Protein AF-0000000074537581 (afdb_homodimer)

Sequence (430 aa):
MKKSRLGLLQTQILEILNKSELDKFELENLPKASTIYTDDIKIVILKSGLAKLSFFEEGEEFILYHLQNDNIAVLDENCVIEILEDSKIYLIDAEKSAEILGNASFARAFYKALLNVITLQNQIIKSILFEDAKGRIANFLIELANEQDLKQNGYHYVFLPFSLKVLSSFVGLKRQSASTAFNELIKDDIIRKITPHEFLIIDYQKLQSYTSSNIMKKSRLGLLQTQILEILNKSELDKFELENLPKASTIYTDDIKIVILKSGLAKLSFFEEGEEFILYHLQNDNIAVLDENCVIEILEDSKIYLIDAEKSAEILGNASFARAFYKALLNVITLQNQIIKSILFEDAKGRIANFLIELANEQDLKQNGYHYVFLPFSLKVLSSFVGLKRQSASTAFNELIKDDIIRKITPHEFLIIDYQKLQSYTSSNI

Radius of gyration: 22.16 Å; Cα contacts (8 Å, |Δi|>4): 864; chains: 2; bounding box: 55×72×51 Å

Nearest PDB structures (foldseek):
  2hkx-assembly1_A  TM=8.669E-01  e=2.522E-17  Carboxydothermus hydrogenoformans
  2fmy-assembly2_D  TM=5.648E-01  e=4.899E-17  Carboxydothermus hydrogenoformans
  4cyd-assembly2_C  TM=7.107E-01  e=2.767E-14  Corynebacterium glutamicum
  1ft9-assembly1_A  TM=5.445E-01  e=9.918E-15  Rhodospirillum rubrum
  1ft9-assembly1_B  TM=5.388E-01  e=2.046E-14  Rhodospirillum rubrum

pLDDT: mean 89.45, std 8.88, range [42.53, 98.19]

InterPro domains:
  IPR012318 Crp-type HTH domain [PF13545] (135-209)
  IPR012318 Crp-type HTH domain [PS51063] (131-205)
  IPR014710 RmlC-like jelly roll fold [G3DSA:2.60.120.10] (10-130)
  IPR018490 Cyclic nucleotide-binding domain superfamily [SSF51206] (20-130)
  IPR036388 Winged helix-like DNA-binding domain superfamily [G3DSA:1.10.10.10] (131-214)
  IPR036390 Winged helix DNA-binding domain superfamily [SSF46785] (132-211)

Foldseek 3Di:
DQAALAGADQLCLVVLDDPVRLVVFDKDWDAAFDKDADAAKKKKAWQAAKKWKWFDDPHAIATLGIDGHRAIDIHHRRIMMGGHHTTMMTIGGPVRVVVVCVRVSNVVSVVVRVVSSVVSVVQLVCLVPPADLLQLLLVVQVVQQVVVVDDDPRWTKGFAPDALSVVCNHSVHDSVSNVVSVVVCCVVVQKDDPDRGMIIGPNNPVSNVRYPDPD/DQAALAGADQLCLVVLDDPVRLVVFDKDWDAAFDKDADAAKKKKAWQAAKKWKWFDDPHAIATLGIDGHNAIDIHHRRIMMGGHHTTMMTIGGPVRVVVVCVRVSNVVSVVVRVVSSVVSVVQLVCLVPPADLLQLLLVVQVVQQVVVVDDDPRWTKGFAPDALSVVCNHSVHDSVSNVVSVVVCCVVVQKDDPDRGMIIGPNNPVSNVRYPDPD

Organism: Campylobacter curvus (strain 525.92) (NCBI:txid360105)

Solvent-accessible surface area (backbone atoms only — not comparable to full-atom values): 22439 Å² total; per-residue (Å²): 129,86,61,44,49,83,45,51,62,69,52,52,44,70,72,62,42,48,71,76,63,52,64,73,41,49,76,43,81,41,54,53,73,37,70,47,76,44,84,51,56,28,36,34,37,29,67,36,47,34,31,34,38,27,37,74,56,96,91,42,57,33,42,66,32,42,39,38,56,35,22,70,46,81,42,31,64,72,36,35,39,39,25,71,32,63,25,34,32,34,56,32,50,46,78,60,52,46,68,53,21,61,41,39,68,47,31,39,34,50,48,52,46,51,51,49,52,46,54,51,50,51,51,50,45,50,39,68,73,71,30,55,65,50,11,32,52,31,44,49,50,50,51,47,26,64,72,65,61,41,71,58,97,90,29,44,37,34,73,49,92,61,52,66,60,55,50,12,19,55,55,68,40,53,54,68,53,38,50,51,32,53,47,47,38,38,75,70,54,33,30,42,79,79,47,100,41,31,34,36,41,68,32,59,67,65,42,48,67,44,30,86,59,91,115,130,87,62,44,50,84,44,54,62,69,50,54,43,68,72,63,42,47,72,75,61,54,65,74,41,50,75,44,80,40,53,53,72,38,71,47,76,42,85,51,55,28,36,35,36,29,67,36,46,35,32,32,38,28,36,75,56,96,91,41,57,34,41,66,32,42,39,40,55,35,20,69,46,81,41,31,63,71,36,34,37,38,25,73,30,63,25,34,30,34,56,33,49,49,77,62,52,48,66,53,20,60,41,40,69,46,30,39,32,48,49,52,46,51,50,49,51,45,55,50,50,50,50,51,45,49,38,67,74,72,31,53,66,49,12,32,51,33,45,50,50,52,52,47,25,62,72,64,62,40,71,58,98,91,31,45,37,36,72,49,94,61,51,69,60,56,49,12,20,55,55,69,42,54,53,69,53,36,50,50,30,52,48,47,37,38,74,69,55,32,30,42,79,78,47,99,41,31,34,36,40,68,32,60,66,65,42,48,67,43,30,85,58,92,116

Secondary structure (DSSP, 8-state):
---BTTB-----HHHHS-HHHHTTSEEEEE-TT-EE--SS-EEEEEEEEEEEEEEEETTEEEEEEEE-TT-EEEE-TTEEEEEEEEEEEEEEEHHHHGGGGGSHHHHHHHHHHHHHHHHHHHHHHHHHHH--HHHHHHHHHHHHHHHH-EEETTEEEEE--S-HHHHHHHHT--HHHHHHHHHHHHHTTSEEESSSSEEEES-HHHHHHT-SS--/---BTTB-----HHHHS-HHHHTTSEEEEE-TT-EE--SS-EEEEEEEEEEEEEEEETTEEEEEEEE-TT-EEEE-TTEEEEEEEEEEEEEEEHHHHGGGGGSHHHHHHHHHHHHHHHHHHHHHHHHHHH--HHHHHHHHHHHHHHHH-EEETTEEEEE--S-HHHHHHHHT--HHHHHHHHHHHHHTTSEEESSSSEEEES-HHHHHHT-SS--

Structure (mmCIF, N/CA/C/O backbone):
data_AF-0000000074537581-model_v1
#
loop_
_entity.id
_entity.type
_entity.pdbx_description
1 polymer 'Crp/Fnr family transcriptional regulator'
#
loop_
_atom_site.group_PDB
_atom_site.id
_atom_site.type_symbol
_atom_site.label_atom_id
_atom_site.label_alt_id
_atom_site.label_comp_id
_atom_site.label_asym_id
_atom_site.label_entity_id
_atom_site.label_seq_id
_atom_site.pdbx_PDB_ins_code
_atom_site.Cartn_x
_atom_site.Cartn_y
_atom_site.Cartn_z
_atom_site.occupancy
_atom_site.B_iso_or_equiv
_atom_site.auth_seq_id
_atom_site.auth_comp_id
_atom_site.auth_asym_id
_atom_site.auth_atom_id
_atom_site.pdbx_PDB_model_num
ATOM 1 N N . MET A 1 1 ? -10.602 17.469 -4.672 1 43.41 1 MET A N 1
ATOM 2 C CA . MET A 1 1 ? -9.438 17.688 -3.816 1 43.41 1 MET A CA 1
ATOM 3 C C . MET A 1 1 ? -8.766 16.359 -3.461 1 43.41 1 MET A C 1
ATOM 5 O O . MET A 1 1 ? -9.398 15.469 -2.902 1 43.41 1 MET A O 1
ATOM 9 N N . LYS A 1 2 ? -7.754 15.969 -4.219 1 55.09 2 LYS A N 1
ATOM 10 C CA . LYS A 1 2 ? -7.148 14.648 -4.125 1 55.09 2 LYS A CA 1
ATOM 11 C C . LYS A 1 2 ? -6.586 14.398 -2.727 1 55.09 2 LYS A C 1
ATOM 13 O O . LYS A 1 2 ? -5.938 15.273 -2.148 1 55.09 2 LYS A O 1
ATOM 18 N N . LYS A 1 3 ? -7.188 13.57 -1.77 1 67.69 3 LYS A N 1
ATOM 19 C CA . LYS A 1 3 ? -6.801 13.203 -0.409 1 67.69 3 LYS A CA 1
ATOM 20 C C . LYS A 1 3 ? -5.352 12.742 -0.356 1 67.69 3 LYS A C 1
ATOM 22 O O . LYS A 1 3 ? -4.789 12.328 -1.372 1 67.69 3 LYS A O 1
ATOM 27 N N . SER A 1 4 ? -4.715 13.242 0.671 1 80 4 SER A N 1
ATOM 28 C CA . SER A 1 4 ? -3.297 12.977 0.903 1 80 4 SER A CA 1
ATOM 29 C C . SER A 1 4 ? -3.08 12.234 2.215 1 80 4 SER A C 1
ATOM 31 O O . SER A 1 4 ? -4.035 11.938 2.936 1 80 4 SER A O 1
ATOM 33 N N . ARG A 1 5 ? -1.838 11.891 2.465 1 86.44 5 ARG A N 1
ATOM 34 C CA . ARG A 1 5 ? -1.434 11.211 3.691 1 86.44 5 ARG A CA 1
ATOM 35 C C . ARG A 1 5 ? -1.609 12.117 4.902 1 86.44 5 ARG A C 1
ATOM 37 O O . ARG A 1 5 ? -1.71 11.641 6.035 1 86.44 5 ARG A O 1
ATOM 44 N N . LEU A 1 6 ? -1.708 13.422 4.629 1 81.12 6 LEU A N 1
ATOM 45 C CA . LEU A 1 6 ? -1.839 14.391 5.711 1 81.12 6 LEU A CA 1
ATOM 46 C C . LEU A 1 6 ? -3.287 14.844 5.863 1 81.12 6 LEU A C 1
ATOM 48 O O . LEU A 1 6 ? -3.621 15.562 6.812 1 81.12 6 LEU A O 1
ATOM 52 N N . GLY A 1 7 ? -4.148 14.461 5.055 1 77.94 7 GLY A N 1
ATOM 53 C CA . GLY A 1 7 ? -5.574 14.758 5.02 1 77.94 7 GLY A CA 1
ATOM 54 C C . GLY A 1 7 ? -6.387 13.703 4.297 1 77.94 7 GLY A C 1
ATOM 55 O O . GLY A 1 7 ? -6.715 13.859 3.121 1 77.94 7 GLY A O 1
ATOM 56 N N . LEU A 1 8 ? -6.676 12.711 5.047 1 77 8 LEU A N 1
ATOM 57 C CA . LEU A 1 8 ? -7.43 11.617 4.434 1 77 8 LEU A CA 1
ATOM 58 C C . LEU A 1 8 ? -8.852 12.062 4.105 1 77 8 LEU A C 1
ATOM 60 O O . LEU A 1 8 ? -9.336 13.062 4.637 1 77 8 LEU A O 1
ATOM 64 N N . LEU A 1 9 ? -9.453 11.336 3.273 1 74.5 9 LEU A N 1
ATOM 65 C CA . LEU A 1 9 ? -10.828 11.609 2.871 1 74.5 9 LEU A CA 1
ATOM 66 C C . LEU A 1 9 ? -11.758 11.633 4.082 1 74.5 9 LEU A C 1
ATOM 68 O O . LEU A 1 9 ? -11.75 10.695 4.891 1 74.5 9 LEU A O 1
ATOM 72 N N . GLN A 1 10 ? -12.398 12.734 4.172 1 77.25 10 GLN A N 1
ATOM 73 C CA . GLN A 1 10 ? -13.438 12.789 5.195 1 77.25 10 GLN A CA 1
ATOM 74 C C . GLN A 1 10 ? -14.758 12.219 4.676 1 77.25 10 GLN A C 1
ATOM 76 O O . GLN A 1 10 ? -15.312 12.711 3.691 1 77.25 10 GLN A O 1
ATOM 81 N N . THR A 1 11 ? -15.234 11.07 5.133 1 76.06 11 THR A N 1
ATOM 82 C CA . THR A 1 11 ? -16.344 10.305 4.598 1 76.06 11 THR A CA 1
ATOM 83 C C . THR A 1 11 ? -17.672 10.734 5.242 1 76.06 11 THR A C 1
ATOM 85 O O . THR A 1 11 ? -18.75 10.352 4.777 1 76.06 11 THR A O 1
ATOM 88 N N . GLN A 1 12 ? -17.719 11.562 6.289 1 81 12 GLN A N 1
ATOM 89 C CA . GLN A 1 12 ? -18.891 11.906 7.09 1 81 12 GLN A CA 1
ATOM 90 C C . GLN A 1 12 ? -19.547 10.656 7.668 1 81 12 GLN A C 1
ATOM 92 O O . GLN A 1 12 ? -20.766 10.594 7.793 1 81 12 GLN A O 1
ATOM 97 N N . ILE A 1 13 ? -18.766 9.664 7.812 1 81.12 13 ILE A N 1
ATOM 98 C CA . ILE A 1 13 ? -19.234 8.344 8.211 1 81.12 13 ILE A CA 1
ATOM 99 C C . ILE A 1 13 ? -19.984 8.445 9.539 1 81.12 13 ILE A C 1
ATOM 101 O O . ILE A 1 13 ? -20.984 7.746 9.758 1 81.12 13 ILE A O 1
ATOM 105 N N . LEU A 1 14 ? -19.594 9.312 10.367 1 81.25 14 LEU A N 1
ATOM 106 C CA . LEU A 1 14 ? -20.188 9.422 11.695 1 81.25 14 LEU A CA 1
ATOM 107 C C . LEU A 1 14 ? -21.594 10.023 11.602 1 81.25 14 LEU A C 1
ATOM 109 O O . LEU A 1 14 ? -22.438 9.773 12.469 1 81.25 14 LEU A O 1
ATOM 113 N N . GLU A 1 15 ? -21.734 10.781 10.57 1 81.88 15 GLU A N 1
ATOM 114 C CA . GLU A 1 15 ? -23.062 11.336 10.336 1 81.88 15 GLU A CA 1
ATOM 115 C C . GLU A 1 15 ? -23.984 10.312 9.68 1 81.88 15 GLU A C 1
ATOM 117 O O . GLU A 1 15 ? -25.203 10.328 9.906 1 81.88 15 GLU A O 1
ATOM 122 N N . ILE A 1 16 ? -23.438 9.516 8.875 1 80.88 16 ILE A N 1
ATOM 123 C CA . ILE A 1 16 ? -24.188 8.516 8.117 1 80.88 16 ILE A CA 1
ATOM 124 C C . ILE A 1 16 ? -24.656 7.406 9.062 1 80.88 16 ILE A C 1
ATOM 126 O O . ILE A 1 16 ? -25.781 6.914 8.938 1 80.88 16 ILE A O 1
ATOM 130 N N . LEU A 1 17 ? -23.781 7.051 9.984 1 78.06 17 LEU A N 1
ATOM 131 C CA . LEU A 1 17 ? -24.141 6.02 10.953 1 78.06 17 LEU A CA 1
ATOM 132 C C . LEU A 1 17 ? -25.062 6.586 12.031 1 78.06 17 LEU A C 1
ATOM 134 O O . LEU A 1 17 ? -24.781 7.648 12.594 1 78.06 17 LEU A O 1
ATOM 138 N N . ASN A 1 18 ? -26.203 6.074 12.062 1 70.56 18 ASN A N 1
ATOM 139 C CA . ASN A 1 18 ? -27.078 6.512 13.148 1 70.56 18 ASN A CA 1
ATOM 140 C C . ASN A 1 18 ? -26.578 6.027 14.508 1 70.56 18 ASN A C 1
ATOM 142 O O . ASN A 1 18 ? -25.656 5.211 14.57 1 70.56 18 ASN A O 1
ATOM 146 N N . LYS A 1 19 ? -27.109 6.707 15.578 1 71.94 19 LYS A N 1
ATOM 147 C CA . LYS A 1 19 ? -26.688 6.422 16.938 1 71.94 19 LYS A CA 1
ATOM 148 C C . LYS A 1 19 ? -26.812 4.934 17.266 1 71.94 19 LYS A C 1
ATOM 150 O O . LYS A 1 19 ? -25.922 4.352 17.906 1 71.94 19 LYS A O 1
ATOM 155 N N . SER A 1 20 ? -27.766 4.328 16.734 1 75.38 20 SER A N 1
ATOM 156 C CA . SER A 1 20 ? -28.016 2.924 17.047 1 75.38 20 SER A CA 1
ATOM 157 C C . SER A 1 20 ? -26.938 2.021 16.438 1 75.38 20 SER A C 1
ATOM 159 O O . SER A 1 20 ? -26.547 1.033 17.062 1 75.38 20 SER A O 1
ATOM 161 N N . GLU A 1 21 ? -26.406 2.389 15.312 1 77.19 21 GLU A N 1
ATOM 162 C CA . GLU A 1 21 ? -25.359 1.611 14.648 1 77.19 21 GLU A CA 1
ATOM 163 C C . GLU A 1 21 ? -24.016 1.829 15.312 1 77.19 21 GLU A C 1
ATOM 165 O O . GLU A 1 21 ? -23.25 0.88 15.5 1 77.19 21 GLU A O 1
ATOM 170 N N . LEU A 1 22 ? -23.797 3.104 15.695 1 79.38 22 LEU A N 1
ATOM 171 C CA . LEU A 1 22 ? -22.516 3.447 16.328 1 79.38 22 LEU A CA 1
ATOM 172 C C . LEU A 1 22 ? -22.422 2.828 17.703 1 79.38 22 LEU A C 1
ATOM 174 O O . LEU A 1 22 ? -21.328 2.488 18.156 1 79.38 22 LEU A O 1
ATOM 178 N N . ASP A 1 23 ? -23.531 2.678 18.328 1 79.19 23 ASP A N 1
ATOM 179 C CA . ASP A 1 23 ? -23.578 2.131 19.672 1 79.19 23 ASP A CA 1
ATOM 180 C C . ASP A 1 23 ? -23.156 0.662 19.688 1 79.19 23 ASP A C 1
ATOM 182 O O . ASP A 1 23 ? -22.844 0.105 20.734 1 79.19 23 ASP A O 1
ATOM 186 N N . LYS A 1 24 ? -23.156 0.083 18.531 1 79.25 24 LYS A N 1
ATOM 187 C CA . LYS A 1 24 ? -22.766 -1.316 18.422 1 79.25 24 LYS A CA 1
ATOM 188 C C . LYS A 1 24 ? -21.25 -1.463 18.547 1 79.25 24 LYS A C 1
ATOM 190 O O . LYS A 1 24 ? -20.734 -2.566 18.75 1 79.25 24 LYS A O 1
ATOM 195 N N . PHE A 1 25 ? -20.609 -0.288 18.391 1 83.06 25 PHE A N 1
ATOM 196 C CA . PHE A 1 25 ? -19.156 -0.353 18.391 1 83.06 25 PHE A CA 1
ATOM 197 C C . PHE A 1 25 ? -18.578 0.181 19.703 1 83.06 25 PHE A C 1
ATOM 199 O O . PHE A 1 25 ? -19.219 0.986 20.391 1 83.06 25 PHE A O 1
ATOM 206 N N . GLU A 1 26 ? -17.469 -0.36 19.984 1 86.25 26 GLU A N 1
ATOM 207 C CA . GLU A 1 26 ? -16.766 0.079 21.188 1 86.25 26 GLU A CA 1
ATOM 208 C C . GLU A 1 26 ? -16.156 1.466 21 1 86.25 26 GLU A C 1
ATOM 210 O O . GLU A 1 26 ? -15.352 1.676 20.094 1 86.25 26 GLU A O 1
ATOM 215 N N . LEU A 1 27 ? -16.641 2.367 21.828 1 92.5 27 LEU A N 1
ATOM 216 C CA . LEU A 1 27 ? -16.047 3.703 21.859 1 92.5 27 LEU A CA 1
ATOM 217 C C . LEU A 1 27 ? -14.953 3.793 22.922 1 92.5 27 LEU A C 1
ATOM 219 O O . LEU A 1 27 ? -15.188 3.504 24.094 1 92.5 27 LEU A O 1
ATOM 223 N N . GLU A 1 28 ? -13.789 4.152 22.469 1 95.31 28 GLU A N 1
ATOM 224 C CA . GLU A 1 28 ? -12.656 4.266 23.391 1 95.31 28 GLU A CA 1
ATOM 225 C C . GLU A 1 28 ? -12.172 5.711 23.5 1 95.31 28 GLU A C 1
ATOM 227 O O . GLU A 1 28 ? -12.07 6.41 22.484 1 95.31 28 GLU A O 1
ATOM 232 N N . ASN A 1 29 ? -12.016 6.148 24.703 1 97.12 29 ASN A N 1
ATOM 233 C CA . ASN A 1 29 ? -11.312 7.398 24.969 1 97.12 29 ASN A CA 1
ATOM 234 C C . ASN A 1 29 ? -9.828 7.16 25.25 1 97.12 29 ASN A C 1
ATOM 236 O O . ASN A 1 29 ? -9.469 6.48 26.219 1 97.12 29 ASN A O 1
ATOM 240 N N . LEU A 1 30 ? -9.008 7.742 24.422 1 97.5 30 LEU A N 1
ATOM 241 C CA . LEU A 1 30 ? -7.574 7.48 24.516 1 97.5 30 LEU A CA 1
ATOM 242 C C . LEU A 1 30 ? -6.797 8.781 24.719 1 97.5 30 LEU A C 1
ATOM 244 O O . LEU A 1 30 ? -6.965 9.727 23.953 1 97.5 30 LEU A O 1
ATOM 248 N N . PRO A 1 31 ? -5.973 8.82 25.75 1 97.88 31 PRO A N 1
ATOM 249 C CA . PRO A 1 31 ? -5.148 10.016 25.938 1 97.88 31 PRO A CA 1
ATOM 250 C C . PRO A 1 31 ? -4.02 10.117 24.922 1 97.88 31 PRO A C 1
ATOM 252 O O . PRO A 1 31 ? -3.635 9.117 24.312 1 97.88 31 PRO A O 1
ATOM 255 N N . LYS A 1 32 ? -3.539 11.266 24.828 1 97.5 32 LYS A N 1
ATOM 256 C CA . LYS A 1 32 ? -2.369 11.516 24 1 97.5 32 LYS A CA 1
ATOM 257 C C . LYS A 1 32 ? -1.248 10.531 24.312 1 97.5 32 LYS A C 1
ATOM 259 O O . LYS A 1 32 ? -1.024 10.188 25.469 1 97.5 32 LYS A O 1
ATOM 264 N N . ALA A 1 33 ? -0.598 10.039 23.266 1 97 33 ALA A N 1
ATOM 265 C CA . ALA A 1 33 ? 0.595 9.195 23.312 1 97 33 ALA A CA 1
ATOM 266 C C . ALA A 1 33 ? 0.223 7.727 23.484 1 97 33 ALA A C 1
ATOM 268 O O . ALA A 1 33 ? 1.096 6.855 23.5 1 97 33 ALA A O 1
ATOM 269 N N . SER A 1 34 ? -1.111 7.48 23.547 1 97.38 34 SER A N 1
ATOM 270 C CA . SER A 1 34 ? -1.541 6.086 23.531 1 97.38 34 SER A CA 1
ATOM 271 C C . SER A 1 34 ? -1.284 5.438 22.188 1 97.38 34 SER A C 1
ATOM 273 O O . SER A 1 34 ? -1.302 6.109 21.156 1 97.38 34 SER A O 1
ATOM 275 N N . THR A 1 35 ? -1.018 4.105 22.219 1 97.44 35 THR A N 1
ATOM 276 C CA . THR A 1 35 ? -0.835 3.346 20.984 1 97.44 35 THR A CA 1
ATOM 277 C C . THR A 1 35 ? -1.798 2.162 20.938 1 97.44 35 THR A C 1
ATOM 279 O O . THR A 1 35 ? -2.184 1.62 21.969 1 97.44 35 THR A O 1
ATOM 282 N N . ILE A 1 36 ? -2.207 1.845 19.812 1 96.75 36 ILE A N 1
ATOM 283 C CA . ILE A 1 36 ? -3.088 0.703 19.578 1 96.75 36 ILE A CA 1
ATOM 284 C C . ILE A 1 36 ? -2.41 -0.302 18.656 1 96.75 36 ILE A C 1
ATOM 286 O O . ILE A 1 36 ? -2.014 0.045 17.547 1 96.75 36 ILE A O 1
ATOM 290 N N . TYR A 1 37 ? -2.307 -1.511 19.141 1 94.81 37 TYR A N 1
ATOM 291 C CA . TYR A 1 37 ? -1.83 -2.652 18.359 1 94.81 37 TYR A CA 1
ATOM 292 C C . TYR A 1 37 ? -2.91 -3.721 18.25 1 94.81 37 TYR A C 1
ATOM 294 O O . TYR A 1 37 ? -3.846 -3.756 19.047 1 94.81 37 TYR A O 1
ATOM 302 N N . THR A 1 38 ? -2.781 -4.488 17.219 1 93.88 38 THR A N 1
ATOM 303 C CA . THR A 1 38 ? -3.736 -5.586 17.094 1 93.88 38 THR A CA 1
ATOM 304 C C . THR A 1 38 ? -3.102 -6.777 16.375 1 93.88 38 THR A C 1
ATOM 306 O O . THR A 1 38 ? -2.145 -6.617 15.617 1 93.88 38 THR A O 1
ATOM 309 N N . ASP A 1 39 ? -3.646 -7.957 16.625 1 90.31 39 ASP A N 1
ATOM 310 C CA . ASP A 1 39 ? -3.229 -9.164 15.922 1 90.31 39 ASP A CA 1
ATOM 311 C C . ASP A 1 39 ? -4.176 -9.477 14.766 1 90.31 39 ASP A C 1
ATOM 313 O O . ASP A 1 39 ? -3.836 -10.258 13.875 1 90.31 39 ASP A O 1
ATOM 317 N N . ASP A 1 40 ? -5.348 -8.859 14.906 1 91.44 40 ASP A N 1
ATOM 318 C CA . ASP A 1 40 ? -6.34 -9.07 13.852 1 91.44 40 ASP A CA 1
ATOM 319 C C . ASP A 1 40 ? -6.684 -7.758 13.148 1 91.44 40 ASP A C 1
ATOM 321 O O . ASP A 1 40 ? -6.316 -6.68 13.617 1 91.44 40 ASP A O 1
ATOM 325 N N . ILE A 1 41 ? -7.363 -7.922 12.109 1 93.25 41 ILE A N 1
ATOM 326 C CA . ILE A 1 41 ? -7.727 -6.723 11.359 1 93.25 41 ILE A CA 1
ATOM 327 C C . ILE A 1 41 ? -8.836 -5.977 12.086 1 93.25 41 ILE A C 1
ATOM 329 O O . ILE A 1 41 ? -9.859 -6.57 12.453 1 93.25 41 ILE A O 1
ATOM 333 N N . LYS A 1 42 ? -8.641 -4.746 12.312 1 94.81 42 LYS A N 1
ATOM 334 C CA . LYS A 1 42 ? -9.641 -3.873 12.922 1 94.81 42 LYS A CA 1
ATOM 335 C C . LYS A 1 42 ? -9.852 -2.615 12.086 1 94.81 42 LYS A C 1
ATOM 337 O O . LYS A 1 42 ? -8.93 -2.135 11.43 1 94.81 42 LYS A O 1
ATOM 342 N N . ILE A 1 43 ? -11.055 -2.199 12.18 1 94.38 43 ILE A N 1
ATOM 343 C CA . ILE A 1 43 ? -11.398 -0.904 11.602 1 94.38 43 ILE A CA 1
ATOM 344 C C . ILE A 1 43 ? -11.422 0.159 12.695 1 94.38 43 ILE A C 1
ATOM 346 O O . ILE A 1 43 ? -12.031 -0.041 13.75 1 94.38 43 ILE A O 1
ATOM 350 N N . VAL A 1 44 ? -10.773 1.241 12.422 1 94.81 44 VAL A N 1
ATOM 351 C CA . VAL A 1 44 ? -10.734 2.348 13.375 1 94.81 44 VAL A CA 1
ATOM 352 C C . VAL A 1 44 ? -11.414 3.572 12.766 1 94.81 44 VAL A C 1
ATOM 354 O O . VAL A 1 44 ? -11.078 3.994 11.656 1 94.81 44 VAL A O 1
ATOM 357 N N . ILE A 1 45 ? -12.336 4.039 13.438 1 93.44 45 ILE A N 1
ATOM 358 C CA . ILE A 1 45 ? -12.961 5.305 13.062 1 93.44 45 ILE A CA 1
ATOM 359 C C . ILE A 1 45 ? -12.625 6.367 14.109 1 93.44 45 ILE A C 1
ATOM 361 O O . ILE A 1 45 ? -12.938 6.203 15.289 1 93.44 45 ILE A O 1
ATOM 365 N N . LEU A 1 46 ? -12.031 7.398 13.68 1 95.12 46 LEU A N 1
ATOM 366 C CA . LEU A 1 46 ? -11.703 8.477 14.609 1 95.12 46 LEU A CA 1
ATOM 367 C C . LEU A 1 46 ? -12.883 9.43 14.773 1 95.12 46 LEU A C 1
ATOM 369 O O . LEU A 1 46 ? -13.234 10.164 13.852 1 95.12 46 LEU A O 1
ATOM 373 N N . LYS A 1 47 ? -13.445 9.359 15.883 1 93.62 47 LYS A N 1
ATOM 374 C CA . LYS A 1 47 ? -14.578 10.242 16.172 1 93.62 47 LYS A CA 1
ATOM 375 C C . LYS A 1 47 ? -14.109 11.672 16.406 1 93.62 47 LYS A C 1
ATOM 377 O O . LYS A 1 47 ? -14.719 12.617 15.914 1 93.62 47 LYS A O 1
ATOM 382 N N . SER A 1 48 ? -13.086 11.797 17.219 1 95.38 48 SER A N 1
ATOM 383 C CA . SER A 1 48 ? -12.5 13.102 17.5 1 95.38 48 SER A CA 1
ATOM 384 C C . SER A 1 48 ? -11.031 12.977 17.906 1 95.38 48 SER A C 1
ATOM 386 O O . SER A 1 48 ? -10.641 11.977 18.516 1 95.38 48 SER A O 1
ATOM 388 N N . GLY A 1 49 ? -10.227 14.055 17.531 1 95.62 49 GLY A N 1
ATOM 389 C CA . GLY A 1 49 ? -8.82 14.07 17.891 1 95.62 49 GLY A CA 1
ATOM 390 C C . GLY A 1 49 ? -7.898 13.945 16.703 1 95.62 49 GLY A C 1
ATOM 391 O O . GLY A 1 49 ? -8.234 14.391 15.602 1 95.62 49 GLY A O 1
ATOM 392 N N . LEU A 1 50 ? -6.688 13.477 17 1 96.06 50 LEU A N 1
ATOM 393 C CA . LEU A 1 50 ? -5.633 13.328 16 1 96.06 50 LEU A CA 1
ATOM 394 C C . LEU A 1 50 ? -4.805 12.078 16.266 1 96.06 50 LEU A C 1
ATOM 396 O O . LEU A 1 50 ? -4.465 11.781 17.406 1 96.06 50 LEU A O 1
ATOM 400 N N . ALA A 1 51 ? -4.59 11.336 15.227 1 96.94 51 ALA A N 1
ATOM 401 C CA . ALA A 1 51 ? -3.785 10.117 15.352 1 96.94 51 ALA A CA 1
ATOM 402 C C . ALA A 1 51 ? -2.955 9.883 14.086 1 96.94 51 ALA A C 1
ATOM 404 O O . ALA A 1 51 ? -3.084 10.617 13.109 1 96.94 51 ALA A O 1
ATOM 405 N N . LYS A 1 52 ? -2.043 8.984 14.141 1 96.62 52 LYS A N 1
ATOM 406 C CA . LYS A 1 52 ? -1.29 8.555 12.969 1 96.62 52 LYS A CA 1
ATOM 407 C C . LYS A 1 52 ? -1.189 7.035 12.906 1 96.62 52 LYS A C 1
ATOM 409 O O . LYS A 1 52 ? -1.195 6.363 13.938 1 96.62 52 LYS A O 1
ATOM 414 N N . LEU A 1 53 ? -1.187 6.512 11.758 1 97.69 53 LEU A N 1
ATOM 415 C CA . LEU A 1 53 ? -0.906 5.102 11.492 1 97.69 53 LEU A CA 1
ATOM 416 C C . LEU A 1 53 ? 0.522 4.918 10.992 1 97.69 53 LEU A C 1
ATOM 418 O O . LEU A 1 53 ? 0.944 5.59 10.047 1 97.69 53 LEU A O 1
ATOM 422 N N . SER A 1 54 ? 1.322 3.973 11.656 1 97.5 54 SER A N 1
ATOM 423 C CA . SER A 1 54 ? 2.74 3.844 11.336 1 97.5 54 SER A CA 1
ATOM 424 C C . SER A 1 54 ? 3.176 2.381 11.336 1 97.5 54 SER A C 1
ATOM 426 O O . SER A 1 54 ? 2.512 1.53 11.93 1 97.5 54 SER A O 1
ATOM 428 N N . PHE A 1 55 ? 4.215 2.162 10.602 1 96.25 55 PHE A N 1
ATOM 429 C CA . PHE A 1 55 ? 5 0.944 10.758 1 96.25 55 PHE A CA 1
ATOM 430 C C . PHE A 1 55 ? 6.172 1.175 11.711 1 96.25 55 PHE A C 1
ATOM 432 O O . PHE A 1 55 ? 6.766 2.256 11.719 1 96.25 55 PHE A O 1
ATOM 439 N N . PHE A 1 56 ? 6.449 0.131 12.469 1 92.5 56 PHE A N 1
ATOM 440 C CA . PHE A 1 56 ? 7.68 0.128 13.258 1 92.5 56 PHE A CA 1
ATOM 441 C C . PHE A 1 56 ? 8.516 -1.112 12.953 1 92.5 56 PHE A C 1
ATOM 443 O O . PHE A 1 56 ? 7.984 -2.225 12.914 1 92.5 56 PHE A O 1
ATOM 450 N N . GLU A 1 57 ? 9.789 -0.868 12.664 1 88.38 57 GLU A N 1
ATOM 451 C CA . GLU A 1 57 ? 10.734 -1.956 12.445 1 88.38 57 GLU A CA 1
ATOM 452 C C . GLU A 1 57 ? 12.133 -1.573 12.914 1 88.38 57 GLU A C 1
ATOM 454 O O . GLU A 1 57 ? 12.703 -0.59 12.445 1 88.38 57 GLU A O 1
ATOM 459 N N . GLU A 1 58 ? 12.727 -2.365 13.867 1 84.75 58 GLU A N 1
ATOM 460 C CA . GLU A 1 58 ? 14.07 -2.164 14.391 1 84.75 58 GLU A CA 1
ATOM 461 C C . GLU A 1 58 ? 14.297 -0.71 14.797 1 84.75 58 GLU A C 1
ATOM 463 O O . GLU A 1 58 ? 15.273 -0.084 14.375 1 84.75 58 GLU A O 1
ATOM 468 N N . GLY A 1 59 ? 13.375 -0.146 15.43 1 85.44 59 GLY A N 1
ATOM 469 C CA . GLY A 1 59 ? 13.508 1.18 16.016 1 85.44 59 GLY A CA 1
ATOM 470 C C . GLY A 1 59 ? 13.188 2.295 15.031 1 85.44 59 GLY A C 1
ATOM 471 O O . GLY A 1 59 ? 13.211 3.473 15.398 1 85.44 59 GLY A O 1
ATOM 472 N N . GLU A 1 60 ? 12.867 1.97 13.828 1 90.56 60 GLU A N 1
ATOM 473 C CA . GLU A 1 60 ? 12.531 2.98 12.836 1 90.56 60 GLU A CA 1
ATOM 474 C C . GLU A 1 60 ? 11.031 3.031 12.586 1 90.56 60 GLU A C 1
ATOM 476 O O . GLU A 1 60 ? 10.367 1.993 12.547 1 90.56 60 GLU A O 1
ATOM 481 N N . GLU A 1 61 ? 10.57 4.211 12.461 1 95.31 61 GLU A N 1
ATOM 482 C CA . GLU A 1 61 ? 9.156 4.43 12.188 1 95.31 61 GLU A CA 1
ATOM 483 C C . GLU A 1 61 ? 8.93 4.898 10.75 1 95.31 61 GLU A C 1
ATOM 485 O O . GLU A 1 61 ? 9.719 5.688 10.227 1 95.31 61 GLU A O 1
ATOM 490 N N . PHE A 1 62 ? 7.934 4.43 10.133 1 97.19 62 PHE A N 1
ATOM 491 C CA . PHE A 1 62 ? 7.41 4.969 8.883 1 97.19 62 PHE A CA 1
ATOM 492 C C . PHE A 1 62 ? 5.938 5.332 9.023 1 97.19 62 PHE A C 1
ATOM 494 O O . PHE A 1 62 ? 5.094 4.461 9.258 1 97.19 62 PHE A O 1
ATOM 501 N N . ILE A 1 63 ? 5.648 6.574 8.859 1 96.88 63 ILE A N 1
ATOM 502 C CA . ILE A 1 63 ? 4.281 7.051 9.031 1 96.88 63 ILE A CA 1
ATOM 503 C C . ILE A 1 63 ? 3.518 6.895 7.715 1 96.88 63 ILE A C 1
ATOM 505 O O . ILE A 1 63 ? 3.91 7.457 6.691 1 96.88 63 ILE A O 1
ATOM 509 N N . LEU A 1 64 ? 2.467 6.164 7.742 1 96.81 64 LEU A N 1
ATOM 510 C CA . LEU A 1 64 ? 1.631 5.977 6.562 1 96.81 64 LEU A CA 1
ATOM 511 C C . LEU A 1 64 ? 0.765 7.207 6.309 1 96.81 64 LEU A C 1
ATOM 513 O O . LEU A 1 64 ? 0.821 7.797 5.23 1 96.81 64 LEU A O 1
ATOM 517 N N . TYR A 1 65 ? -0.033 7.598 7.32 1 94.94 65 TYR A N 1
ATOM 518 C CA . TYR A 1 65 ? -0.86 8.789 7.191 1 94.94 65 TYR A CA 1
ATOM 519 C C . TYR A 1 65 ? -1.388 9.242 8.547 1 94.94 65 TYR A C 1
ATOM 521 O O . TYR A 1 65 ? -1.339 8.484 9.523 1 94.94 65 TYR A O 1
ATOM 529 N N . HIS A 1 66 ? -1.838 10.453 8.578 1 93.44 66 HIS A N 1
ATOM 530 C CA . HIS A 1 66 ? -2.504 11.016 9.742 1 93.44 66 HIS A CA 1
ATOM 531 C C . HIS A 1 66 ? -4.008 10.773 9.695 1 93.44 66 HIS A C 1
ATOM 533 O O . HIS A 1 66 ? -4.594 10.688 8.609 1 93.44 66 HIS A O 1
ATOM 539 N N . LEU A 1 67 ? -4.594 10.648 10.852 1 94.94 67 LEU A N 1
ATOM 540 C CA . LEU A 1 67 ? -6.035 10.5 11 1 94.94 67 LEU A CA 1
ATOM 541 C C . LEU A 1 67 ? -6.629 11.688 11.75 1 94.94 67 LEU A C 1
ATOM 543 O O . LEU A 1 67 ? -6.07 12.133 12.758 1 94.94 67 LEU A O 1
ATOM 547 N N . GLN A 1 68 ? -7.711 12.133 11.227 1 93.25 68 GLN A N 1
ATOM 548 C CA . GLN A 1 68 ? -8.516 13.164 11.867 1 93.25 68 GLN A CA 1
ATOM 549 C C . GLN A 1 68 ? -9.977 12.758 11.945 1 93.25 68 GLN A C 1
ATOM 551 O O . GLN A 1 68 ? -10.328 11.609 11.641 1 93.25 68 GLN A O 1
ATOM 556 N N . ASN A 1 69 ? -10.781 13.703 12.359 1 92.25 69 ASN A N 1
ATOM 557 C CA . ASN A 1 69 ? -12.203 13.414 12.555 1 92.25 69 ASN A CA 1
ATOM 558 C C . ASN A 1 69 ? -12.812 12.766 11.32 1 92.25 69 ASN A C 1
ATOM 560 O O . ASN A 1 69 ? -12.594 13.219 10.203 1 92.25 69 ASN A O 1
ATOM 564 N N . ASP A 1 70 ? -13.523 11.656 11.484 1 90.56 70 ASP A N 1
ATOM 565 C CA . ASP A 1 70 ? -14.336 10.977 10.484 1 90.56 70 ASP A CA 1
ATOM 566 C C . ASP A 1 70 ? -13.469 10.156 9.531 1 90.56 70 ASP A C 1
ATOM 568 O O . ASP A 1 70 ? -13.953 9.672 8.5 1 90.56 70 ASP A O 1
ATOM 572 N N . ASN A 1 71 ? -12.172 10.086 9.914 1 93.12 71 ASN A N 1
ATOM 573 C CA . ASN A 1 71 ? -11.32 9.227 9.094 1 93.12 71 ASN A CA 1
ATOM 574 C C . ASN A 1 71 ? -11.469 7.758 9.484 1 93.12 71 ASN A C 1
ATOM 576 O O . ASN A 1 71 ? -11.828 7.445 10.617 1 93.12 71 ASN A O 1
ATOM 580 N N . ILE A 1 72 ? -11.258 6.922 8.562 1 92.94 72 ILE A N 1
ATOM 581 C CA . ILE A 1 72 ? -11.281 5.477 8.75 1 92.94 72 ILE A CA 1
ATOM 582 C C . ILE A 1 72 ? -9.898 4.902 8.453 1 92.94 72 ILE A C 1
ATOM 584 O O . ILE A 1 72 ? -9.25 5.297 7.477 1 92.94 72 ILE A O 1
ATOM 588 N N . ALA A 1 73 ? -9.422 4.062 9.289 1 94.69 73 ALA A N 1
ATOM 589 C CA . ALA A 1 73 ? -8.172 3.352 9.07 1 94.69 73 ALA A CA 1
ATOM 590 C C . ALA A 1 73 ? -8.359 1.845 9.219 1 94.69 73 ALA A C 1
ATOM 592 O O . ALA A 1 73 ? -9.266 1.396 9.93 1 94.69 73 ALA A O 1
ATOM 593 N N . VAL A 1 74 ? -7.602 1.144 8.523 1 95.75 74 VAL A N 1
ATOM 594 C CA . VAL A 1 74 ? -7.52 -0.303 8.688 1 95.75 74 VAL A CA 1
ATOM 595 C C . VAL A 1 74 ? -6.254 -0.664 9.469 1 95.75 74 VAL A C 1
ATOM 597 O O . VAL A 1 74 ? -5.141 -0.377 9.023 1 95.75 74 VAL A O 1
ATOM 600 N N . LEU A 1 75 ? -6.473 -1.216 10.609 1 95.94 75 LEU A N 1
ATOM 601 C CA . LEU A 1 75 ? -5.379 -1.618 11.484 1 95.94 75 LEU A CA 1
ATOM 602 C C . LEU A 1 75 ? -5.141 -3.123 11.398 1 95.94 75 LEU A C 1
ATOM 604 O O . LEU A 1 75 ? -6.078 -3.912 11.516 1 95.94 75 LEU A O 1
ATOM 608 N N . ASP A 1 76 ? -3.973 -3.508 11.086 1 94.75 76 ASP A N 1
ATOM 609 C CA . ASP A 1 76 ? -3.613 -4.922 11.109 1 94.75 76 ASP A CA 1
ATOM 610 C C . ASP A 1 76 ? -2.336 -5.156 11.914 1 94.75 76 ASP A C 1
ATOM 612 O O . ASP A 1 76 ? -1.896 -4.273 12.656 1 94.75 76 ASP A O 1
ATOM 616 N N . GLU A 1 77 ? -1.793 -6.324 11.898 1 92.38 77 GLU A N 1
ATOM 617 C CA . GLU A 1 77 ? -0.682 -6.703 12.766 1 92.38 77 GLU A CA 1
ATOM 618 C C . GLU A 1 77 ? 0.599 -5.973 12.375 1 92.38 77 GLU A C 1
ATOM 620 O O . GLU A 1 77 ? 1.555 -5.926 13.148 1 92.38 77 GLU A O 1
ATOM 625 N N . ASN A 1 78 ? 0.619 -5.363 11.203 1 90.69 78 ASN A N 1
ATOM 626 C CA . ASN A 1 78 ? 1.826 -4.707 10.711 1 90.69 78 ASN A CA 1
ATOM 627 C C . ASN A 1 78 ? 1.9 -3.254 11.172 1 90.69 78 ASN A C 1
ATOM 629 O O . ASN A 1 78 ? 2.957 -2.625 11.094 1 90.69 78 ASN A O 1
ATOM 633 N N . CYS A 1 79 ? 0.795 -2.705 11.633 1 94.94 79 CYS A N 1
ATOM 634 C CA . CYS A 1 79 ? 0.729 -1.265 11.852 1 94.94 79 CYS A CA 1
ATOM 635 C C . CYS A 1 79 ? 0.376 -0.947 13.297 1 94.94 79 CYS A C 1
ATOM 637 O O . CYS A 1 79 ? -0.05 -1.829 14.047 1 94.94 79 CYS A O 1
ATOM 639 N N . VAL A 1 80 ? 0.604 0.252 13.648 1 96.56 80 VAL A N 1
ATOM 640 C CA . VAL A 1 80 ? 0.273 0.798 14.961 1 96.56 80 VAL A CA 1
ATOM 641 C C . VAL A 1 80 ? -0.381 2.168 14.805 1 96.56 80 VAL A C 1
ATOM 643 O O . VAL A 1 80 ? 0.02 2.959 13.945 1 96.56 80 VAL A O 1
ATOM 646 N N . ILE A 1 81 ? -1.382 2.418 15.555 1 97.69 81 ILE A N 1
ATOM 647 C CA . ILE A 1 81 ? -1.945 3.76 15.641 1 97.69 81 ILE A CA 1
ATOM 648 C C . ILE A 1 81 ? -1.415 4.461 16.891 1 97.69 81 ILE A C 1
ATOM 650 O O . ILE A 1 81 ? -1.421 3.889 17.984 1 97.69 81 ILE A O 1
ATOM 654 N N . GLU A 1 82 ? -0.92 5.602 16.781 1 97.88 82 GLU A N 1
ATOM 655 C CA . GLU A 1 82 ? -0.522 6.445 17.906 1 97.88 82 GLU A CA 1
ATOM 656 C C . GLU A 1 82 ? -1.418 7.676 18.016 1 97.88 82 GLU A C 1
ATOM 658 O O . GLU A 1 82 ? -1.663 8.359 17.016 1 97.88 82 GLU A O 1
ATOM 663 N N . ILE A 1 83 ? -1.889 7.91 19.219 1 98 83 ILE A N 1
ATOM 664 C CA . ILE A 1 83 ? -2.754 9.047 19.5 1 98 83 ILE A CA 1
ATOM 665 C C . ILE A 1 83 ? -1.904 10.289 19.75 1 98 83 ILE A C 1
ATOM 667 O O . ILE A 1 83 ? -1.037 10.289 20.625 1 98 83 ILE A O 1
ATOM 671 N N . LEU A 1 84 ? -2.141 11.312 18.969 1 96.31 84 LEU A N 1
ATOM 672 C CA . LEU A 1 84 ? -1.302 12.508 19.016 1 96.31 84 LEU A CA 1
ATOM 673 C C . LEU A 1 84 ? -1.922 13.57 19.922 1 96.31 84 LEU A C 1
ATOM 675 O O . LEU A 1 84 ? -1.233 14.484 20.375 1 96.31 84 LEU A O 1
ATOM 679 N N . GLU A 1 85 ? -3.219 13.562 20.109 1 97.19 85 GLU A N 1
ATOM 680 C CA . GLU A 1 85 ? -3.977 14.328 21.094 1 97.19 85 GLU A CA 1
ATOM 681 C C . GLU A 1 85 ? -5.113 13.5 21.688 1 97.19 85 GLU A C 1
ATOM 683 O O . GLU A 1 85 ? -5.484 12.461 21.125 1 97.19 85 GLU A O 1
ATOM 688 N N . ASP A 1 86 ? -5.629 13.969 22.812 1 98.19 86 ASP A N 1
ATOM 689 C CA . ASP A 1 86 ? -6.754 13.242 23.391 1 98.19 86 ASP A CA 1
ATOM 690 C C . ASP A 1 86 ? -7.84 12.984 22.344 1 98.19 86 ASP A C 1
ATOM 692 O O . ASP A 1 86 ? -8.312 13.922 21.703 1 98.19 86 ASP A O 1
ATOM 696 N N . SER A 1 87 ? -8.141 11.656 22.172 1 97.75 87 SER A N 1
ATOM 697 C CA . SER A 1 87 ? -9 11.297 21.047 1 97.75 87 SER A CA 1
ATOM 698 C C . SER A 1 87 ? -10.07 10.297 21.469 1 97.75 87 SER A C 1
ATOM 700 O O . SER A 1 87 ? -9.922 9.602 22.484 1 97.75 87 SER A O 1
ATOM 702 N N . LYS A 1 88 ? -11.141 10.32 20.781 1 97.06 88 LYS A N 1
ATOM 703 C CA . LYS A 1 88 ? -12.18 9.297 20.844 1 97.06 88 LYS A CA 1
ATOM 704 C C . LYS A 1 88 ? -12.227 8.477 19.562 1 97.06 88 LYS A C 1
ATOM 706 O O . LYS A 1 88 ? -12.305 9.039 18.469 1 97.06 88 LYS A O 1
ATOM 711 N N . ILE A 1 89 ? -12.188 7.133 19.719 1 96.06 89 ILE A N 1
ATOM 712 C CA . ILE A 1 89 ? -12.141 6.301 18.516 1 96.06 89 ILE A CA 1
ATOM 713 C C . ILE A 1 89 ? -13.109 5.129 18.672 1 96.06 89 ILE A C 1
ATOM 715 O O . ILE A 1 89 ? -13.367 4.664 19.781 1 96.06 89 ILE A O 1
ATOM 719 N N . TYR A 1 90 ? -13.695 4.723 17.594 1 93.88 90 TYR A N 1
ATOM 720 C CA . TYR A 1 90 ? -14.367 3.43 17.516 1 93.88 90 TYR A CA 1
ATOM 721 C C . TYR A 1 90 ? -13.406 2.35 17.031 1 93.88 90 TYR A C 1
ATOM 723 O O . TYR A 1 90 ? -12.727 2.525 16.016 1 93.88 90 TYR A O 1
ATOM 731 N N . LEU A 1 91 ? -13.297 1.351 17.734 1 92.5 91 LEU A N 1
ATOM 732 C CA . LEU A 1 91 ? -12.508 0.178 17.359 1 92.5 91 LEU A CA 1
ATOM 733 C C . LEU A 1 91 ? -13.422 -1.001 17.031 1 92.5 91 LEU A C 1
ATOM 735 O O . LEU A 1 91 ? -14.109 -1.522 17.906 1 92.5 91 LEU A O 1
ATOM 739 N N . ILE A 1 92 ? -13.328 -1.429 15.781 1 91.81 92 ILE A N 1
ATOM 740 C CA . ILE A 1 92 ? -14.32 -2.391 15.312 1 91.81 92 ILE A CA 1
ATOM 741 C C . ILE A 1 92 ? -13.617 -3.59 14.68 1 91.81 92 ILE A C 1
ATOM 743 O O . ILE A 1 92 ? -12.766 -3.426 13.797 1 91.81 92 ILE A O 1
ATOM 747 N N . ASP A 1 93 ? -14.008 -4.746 15.164 1 91.38 93 ASP A N 1
ATOM 748 C CA . ASP A 1 93 ? -13.5 -5.938 14.484 1 91.38 93 ASP A CA 1
ATOM 749 C C . ASP A 1 93 ? -13.961 -5.98 13.031 1 91.38 93 ASP A C 1
ATOM 751 O O . ASP A 1 93 ? -15.125 -5.711 12.734 1 91.38 93 ASP A O 1
ATOM 755 N N . ALA A 1 94 ? -13.062 -6.328 12.156 1 87.94 94 ALA A N 1
ATOM 756 C CA . ALA A 1 94 ? -13.398 -6.352 10.734 1 87.94 94 ALA A CA 1
ATOM 757 C C . ALA A 1 94 ? -14.609 -7.242 10.469 1 87.94 94 ALA A C 1
ATOM 759 O O . ALA A 1 94 ? -15.477 -6.898 9.664 1 87.94 94 ALA A O 1
ATOM 760 N N . GLU A 1 95 ? -14.719 -8.352 11.164 1 83.56 95 GLU A N 1
ATOM 761 C CA . GLU A 1 95 ? -15.844 -9.266 10.992 1 83.56 95 GLU A CA 1
ATOM 762 C C . GLU A 1 95 ? -17.156 -8.617 11.438 1 83.56 95 GLU A C 1
ATOM 764 O O . GLU A 1 95 ? -18.188 -8.828 10.812 1 83.56 95 GLU A O 1
ATOM 769 N N . LYS A 1 96 ? -17.125 -7.855 12.469 1 81.06 96 LYS A N 1
ATOM 770 C CA . LYS A 1 96 ? -18.312 -7.188 12.992 1 81.06 96 LYS A CA 1
ATOM 771 C C . LYS A 1 96 ? -18.719 -6.016 12.102 1 81.06 96 LYS A C 1
ATOM 773 O O . LYS A 1 96 ? -19.906 -5.723 11.953 1 81.06 96 LYS A O 1
ATOM 778 N N . SER A 1 97 ? -17.719 -5.332 11.594 1 78.69 97 SER A N 1
ATOM 779 C CA . SER A 1 97 ? -18 -4.195 10.727 1 78.69 97 SER A CA 1
ATOM 780 C C . SER A 1 97 ? -18.766 -4.633 9.477 1 78.69 97 SER A C 1
ATOM 782 O O . SER A 1 97 ? -19.594 -3.889 8.961 1 78.69 97 SER A O 1
ATOM 784 N N . ALA A 1 98 ? -18.516 -5.824 9.086 1 77.25 98 ALA A N 1
ATOM 785 C CA . ALA A 1 98 ? -19.188 -6.355 7.91 1 77.25 98 ALA A CA 1
ATOM 786 C C . ALA A 1 98 ? -20.703 -6.461 8.148 1 77.25 98 ALA A C 1
ATOM 788 O O . ALA A 1 98 ? -21.484 -6.387 7.199 1 77.25 98 ALA A O 1
ATOM 789 N N . GLU A 1 99 ? -21.156 -6.496 9.352 1 77.06 99 GLU A N 1
ATOM 790 C CA . GLU A 1 99 ? -22.562 -6.652 9.695 1 77.06 99 GLU A CA 1
ATOM 791 C C . GLU A 1 99 ? -23.344 -5.367 9.43 1 77.06 99 GLU A C 1
ATOM 793 O O . GLU A 1 99 ? -24.562 -5.398 9.266 1 77.06 99 GLU A O 1
ATOM 798 N N . ILE A 1 100 ? -22.609 -4.297 9.414 1 77.25 100 ILE A N 1
ATOM 799 C CA . ILE A 1 100 ? -23.312 -3.023 9.273 1 77.25 100 ILE A CA 1
ATOM 800 C C . ILE A 1 100 ? -23.312 -2.594 7.809 1 77.25 100 ILE A C 1
ATOM 802 O O . ILE A 1 100 ? -23.906 -1.568 7.461 1 77.25 100 ILE A O 1
ATOM 806 N N . LEU A 1 101 ? -22.781 -3.43 7.027 1 79.94 101 LEU A N 1
ATOM 807 C CA . LEU A 1 101 ? -22.719 -3.125 5.602 1 79.94 101 LEU A CA 1
ATOM 808 C C . LEU A 1 101 ? -24.094 -3.275 4.953 1 79.94 101 LEU A C 1
ATOM 810 O O . LEU A 1 101 ? -24.266 -2.939 3.783 1 79.94 101 LEU A O 1
ATOM 814 N N . GLY A 1 102 ? -24.969 -3.676 5.781 1 79.38 102 GLY A N 1
ATOM 815 C CA . GLY A 1 102 ? -26.344 -3.686 5.301 1 79.38 102 GLY A CA 1
ATOM 816 C C . GLY A 1 102 ? -26.922 -2.295 5.102 1 79.38 102 GLY A C 1
ATOM 817 O O . GLY A 1 102 ? -27.891 -2.115 4.359 1 79.38 102 GLY A O 1
ATOM 818 N N . ASN A 1 103 ? -26.375 -1.356 5.797 1 82.5 103 ASN A N 1
ATOM 819 C CA . ASN A 1 103 ? -26.688 0.047 5.551 1 82.5 103 ASN A CA 1
ATOM 820 C C . ASN A 1 103 ? -25.953 0.577 4.324 1 82.5 103 ASN A C 1
ATOM 822 O O . ASN A 1 103 ? -24.75 0.796 4.367 1 82.5 103 ASN A O 1
ATOM 826 N N . ALA A 1 104 ? -26.75 0.86 3.279 1 83.44 104 ALA A N 1
ATOM 827 C CA . ALA A 1 104 ? -26.156 1.19 1.982 1 83.44 104 ALA A CA 1
ATOM 828 C C . ALA A 1 104 ? -25.312 2.459 2.068 1 83.44 104 ALA A C 1
ATOM 830 O O . ALA A 1 104 ? -24.266 2.551 1.443 1 83.44 104 ALA A O 1
ATOM 831 N N . SER A 1 105 ? -25.797 3.406 2.814 1 84 105 SER A N 1
ATOM 832 C CA . SER A 1 105 ? -25.062 4.664 2.951 1 84 105 SER A CA 1
ATOM 833 C C . SER A 1 105 ? -23.734 4.453 3.662 1 84 105 SER A C 1
ATOM 835 O O . SER A 1 105 ? -22.719 5.02 3.264 1 84 105 SER A O 1
ATOM 837 N N . PHE A 1 106 ? -23.766 3.607 4.641 1 82.94 106 PHE A N 1
ATOM 838 C CA . PHE A 1 106 ? -22.531 3.279 5.352 1 82.94 106 PHE A CA 1
ATOM 839 C C . PHE A 1 106 ? -21.578 2.498 4.457 1 82.94 106 PHE A C 1
ATOM 841 O O . PHE A 1 106 ? -20.375 2.791 4.414 1 82.94 106 PHE A O 1
ATOM 848 N N . ALA A 1 107 ? -22.172 1.552 3.801 1 86.06 107 ALA A N 1
ATOM 849 C CA . ALA A 1 107 ? -21.359 0.722 2.914 1 86.06 107 ALA A CA 1
ATOM 850 C C . ALA A 1 107 ? -20.641 1.572 1.868 1 86.06 107 ALA A C 1
ATOM 852 O O . ALA A 1 107 ? -19.469 1.354 1.584 1 86.06 107 ALA A O 1
ATOM 853 N N . ARG A 1 108 ? -21.297 2.557 1.396 1 86.81 108 ARG A N 1
ATOM 854 C CA . ARG A 1 108 ? -20.719 3.426 0.381 1 86.81 108 ARG A CA 1
ATOM 855 C C . ARG A 1 108 ? -19.594 4.281 0.97 1 86.81 108 ARG A C 1
ATOM 857 O O . ARG A 1 108 ? -18.547 4.445 0.352 1 86.81 108 ARG A O 1
ATOM 864 N N . ALA A 1 109 ? -19.875 4.832 2.102 1 85.19 109 ALA A N 1
ATOM 865 C CA . ALA A 1 109 ? -18.875 5.656 2.766 1 85.19 109 ALA A CA 1
ATOM 866 C C . ALA A 1 109 ? -17.625 4.848 3.088 1 85.19 109 ALA A C 1
ATOM 868 O O . ALA A 1 109 ? -16.5 5.316 2.883 1 85.19 109 ALA A O 1
ATOM 869 N N . PHE A 1 110 ? -17.859 3.684 3.545 1 87.19 110 PHE A N 1
ATOM 870 C CA . PHE A 1 110 ? -16.766 2.791 3.877 1 87.19 110 PHE A CA 1
ATOM 871 C C . PHE A 1 110 ? -15.977 2.408 2.627 1 87.19 110 PHE A C 1
ATOM 873 O O . PHE A 1 110 ? -14.75 2.41 2.635 1 87.19 110 PHE A O 1
ATOM 880 N N . TYR A 1 111 ? -16.672 2.123 1.672 1 89.19 111 TYR A N 1
ATOM 881 C CA . TYR A 1 111 ? -16.094 1.784 0.38 1 89.19 111 TYR A CA 1
ATOM 882 C C . TYR A 1 111 ? -15.188 2.904 -0.119 1 89.19 111 TYR A C 1
ATOM 884 O O . TYR A 1 111 ? -14.047 2.66 -0.513 1 89.19 111 TYR A O 1
ATOM 892 N N . LYS A 1 112 ? -15.656 4.066 -0.023 1 89.25 112 LYS A N 1
ATOM 893 C CA . LYS A 1 112 ? -14.883 5.215 -0.473 1 89.25 112 LYS A CA 1
ATOM 894 C C . LYS A 1 112 ? -13.625 5.395 0.372 1 89.25 112 LYS A C 1
ATOM 896 O O . LYS A 1 112 ? -12.555 5.711 -0.154 1 89.25 112 LYS A O 1
ATOM 901 N N . ALA A 1 113 ? -13.758 5.18 1.613 1 91 113 ALA A N 1
ATOM 902 C CA . ALA A 1 113 ? -12.617 5.301 2.52 1 91 113 ALA A CA 1
ATOM 903 C C . ALA A 1 113 ? -11.547 4.258 2.199 1 91 113 ALA A C 1
ATOM 905 O O . ALA A 1 113 ? -10.352 4.574 2.166 1 91 113 ALA A O 1
ATOM 906 N N . LEU A 1 114 ? -11.977 3.055 1.965 1 93.12 114 LEU A N 1
ATOM 907 C CA . LEU A 1 114 ? -11.031 1.977 1.68 1 93.12 114 LEU A CA 1
ATOM 908 C C . LEU A 1 114 ? -10.344 2.199 0.339 1 93.12 114 LEU A C 1
ATOM 910 O O . LEU A 1 114 ? -9.141 1.938 0.203 1 93.12 114 LEU A O 1
ATOM 914 N N . LEU A 1 115 ? -11.102 2.686 -0.619 1 93.06 115 LEU A N 1
ATOM 915 C CA . LEU A 1 115 ? -10.5 3.002 -1.911 1 93.06 115 LEU A CA 1
ATOM 916 C C . LEU A 1 115 ? -9.43 4.078 -1.766 1 93.06 115 LEU A C 1
ATOM 918 O O . LEU A 1 115 ? -8.383 4.008 -2.408 1 93.06 115 LEU A O 1
ATOM 922 N N . ASN A 1 116 ? -9.734 5.039 -0.966 1 91.94 116 ASN A N 1
ATOM 923 C CA . ASN A 1 116 ? -8.758 6.098 -0.72 1 91.94 116 ASN A CA 1
ATOM 924 C C . ASN A 1 116 ? -7.48 5.551 -0.095 1 91.94 116 ASN A C 1
ATOM 926 O O . ASN A 1 116 ? -6.379 5.93 -0.494 1 91.94 116 ASN A O 1
ATOM 930 N N . VAL A 1 117 ? -7.617 4.668 0.839 1 94.25 117 VAL A N 1
ATOM 931 C CA . VAL A 1 117 ? -6.469 4.062 1.503 1 94.25 117 VAL A CA 1
ATOM 932 C C . VAL A 1 117 ? -5.645 3.271 0.491 1 94.25 117 VAL A C 1
ATOM 934 O O . VAL A 1 117 ? -4.418 3.396 0.447 1 94.25 117 VAL A O 1
ATOM 937 N N . ILE A 1 118 ? -6.293 2.518 -0.312 1 96.06 118 ILE A N 1
ATOM 938 C CA . ILE A 1 118 ? -5.625 1.681 -1.302 1 96.06 118 ILE A CA 1
ATOM 939 C C . ILE A 1 118 ? -4.844 2.559 -2.275 1 96.06 118 ILE A C 1
ATOM 941 O O . ILE A 1 118 ? -3.676 2.283 -2.57 1 96.06 118 ILE A O 1
ATOM 945 N N . THR A 1 119 ? -5.449 3.605 -2.756 1 93.44 119 THR A N 1
ATOM 946 C CA . THR A 1 119 ? -4.801 4.473 -3.732 1 93.44 119 THR A CA 1
ATOM 947 C C . THR A 1 119 ? -3.641 5.23 -3.098 1 93.44 119 THR A C 1
ATOM 949 O O . THR A 1 119 ? -2.607 5.445 -3.736 1 93.44 119 THR A O 1
ATOM 952 N N . LEU A 1 120 ? -3.814 5.598 -1.89 1 93.06 120 LEU A N 1
ATOM 953 C CA . LEU A 1 120 ? -2.732 6.25 -1.16 1 93.06 120 LEU A CA 1
ATOM 954 C C . LEU A 1 120 ? -1.549 5.305 -0.982 1 93.06 120 LEU A C 1
ATOM 956 O O . LEU A 1 120 ? -0.397 5.703 -1.173 1 93.06 120 LEU A O 1
ATOM 960 N N . GLN A 1 121 ? -1.841 4.102 -0.585 1 95.31 121 GLN A N 1
ATOM 961 C CA . GLN A 1 121 ? -0.782 3.113 -0.406 1 95.31 121 GLN A CA 1
ATOM 962 C C . GLN A 1 121 ? -0.065 2.83 -1.723 1 95.31 121 GLN A C 1
ATOM 964 O O . GLN A 1 121 ? 1.142 2.576 -1.737 1 95.31 121 GLN A O 1
ATOM 969 N N . ASN A 1 122 ? -0.813 2.84 -2.82 1 95.25 122 ASN A N 1
ATOM 970 C CA . ASN A 1 122 ? -0.173 2.709 -4.125 1 95.25 122 ASN A CA 1
ATOM 971 C C . ASN A 1 122 ? 0.862 3.807 -4.355 1 95.25 122 ASN A C 1
ATOM 973 O O . ASN A 1 122 ? 1.969 3.535 -4.824 1 95.25 122 ASN A O 1
ATOM 977 N N . GLN A 1 123 ? 0.551 4.977 -4.016 1 91.94 123 GLN A N 1
ATOM 978 C CA . GLN A 1 123 ? 1.463 6.102 -4.18 1 91.94 123 GLN A CA 1
ATOM 979 C C . GLN A 1 123 ? 2.695 5.949 -3.291 1 91.94 123 GLN A C 1
ATOM 981 O O . GLN A 1 123 ? 3.811 6.27 -3.709 1 91.94 123 GLN A O 1
ATOM 986 N N . ILE A 1 124 ? 2.453 5.52 -2.121 1 94.25 124 ILE A N 1
ATOM 987 C CA . ILE A 1 124 ? 3.549 5.309 -1.183 1 94.25 124 ILE A CA 1
ATOM 988 C C . ILE A 1 124 ? 4.516 4.27 -1.746 1 94.25 124 ILE A C 1
ATOM 990 O O . ILE A 1 124 ? 5.727 4.496 -1.786 1 94.25 124 ILE A O 1
ATOM 994 N N . ILE A 1 125 ? 3.988 3.174 -2.178 1 95.75 125 ILE A N 1
ATOM 995 C CA . ILE A 1 125 ? 4.812 2.092 -2.709 1 95.75 125 ILE A CA 1
ATOM 996 C C . ILE A 1 125 ? 5.633 2.6 -3.891 1 95.75 125 ILE A C 1
ATOM 998 O O . ILE A 1 125 ? 6.84 2.371 -3.961 1 95.75 125 ILE A O 1
ATOM 1002 N N . LYS A 1 126 ? 4.984 3.277 -4.738 1 93.44 126 LYS A N 1
ATOM 1003 C CA . LYS A 1 126 ? 5.68 3.791 -5.914 1 93.44 126 LYS A CA 1
ATOM 1004 C C . LYS A 1 126 ? 6.797 4.75 -5.516 1 93.44 126 LYS A C 1
ATOM 1006 O O . LYS A 1 126 ? 7.895 4.699 -6.078 1 93.44 126 LYS A O 1
ATOM 1011 N N . SER A 1 127 ? 6.52 5.598 -4.598 1 92.75 127 SER A N 1
ATOM 1012 C CA . SER A 1 127 ? 7.5 6.578 -4.148 1 92.75 127 SER A CA 1
ATOM 1013 C C . SER A 1 127 ? 8.727 5.895 -3.557 1 92.75 127 SER A C 1
ATOM 1015 O O . SER A 1 127 ? 9.859 6.215 -3.926 1 92.75 127 SER A O 1
ATOM 1017 N N . ILE A 1 128 ? 8.5 4.961 -2.695 1 93.88 128 ILE A N 1
ATOM 1018 C CA . ILE A 1 128 ? 9.602 4.297 -2.002 1 93.88 128 ILE A CA 1
ATOM 1019 C C . ILE A 1 128 ? 10.422 3.486 -3 1 93.88 128 ILE A C 1
ATOM 1021 O O . ILE A 1 128 ? 11.648 3.422 -2.893 1 93.88 128 ILE A O 1
ATOM 1025 N N . LEU A 1 129 ? 9.773 2.951 -3.975 1 93.25 129 LEU A N 1
ATOM 1026 C CA . LEU A 1 129 ? 10.43 2.061 -4.93 1 93.25 129 LEU A CA 1
ATOM 1027 C C . LEU A 1 129 ? 11.242 2.854 -5.945 1 93.25 129 LEU A C 1
ATOM 1029 O O . LEU A 1 129 ? 12.336 2.439 -6.328 1 93.25 129 LEU A O 1
ATOM 1033 N N . PHE A 1 130 ? 10.68 4.016 -6.379 1 92.81 130 PHE A N 1
ATOM 1034 C CA . PHE A 1 130 ? 11.211 4.555 -7.625 1 92.81 130 PHE A CA 1
ATOM 1035 C C . PHE A 1 130 ? 11.836 5.926 -7.398 1 92.81 130 PHE A C 1
ATOM 1037 O O . PHE A 1 130 ? 12.539 6.445 -8.266 1 92.81 130 PHE A O 1
ATOM 1044 N N . GLU A 1 131 ? 11.594 6.488 -6.297 1 92.94 131 GLU A N 1
ATOM 1045 C CA . GLU A 1 131 ? 12.141 7.82 -6.043 1 92.94 131 GLU A CA 1
ATOM 1046 C C . GLU A 1 131 ? 13.359 7.75 -5.137 1 92.94 131 GLU A C 1
ATOM 1048 O O . GLU A 1 131 ? 13.414 6.926 -4.223 1 92.94 131 GLU A O 1
ATOM 1053 N N . ASP A 1 132 ? 14.281 8.609 -5.406 1 94.06 132 ASP A N 1
ATOM 1054 C CA . ASP A 1 132 ? 15.398 8.766 -4.477 1 94.06 132 ASP A CA 1
ATOM 1055 C C . ASP A 1 132 ? 15.039 9.727 -3.346 1 94.06 132 ASP A C 1
ATOM 1057 O O . ASP A 1 132 ? 13.883 10.133 -3.203 1 94.06 132 ASP A O 1
ATOM 1061 N N . ALA A 1 133 ? 16.016 10 -2.533 1 95.81 133 ALA A N 1
ATOM 1062 C CA . ALA A 1 133 ? 15.766 10.805 -1.338 1 95.81 133 ALA A CA 1
ATOM 1063 C C . ALA A 1 133 ? 15.18 12.164 -1.705 1 95.81 133 ALA A C 1
ATOM 1065 O O . ALA A 1 133 ? 14.203 12.609 -1.107 1 95.81 133 ALA A O 1
ATOM 1066 N N . LYS A 1 134 ? 15.695 12.875 -2.719 1 95.38 134 LYS A N 1
ATOM 1067 C CA . LYS A 1 134 ? 15.203 14.18 -3.146 1 95.38 134 LYS A CA 1
ATOM 1068 C C . LYS A 1 134 ? 13.773 14.078 -3.67 1 95.38 134 LYS A C 1
ATOM 1070 O O . LYS A 1 134 ? 12.938 14.93 -3.371 1 95.38 134 LYS A O 1
ATOM 1075 N N . GLY A 1 135 ? 13.57 13.008 -4.406 1 95.44 135 GLY A N 1
ATOM 1076 C CA . GLY A 1 135 ? 12.242 12.797 -4.949 1 95.44 135 GLY A CA 1
ATOM 1077 C C . GLY A 1 135 ? 11.18 12.594 -3.881 1 95.44 135 GLY A C 1
ATOM 1078 O O . GLY A 1 135 ? 10.086 13.148 -3.967 1 95.44 135 GLY A O 1
ATOM 1079 N N . ARG A 1 136 ? 11.508 11.812 -2.9 1 95.12 136 ARG A N 1
ATOM 1080 C CA . ARG A 1 136 ? 10.555 11.531 -1.831 1 95.12 136 ARG A CA 1
ATOM 1081 C C . ARG A 1 136 ? 10.25 12.789 -1.024 1 95.12 136 ARG A C 1
ATOM 1083 O O . ARG A 1 136 ? 9.102 13.039 -0.67 1 95.12 136 ARG A O 1
ATOM 1090 N N . ILE A 1 137 ? 11.281 13.586 -0.776 1 95 137 ILE A N 1
ATOM 1091 C CA . ILE A 1 137 ? 11.086 14.844 -0.065 1 95 137 ILE A CA 1
ATOM 1092 C C . ILE A 1 137 ? 10.25 15.797 -0.92 1 95 137 ILE A C 1
ATOM 1094 O O . ILE A 1 137 ? 9.305 16.422 -0.424 1 95 137 ILE A O 1
ATOM 1098 N N . ALA A 1 138 ? 10.609 15.844 -2.182 1 94.44 138 ALA A N 1
ATOM 1099 C CA . ALA A 1 138 ? 9.875 16.703 -3.111 1 94.44 138 ALA A CA 1
ATOM 1100 C C . ALA A 1 138 ? 8.398 16.328 -3.164 1 94.44 138 ALA A C 1
ATOM 1102 O O . ALA A 1 138 ? 7.527 17.203 -3.102 1 94.44 138 ALA A O 1
ATOM 1103 N N . ASN A 1 139 ? 8.164 15.055 -3.26 1 92.25 139 ASN A N 1
ATOM 1104 C CA . ASN A 1 139 ? 6.793 14.562 -3.307 1 92.25 139 ASN A CA 1
ATOM 1105 C C . ASN A 1 139 ? 6.008 14.969 -2.061 1 92.25 139 ASN A C 1
ATOM 1107 O O . ASN A 1 139 ? 4.863 15.414 -2.16 1 92.25 139 ASN A O 1
ATOM 1111 N N . PHE A 1 140 ? 6.602 14.875 -0.958 1 90.5 140 PHE A N 1
ATOM 1112 C CA . PHE A 1 140 ? 5.969 15.242 0.301 1 90.5 140 PHE A CA 1
ATOM 1113 C C . PHE A 1 140 ? 5.66 16.734 0.331 1 90.5 140 PHE A C 1
ATOM 1115 O O . PHE A 1 140 ? 4.566 17.141 0.725 1 90.5 140 PHE A O 1
ATOM 1122 N N . LEU A 1 141 ? 6.609 17.516 -0.098 1 91.25 141 LEU A N 1
ATOM 1123 C CA . LEU A 1 141 ? 6.453 18.953 -0.08 1 91.25 141 LEU A CA 1
ATOM 1124 C C . LEU A 1 141 ? 5.336 19.391 -1.022 1 91.25 141 LEU A C 1
ATOM 1126 O O . LEU A 1 141 ? 4.562 20.297 -0.7 1 91.25 141 LEU A O 1
ATOM 1130 N N . ILE A 1 142 ? 5.293 18.75 -2.082 1 90.44 142 ILE A N 1
ATOM 1131 C CA . ILE A 1 142 ? 4.25 19.062 -3.055 1 90.44 142 ILE A CA 1
ATOM 1132 C C . ILE A 1 142 ? 2.883 18.703 -2.48 1 90.44 142 ILE A C 1
ATOM 1134 O O . ILE A 1 142 ? 1.927 19.469 -2.611 1 90.44 142 ILE A O 1
ATOM 1138 N N . GLU A 1 143 ? 2.801 17.562 -1.853 1 86.88 143 GLU A N 1
ATOM 1139 C CA . GLU A 1 143 ? 1.558 17.156 -1.198 1 86.88 143 GLU A CA 1
ATOM 1140 C C . GLU A 1 143 ? 1.141 18.172 -0.138 1 86.88 143 GLU A C 1
ATOM 1142 O O . GLU A 1 143 ? -0.032 18.547 -0.051 1 86.88 143 GLU A O 1
ATOM 1147 N N . LEU A 1 144 ? 2.088 18.562 0.597 1 86.88 144 LEU A N 1
ATOM 1148 C CA . LEU A 1 144 ? 1.836 19.531 1.66 1 86.88 144 LEU A CA 1
ATOM 1149 C C . LEU A 1 144 ? 1.384 20.875 1.083 1 86.88 144 LEU A C 1
ATOM 1151 O O . LEU A 1 144 ? 0.448 21.484 1.596 1 86.88 144 LEU A O 1
ATOM 1155 N N . ALA A 1 145 ? 2.047 21.281 0.077 1 88.12 145 ALA A N 1
ATOM 1156 C CA . ALA A 1 145 ? 1.698 22.547 -0.587 1 88.12 145 ALA A CA 1
ATOM 1157 C C . ALA A 1 145 ? 0.267 22.5 -1.115 1 88.12 145 ALA A C 1
ATOM 1159 O O . ALA A 1 145 ? -0.483 23.469 -0.968 1 88.12 145 ALA A O 1
ATOM 1160 N N . ASN A 1 146 ? -0.058 21.375 -1.706 1 84.94 146 ASN A N 1
ATOM 1161 C CA . ASN A 1 146 ? -1.404 21.203 -2.244 1 84.94 146 ASN A CA 1
ATOM 1162 C C . ASN A 1 146 ? -2.455 21.203 -1.138 1 84.94 146 ASN A C 1
ATOM 1164 O O . ASN A 1 146 ? -3.535 21.781 -1.302 1 84.94 146 ASN A O 1
ATOM 1168 N N . GLU A 1 147 ? -2.154 20.594 -0.09 1 83.12 147 GLU A N 1
ATOM 1169 C CA . GLU A 1 147 ? -3.076 20.516 1.04 1 83.12 147 GLU A CA 1
ATOM 1170 C C . GLU A 1 147 ? -3.285 21.891 1.679 1 83.12 147 GLU A C 1
ATOM 1172 O O . GLU A 1 147 ? -4.41 22.25 2.031 1 83.12 147 GLU A O 1
ATOM 1177 N N . GLN A 1 148 ? -2.178 22.609 1.834 1 86.31 148 GLN A N 1
ATOM 1178 C CA . GLN A 1 148 ? -2.236 23.891 2.521 1 86.31 148 GLN A CA 1
ATOM 1179 C C . GLN A 1 148 ? -2.73 25 1.589 1 86.31 148 GLN A C 1
ATOM 1181 O O . GLN A 1 148 ? -3.338 25.969 2.037 1 86.31 148 GLN A O 1
ATOM 1186 N N . ASP A 1 149 ? -2.438 24.812 0.351 1 86.69 149 ASP A N 1
ATOM 1187 C CA . ASP A 1 149 ? -2.873 25.719 -0.702 1 86.69 149 ASP A CA 1
ATOM 1188 C C . ASP A 1 149 ? -2.547 27.172 -0.344 1 86.69 149 ASP A C 1
ATOM 1190 O O . ASP A 1 149 ? -3.41 28.047 -0.431 1 86.69 149 ASP A O 1
ATOM 1194 N N . LEU A 1 150 ? -1.406 27.422 0.138 1 84.69 150 LEU A N 1
ATOM 1195 C CA . LEU A 1 150 ? -0.93 28.766 0.472 1 84.69 150 LEU A CA 1
ATOM 1196 C C . LEU A 1 150 ? -0.128 29.359 -0.681 1 84.69 150 LEU A C 1
ATOM 1198 O O . LEU A 1 150 ? 0.904 28.812 -1.073 1 84.69 150 LEU A O 1
ATOM 1202 N N . LYS A 1 151 ? -0.688 30.312 -1.326 1 84.25 151 LYS A N 1
ATOM 1203 C CA . LYS A 1 151 ? -0.006 30.984 -2.432 1 84.25 151 LYS A CA 1
ATOM 1204 C C . LYS A 1 151 ? 0.163 32.469 -2.15 1 84.25 151 LYS A C 1
ATOM 1206 O O . LYS A 1 151 ? -0.729 33.125 -1.587 1 84.25 151 LYS A O 1
ATOM 1211 N N . GLN A 1 152 ? 1.388 32.938 -2.287 1 75.25 152 GLN A N 1
ATOM 1212 C CA . GLN A 1 152 ? 1.659 34.375 -2.186 1 75.25 152 GLN A CA 1
ATOM 1213 C C . GLN A 1 152 ? 2.551 34.844 -3.33 1 75.25 152 GLN A C 1
ATOM 1215 O O . GLN A 1 152 ? 3.631 34.281 -3.549 1 75.25 152 GLN A O 1
ATOM 1220 N N . ASN A 1 153 ? 2.125 35.875 -4.098 1 80.56 153 ASN A N 1
ATOM 1221 C CA . ASN A 1 153 ? 2.871 36.5 -5.184 1 80.56 153 ASN A CA 1
ATOM 1222 C C . ASN A 1 153 ? 3.289 35.469 -6.238 1 80.56 153 ASN A C 1
ATOM 1224 O O . ASN A 1 153 ? 4.418 35.5 -6.734 1 80.56 153 ASN A O 1
ATOM 1228 N N . GLY A 1 154 ? 2.551 34.375 -6.445 1 78.31 154 GLY A N 1
ATOM 1229 C CA . GLY A 1 154 ? 2.818 33.406 -7.496 1 78.31 154 GLY A CA 1
ATOM 1230 C C . GLY A 1 154 ? 3.633 32.219 -7.02 1 78.31 154 GLY A C 1
ATOM 1231 O O . GLY A 1 154 ? 3.883 31.281 -7.781 1 78.31 154 GLY A O 1
ATOM 1232 N N . TYR A 1 155 ? 4.102 32.406 -5.75 1 82.5 155 TYR A N 1
ATOM 1233 C CA . TYR A 1 155 ? 4.895 31.297 -5.207 1 82.5 155 TYR A CA 1
ATOM 1234 C C . TYR A 1 155 ? 4.078 30.469 -4.211 1 82.5 155 TYR A C 1
ATOM 1236 O O . TYR A 1 155 ? 3.174 31 -3.562 1 82.5 155 TYR A O 1
ATOM 1244 N N . HIS A 1 156 ? 4.375 29.141 -4.215 1 89.56 156 HIS A N 1
ATOM 1245 C CA . HIS A 1 156 ? 3.793 28.281 -3.191 1 89.56 156 HIS A CA 1
ATOM 1246 C C . HIS A 1 156 ? 4.605 28.328 -1.902 1 89.56 156 HIS A C 1
ATOM 1248 O O . HIS A 1 156 ? 5.84 28.359 -1.942 1 89.56 156 HIS A O 1
ATOM 1254 N N . TYR A 1 157 ? 3.877 28.484 -0.837 1 89.44 157 TYR A N 1
ATOM 1255 C CA . TYR A 1 157 ? 4.473 28.391 0.49 1 89.44 157 TYR A CA 1
ATOM 1256 C C . TYR A 1 157 ? 4.078 27.078 1.161 1 89.44 157 TYR A C 1
ATOM 1258 O O . TYR A 1 157 ? 2.979 26.562 0.941 1 89.44 157 TYR A O 1
ATOM 1266 N N . VAL A 1 158 ? 5.008 26.562 1.922 1 90.94 158 VAL A N 1
ATOM 1267 C CA . VAL A 1 158 ? 4.719 25.344 2.668 1 90.94 158 VAL A CA 1
ATOM 1268 C C . VAL A 1 158 ? 5.109 25.531 4.133 1 90.94 158 VAL A C 1
ATOM 1270 O O . VAL A 1 158 ? 6.223 25.969 4.434 1 90.94 158 VAL A O 1
ATOM 1273 N N . PHE A 1 159 ? 4.199 25.344 4.953 1 89.81 159 PHE A N 1
ATOM 1274 C CA . PHE A 1 159 ? 4.461 25.281 6.383 1 89.81 159 PHE A CA 1
ATOM 1275 C C . PHE A 1 159 ? 4.637 23.844 6.848 1 89.81 159 PHE A C 1
ATOM 1277 O O . PHE A 1 159 ? 3.727 23.016 6.699 1 89.81 159 PHE A O 1
ATOM 1284 N N . LEU A 1 160 ? 5.801 23.469 7.348 1 88.5 160 LEU A N 1
ATOM 1285 C CA . LEU A 1 160 ? 6.035 22.141 7.906 1 88.5 160 LEU A CA 1
ATOM 1286 C C . LEU A 1 160 ? 5.543 22.047 9.344 1 88.5 160 LEU A C 1
ATOM 1288 O O . LEU A 1 160 ? 6.188 22.578 10.258 1 88.5 160 LEU A O 1
ATOM 1292 N N . PRO A 1 161 ? 4.469 21.391 9.57 1 84.31 161 PRO A N 1
ATOM 1293 C CA . PRO A 1 161 ? 3.904 21.344 10.922 1 84.31 161 PRO A CA 1
ATOM 1294 C C . PRO A 1 161 ? 4.672 20.406 11.852 1 84.31 161 PRO A C 1
ATOM 1296 O O . PRO A 1 161 ? 4.305 20.266 13.016 1 84.31 161 PRO A O 1
ATOM 1299 N N . PHE A 1 162 ? 5.734 19.766 11.406 1 84.69 162 PHE A N 1
ATOM 1300 C CA . PHE A 1 162 ? 6.488 18.828 12.227 1 84.69 162 PHE A CA 1
ATOM 1301 C C . PHE A 1 162 ? 7.98 18.922 11.93 1 84.69 162 PHE A C 1
ATOM 1303 O O . PHE A 1 162 ? 8.391 19.641 11.008 1 84.69 162 PHE A O 1
ATOM 1310 N N . SER A 1 163 ? 8.773 18.281 12.68 1 86.44 163 SER A N 1
ATOM 1311 C CA . SER A 1 163 ? 10.234 18.312 12.594 1 86.44 163 SER A CA 1
ATOM 1312 C C . SER A 1 163 ? 10.734 17.5 11.398 1 86.44 163 SER A C 1
ATOM 1314 O O . SER A 1 163 ? 9.969 16.75 10.789 1 86.44 163 SER A O 1
ATOM 1316 N N . LEU A 1 164 ? 11.977 17.719 11.125 1 87.12 164 LEU A N 1
ATOM 1317 C CA . LEU A 1 164 ? 12.641 16.953 10.078 1 87.12 164 LEU A CA 1
ATOM 1318 C C . LEU A 1 164 ? 12.609 15.461 10.398 1 87.12 164 LEU A C 1
ATOM 1320 O O . LEU A 1 164 ? 12.523 14.633 9.492 1 87.12 164 LEU A O 1
ATOM 1324 N N . LYS A 1 165 ? 12.609 15.172 11.68 1 89.56 165 LYS A N 1
ATOM 1325 C CA . LYS A 1 165 ? 12.523 13.781 12.094 1 89.56 165 LYS A CA 1
ATOM 1326 C C . LYS A 1 165 ? 11.18 13.172 11.695 1 89.56 165 LYS A C 1
ATOM 1328 O O . LYS A 1 165 ? 11.133 12.055 11.172 1 89.56 165 LYS A O 1
ATOM 1333 N N . VAL A 1 166 ? 10.172 13.883 11.953 1 90.5 166 VAL A N 1
ATOM 1334 C CA . VAL A 1 166 ? 8.844 13.414 11.594 1 90.5 166 VAL A CA 1
ATOM 1335 C C . VAL A 1 166 ? 8.711 13.328 10.07 1 90.5 166 VAL A C 1
ATOM 1337 O O . VAL A 1 166 ? 8.18 12.352 9.539 1 90.5 166 VAL A O 1
ATOM 1340 N N . LEU A 1 167 ? 9.227 14.297 9.414 1 92.12 167 LEU A N 1
ATOM 1341 C CA . LEU A 1 167 ? 9.234 14.266 7.953 1 92.12 167 LEU A CA 1
ATOM 1342 C C . LEU A 1 167 ? 9.953 13.016 7.445 1 92.12 167 LEU A C 1
ATOM 1344 O O . LEU A 1 167 ? 9.461 12.344 6.535 1 92.12 167 LEU A O 1
ATOM 1348 N N . SER A 1 168 ? 11.117 12.727 8.016 1 95.31 168 SER A N 1
ATOM 1349 C CA . SER A 1 168 ? 11.891 11.555 7.629 1 95.31 168 SER A CA 1
ATOM 1350 C C . SER A 1 168 ? 11.07 10.281 7.773 1 95.31 168 SER A C 1
ATOM 1352 O O . SER A 1 168 ? 11.172 9.375 6.945 1 95.31 168 SER A O 1
ATOM 1354 N N . SER A 1 169 ? 10.203 10.25 8.773 1 95.06 169 SER A N 1
ATOM 1355 C CA . SER A 1 169 ? 9.359 9.086 9.031 1 95.06 169 SER A CA 1
ATOM 1356 C C . SER A 1 169 ? 8.25 8.969 7.996 1 95.06 169 SER A C 1
ATOM 1358 O O . SER A 1 169 ? 7.789 7.871 7.691 1 95.06 169 SER A O 1
ATOM 1360 N N . PHE A 1 170 ? 7.863 10.062 7.395 1 93.62 170 PHE A N 1
ATOM 1361 C CA . PHE A 1 170 ? 6.844 10.062 6.352 1 93.62 170 PHE A CA 1
ATOM 1362 C C . PHE A 1 170 ? 7.422 9.562 5.035 1 93.62 170 PHE A C 1
ATOM 1364 O O . PHE A 1 170 ? 6.738 8.875 4.27 1 93.62 170 PHE A O 1
ATOM 1371 N N . VAL A 1 171 ? 8.695 9.906 4.82 1 94.62 171 VAL A N 1
ATOM 1372 C CA . VAL A 1 171 ? 9.211 9.68 3.477 1 94.62 171 VAL A CA 1
ATOM 1373 C C . VAL A 1 171 ? 10.102 8.438 3.459 1 94.62 171 VAL A C 1
ATOM 1375 O O . VAL A 1 171 ? 10.625 8.055 2.412 1 94.62 171 VAL A O 1
ATOM 1378 N N . GLY A 1 172 ? 10.258 7.805 4.617 1 94.75 172 GLY A N 1
ATOM 1379 C CA . GLY A 1 172 ? 11 6.555 4.703 1 94.75 172 GLY A CA 1
ATOM 1380 C C . GLY A 1 172 ? 12.5 6.738 4.531 1 94.75 172 GLY A C 1
ATOM 1381 O O . GLY A 1 172 ? 13.141 5.984 3.797 1 94.75 172 GLY A O 1
ATOM 1382 N N . LEU A 1 173 ? 13.039 7.766 5.113 1 94.88 173 LEU A N 1
ATOM 1383 C CA . LEU A 1 173 ? 14.469 8.062 5.102 1 94.88 173 LEU A CA 1
ATOM 1384 C C . LEU A 1 173 ? 15.023 8.141 6.52 1 94.88 173 LEU A C 1
ATOM 1386 O O . LEU A 1 173 ? 14.281 8.43 7.465 1 94.88 173 LEU A O 1
ATOM 1390 N N . LYS A 1 174 ? 16.281 7.789 6.586 1 93.56 174 LYS A N 1
ATOM 1391 C CA . LYS A 1 174 ? 16.969 8.18 7.816 1 93.56 174 LYS A CA 1
ATOM 1392 C C . LYS A 1 174 ? 17.047 9.703 7.941 1 93.56 174 LYS A C 1
ATOM 1394 O O . LYS A 1 174 ? 17.094 10.406 6.934 1 93.56 174 LYS A O 1
ATOM 1399 N N . ARG A 1 175 ? 17.047 10.109 9.227 1 91.62 175 ARG A N 1
ATOM 1400 C CA . ARG A 1 175 ? 17.062 11.547 9.492 1 91.62 175 ARG A CA 1
ATOM 1401 C C . ARG A 1 175 ? 18.219 12.227 8.758 1 91.62 175 ARG A C 1
ATOM 1403 O O . ARG A 1 175 ? 18.047 13.297 8.172 1 91.62 175 ARG A O 1
ATOM 1410 N N . GLN A 1 176 ? 19.391 11.547 8.75 1 93.81 176 GLN A N 1
ATOM 1411 C CA . GLN A 1 176 ? 20.562 12.117 8.109 1 93.81 176 GLN A CA 1
ATOM 1412 C C . GLN A 1 176 ? 20.359 12.258 6.602 1 93.81 176 GLN A C 1
ATOM 1414 O O . GLN A 1 176 ? 20.719 13.273 6.012 1 93.81 176 GLN A O 1
ATOM 1419 N N . SER A 1 177 ? 19.781 11.281 5.988 1 94.88 177 SER A N 1
ATOM 1420 C CA . SER A 1 177 ? 19.516 11.289 4.551 1 94.88 177 SER A CA 1
ATOM 1421 C C . SER A 1 177 ? 18.484 12.344 4.188 1 94.88 177 SER A C 1
ATOM 1423 O O . SER A 1 177 ? 18.609 13.031 3.168 1 94.88 177 SER A O 1
ATOM 1425 N N . ALA A 1 178 ? 17.453 12.445 5.016 1 95.38 178 ALA A N 1
ATOM 1426 C CA . ALA A 1 178 ? 16.422 13.453 4.781 1 95.38 178 ALA A CA 1
ATOM 1427 C C . ALA A 1 178 ? 17.016 14.867 4.871 1 95.38 178 ALA A C 1
ATOM 1429 O O . ALA A 1 178 ? 16.719 15.719 4.039 1 95.38 178 ALA A O 1
ATOM 1430 N N . SER A 1 179 ? 17.797 15.062 5.863 1 95.12 179 SER A N 1
ATOM 1431 C CA . SER A 1 179 ? 18.438 16.359 6.043 1 95.12 179 SER A CA 1
ATOM 1432 C C . SER A 1 179 ? 19.281 16.719 4.828 1 95.12 179 SER A C 1
ATOM 1434 O O . SER A 1 179 ? 19.203 17.844 4.324 1 95.12 179 SER A O 1
ATOM 1436 N N . THR A 1 180 ? 20.047 15.719 4.344 1 96.5 180 THR A N 1
ATOM 1437 C CA . THR A 1 180 ? 20.922 15.953 3.191 1 96.5 180 THR A CA 1
ATOM 1438 C C . THR A 1 180 ? 20.094 16.297 1.953 1 96.5 180 THR A C 1
ATOM 1440 O O . THR A 1 180 ? 20.391 17.25 1.246 1 96.5 180 THR A O 1
ATOM 1443 N N . ALA A 1 181 ? 19.125 15.523 1.696 1 96.44 181 ALA A N 1
ATOM 1444 C CA . ALA A 1 181 ? 18.281 15.742 0.527 1 96.44 181 ALA A CA 1
ATOM 1445 C C . ALA A 1 181 ? 17.562 17.094 0.614 1 96.44 181 ALA A C 1
ATOM 1447 O O . ALA A 1 181 ? 17.484 17.828 -0.372 1 96.44 181 ALA A O 1
ATOM 1448 N N . PHE A 1 182 ? 17.047 17.375 1.781 1 95.12 182 PHE A N 1
ATOM 1449 C CA . PHE A 1 182 ? 16.344 18.625 2.031 1 95.12 182 PHE A CA 1
ATOM 1450 C C . PHE A 1 182 ? 17.266 19.828 1.816 1 95.12 182 PHE A C 1
ATOM 1452 O O . PHE A 1 182 ? 16.906 20.781 1.132 1 95.12 182 PHE A O 1
ATOM 1459 N N . ASN A 1 183 ? 18.422 19.734 2.326 1 95.62 183 ASN A N 1
ATOM 1460 C CA . ASN A 1 183 ? 19.406 20.812 2.215 1 95.62 183 ASN A CA 1
ATOM 1461 C C . ASN A 1 183 ? 19.875 20.984 0.774 1 95.62 183 ASN A C 1
ATOM 1463 O O . ASN A 1 183 ? 20.172 22.109 0.35 1 95.62 183 ASN A O 1
ATOM 1467 N N . GLU A 1 184 ? 19.938 19.922 0.073 1 97.06 184 GLU A N 1
ATOM 1468 C CA . GLU A 1 184 ? 20.312 20.016 -1.337 1 97.06 184 GLU A CA 1
ATOM 1469 C C . GLU A 1 184 ? 19.266 20.797 -2.133 1 97.06 184 GLU A C 1
ATOM 1471 O O . GLU A 1 184 ? 19.609 21.562 -3.033 1 97.06 184 GLU A O 1
ATOM 1476 N N . LEU A 1 185 ? 18.016 20.562 -1.815 1 96.44 185 LEU A N 1
ATOM 1477 C CA . LEU A 1 185 ? 16.953 21.297 -2.48 1 96.44 185 LEU A CA 1
ATOM 1478 C C . LEU A 1 185 ? 17.062 22.797 -2.18 1 96.44 185 LEU A C 1
ATOM 1480 O O . LEU A 1 185 ? 16.781 23.625 -3.045 1 96.44 185 LEU A O 1
ATOM 1484 N N . ILE A 1 186 ? 17.484 23.125 -0.984 1 95.56 186 ILE A N 1
ATOM 1485 C CA . ILE A 1 186 ? 17.672 24.516 -0.576 1 95.56 186 ILE A CA 1
ATOM 1486 C C . ILE A 1 186 ? 18.906 25.094 -1.286 1 95.56 186 ILE A C 1
ATOM 1488 O O . ILE A 1 186 ? 18.828 26.172 -1.869 1 95.56 186 ILE A O 1
ATOM 1492 N N . LYS A 1 187 ? 19.969 24.344 -1.283 1 96.88 187 LYS A N 1
ATOM 1493 C CA . LYS A 1 187 ? 21.219 24.781 -1.907 1 96.88 187 LYS A CA 1
ATOM 1494 C C . LYS A 1 187 ? 21.016 25.047 -3.396 1 96.88 187 LYS A C 1
ATOM 1496 O O . LYS A 1 187 ? 21.594 26 -3.943 1 96.88 187 LYS A O 1
ATOM 1501 N N . ASP A 1 188 ? 20.203 24.219 -3.986 1 96.12 188 ASP A N 1
ATOM 1502 C CA . ASP A 1 188 ? 19.953 24.328 -5.422 1 96.12 188 ASP A CA 1
ATOM 1503 C C . ASP A 1 188 ? 18.891 25.391 -5.715 1 96.12 188 ASP A C 1
ATOM 1505 O O . ASP A 1 188 ? 18.484 25.562 -6.863 1 96.12 188 ASP A O 1
ATOM 1509 N N . ASP A 1 189 ? 18.406 26.031 -4.715 1 95.25 189 ASP A N 1
ATOM 1510 C CA . ASP A 1 189 ? 17.453 27.125 -4.777 1 95.25 189 ASP A CA 1
ATOM 1511 C C . ASP A 1 189 ? 16.125 26.672 -5.371 1 95.25 189 ASP A C 1
ATOM 1513 O O . ASP A 1 189 ? 15.469 27.422 -6.105 1 95.25 189 ASP A O 1
ATOM 1517 N N . ILE A 1 190 ? 15.836 25.453 -5.129 1 95.56 190 ILE A N 1
ATOM 1518 C CA . ILE A 1 190 ? 14.531 24.922 -5.516 1 95.56 190 ILE A CA 1
ATOM 1519 C C . ILE A 1 190 ? 13.492 25.297 -4.465 1 95.56 190 ILE A C 1
ATOM 1521 O O . ILE A 1 190 ? 12.352 25.625 -4.801 1 95.56 190 ILE A O 1
ATOM 1525 N N . ILE A 1 191 ? 13.953 25.219 -3.199 1 95.62 191 ILE A N 1
ATOM 1526 C CA . ILE A 1 191 ? 13.164 25.719 -2.082 1 95.62 191 ILE A CA 1
ATOM 1527 C C . ILE A 1 191 ? 14.016 26.672 -1.24 1 95.62 191 ILE A C 1
ATOM 1529 O O . ILE A 1 191 ? 15.242 26.609 -1.272 1 95.62 191 ILE A O 1
ATOM 1533 N N . ARG A 1 192 ? 13.312 27.656 -0.589 1 95.25 192 ARG A N 1
ATOM 1534 C CA . ARG A 1 192 ? 13.99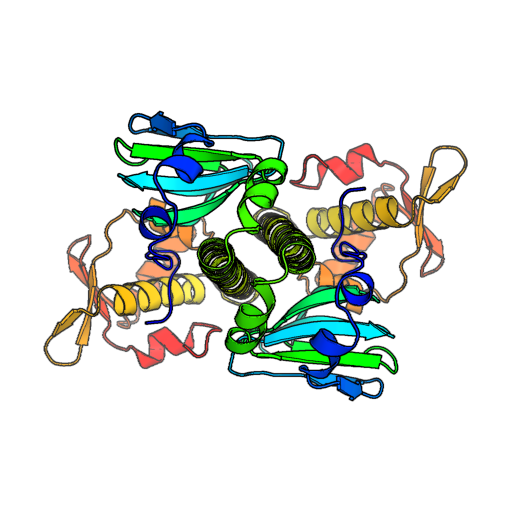2 28.609 0.274 1 95.25 192 ARG A CA 1
ATOM 1535 C C . ARG A 1 192 ? 13.422 28.578 1.688 1 95.25 192 ARG A C 1
ATOM 1537 O O . ARG A 1 192 ? 12.203 28.625 1.873 1 95.25 192 ARG A O 1
ATOM 1544 N N . LYS A 1 193 ? 14.32 28.469 2.59 1 93.94 193 LYS A N 1
ATOM 1545 C CA . LYS A 1 193 ? 13.914 28.484 3.992 1 93.94 193 LYS A CA 1
ATOM 1546 C C . LYS A 1 193 ? 13.641 29.922 4.465 1 93.94 193 LYS A C 1
ATOM 1548 O O . LYS A 1 193 ? 14.508 30.781 4.359 1 93.94 193 LYS A O 1
ATOM 1553 N N . ILE A 1 194 ? 12.469 30.203 5 1 92.38 194 ILE A N 1
ATOM 1554 C CA . ILE A 1 194 ? 12.102 31.484 5.566 1 92.38 194 ILE A CA 1
ATOM 1555 C C . ILE A 1 194 ? 12.234 31.438 7.086 1 92.38 194 ILE A C 1
ATOM 1557 O O . ILE A 1 194 ? 12.867 32.312 7.684 1 92.38 194 ILE A O 1
ATOM 1561 N N . THR A 1 195 ? 11.633 30.453 7.629 1 91.75 195 THR A N 1
ATOM 1562 C CA . THR A 1 195 ? 11.789 30.094 9.039 1 91.75 195 THR A CA 1
ATOM 1563 C C . THR A 1 195 ? 12.07 28.609 9.203 1 91.75 195 THR A C 1
ATOM 1565 O O . THR A 1 195 ? 12.094 27.859 8.219 1 91.75 195 THR A O 1
ATOM 1568 N N . PRO A 1 196 ? 12.273 28.172 10.383 1 87.94 196 PRO A N 1
ATOM 1569 C CA . PRO A 1 196 ? 12.5 26.75 10.586 1 87.94 196 PRO A CA 1
ATOM 1570 C C . PRO A 1 196 ? 11.328 25.891 10.125 1 87.94 196 PRO A C 1
ATOM 1572 O O . PRO A 1 196 ? 11.508 24.703 9.82 1 87.94 196 PRO A O 1
ATOM 1575 N N . HIS A 1 197 ? 10.141 26.438 9.984 1 90.31 197 HIS A N 1
ATOM 1576 C CA . HIS A 1 197 ? 8.977 25.641 9.625 1 90.31 197 HIS A CA 1
ATOM 1577 C C . HIS A 1 197 ? 8.289 26.188 8.383 1 90.31 197 HIS A C 1
ATOM 1579 O O . HIS A 1 197 ? 7.258 25.672 7.949 1 90.31 197 HIS A O 1
ATOM 1585 N N . GLU A 1 198 ? 8.906 27.25 7.867 1 91.12 198 GLU A N 1
ATOM 1586 C CA . GLU A 1 198 ? 8.305 27.875 6.691 1 91.12 198 GLU A CA 1
ATOM 1587 C C . GLU A 1 198 ? 9.273 27.875 5.512 1 91.12 198 GLU A C 1
ATOM 1589 O O . GLU A 1 198 ? 10.414 28.312 5.641 1 91.12 198 GLU A O 1
ATOM 1594 N N . PHE A 1 199 ? 8.734 27.375 4.406 1 93.5 199 PHE A N 1
ATOM 1595 C CA . PHE A 1 199 ? 9.562 27.281 3.211 1 93.5 199 PHE A CA 1
ATOM 1596 C C . PHE A 1 199 ? 8.828 27.828 1.993 1 93.5 199 PHE A C 1
ATOM 1598 O O . PHE A 1 199 ? 7.598 27.734 1.918 1 93.5 199 PHE A O 1
ATOM 1605 N N . LEU A 1 200 ? 9.586 28.406 1.102 1 93.94 200 LEU A N 1
ATOM 1606 C CA . LEU A 1 200 ? 9.078 28.859 -0.19 1 93.94 200 LEU A CA 1
ATOM 1607 C C . LEU A 1 200 ? 9.531 27.922 -1.306 1 93.94 200 LEU A C 1
ATOM 1609 O O . LEU A 1 200 ? 10.703 27.562 -1.384 1 93.94 200 LEU A O 1
ATOM 1613 N N . ILE A 1 201 ? 8.555 27.469 -2.117 1 95 201 ILE A N 1
ATOM 1614 C CA . ILE A 1 201 ? 8.914 26.703 -3.305 1 95 201 ILE A CA 1
ATOM 1615 C C . ILE A 1 201 ? 9.227 27.656 -4.457 1 95 201 ILE A C 1
ATOM 1617 O O . ILE A 1 201 ? 8.32 28.281 -5.023 1 95 201 ILE A O 1
ATOM 1621 N N . ILE A 1 202 ? 10.438 27.734 -4.789 1 92.94 202 ILE A N 1
ATOM 1622 C CA . ILE A 1 202 ? 10.93 28.688 -5.777 1 92.94 202 ILE A CA 1
ATOM 1623 C C . ILE A 1 202 ? 10.719 28.125 -7.184 1 92.94 202 ILE A C 1
ATOM 1625 O O . ILE A 1 202 ? 10.281 28.844 -8.086 1 92.94 202 ILE A O 1
ATOM 1629 N N . ASP A 1 203 ? 11.031 26.922 -7.359 1 92.44 203 ASP A N 1
ATOM 1630 C CA . ASP A 1 203 ? 10.914 26.25 -8.656 1 92.44 203 ASP A CA 1
ATOM 1631 C C . ASP A 1 203 ? 10.023 25.016 -8.555 1 92.44 203 ASP A C 1
ATOM 1633 O O . ASP A 1 203 ? 10.523 23.891 -8.445 1 92.44 203 ASP A O 1
ATOM 1637 N N . TYR A 1 204 ? 8.766 25.203 -8.719 1 91.38 204 TYR A N 1
ATOM 1638 C CA . TYR A 1 204 ? 7.773 24.141 -8.562 1 91.38 204 TYR A CA 1
ATOM 1639 C C . TYR A 1 204 ? 7.957 23.062 -9.625 1 91.38 204 TYR A C 1
ATOM 1641 O O . TYR A 1 204 ? 7.852 21.859 -9.328 1 91.38 204 TYR A O 1
ATOM 1649 N N . GLN A 1 205 ? 8.25 23.484 -10.797 1 91 205 GLN A N 1
ATOM 1650 C CA . GLN A 1 205 ? 8.422 22.531 -11.891 1 91 205 GLN A CA 1
ATOM 1651 C C . GLN A 1 205 ? 9.617 21.625 -11.648 1 91 205 GLN A C 1
ATOM 1653 O O . GLN A 1 205 ? 9.539 20.406 -11.867 1 91 205 GLN A O 1
ATOM 1658 N N . LYS A 1 206 ? 10.672 22.25 -11.25 1 93.81 206 LYS A N 1
ATOM 1659 C CA . LYS A 1 206 ? 11.859 21.453 -10.945 1 93.81 206 LYS A CA 1
ATOM 1660 C C . LYS A 1 206 ? 11.602 20.516 -9.773 1 93.81 206 LYS A C 1
ATOM 1662 O O . LYS A 1 206 ? 12.047 19.359 -9.781 1 93.81 206 LYS A O 1
ATOM 1667 N N . LEU A 1 207 ? 10.867 21 -8.75 1 94.06 207 LEU A N 1
ATOM 1668 C CA . LEU A 1 207 ? 10.508 20.172 -7.613 1 94.06 207 LEU A CA 1
ATOM 1669 C C . LEU A 1 207 ? 9.68 18.969 -8.062 1 94.06 207 LEU A C 1
ATOM 1671 O O . LEU A 1 207 ? 9.938 17.844 -7.641 1 94.06 207 LEU A O 1
ATOM 1675 N N . GLN A 1 208 ? 8.766 19.125 -8.945 1 91.94 208 GLN A N 1
ATOM 1676 C CA . GLN A 1 208 ? 7.895 18.078 -9.469 1 91.94 208 GLN A CA 1
ATOM 1677 C C . GLN A 1 208 ? 8.68 17.078 -10.305 1 91.94 208 GLN A C 1
ATOM 1679 O O . GLN A 1 208 ? 8.359 15.883 -10.312 1 91.94 208 GLN A O 1
ATOM 1684 N N . SER A 1 209 ? 9.75 17.578 -10.914 1 92.62 209 SER A N 1
ATOM 1685 C CA . SER A 1 209 ? 10.523 16.719 -11.805 1 92.62 209 SER A CA 1
ATOM 1686 C C . SER A 1 209 ? 11.25 15.633 -11.031 1 92.62 209 SER A C 1
ATOM 1688 O O . SER A 1 209 ? 11.68 14.633 -11.609 1 92.62 209 SER A O 1
ATOM 1690 N N . TYR A 1 210 ? 11.375 15.82 -9.695 1 92.25 210 TYR A N 1
ATOM 1691 C CA . TYR A 1 210 ? 12.039 14.812 -8.875 1 92.25 210 TYR A CA 1
ATOM 1692 C C . TYR A 1 210 ? 11.086 13.68 -8.516 1 92.25 210 TYR A C 1
ATOM 1694 O O . TYR A 1 210 ? 11.516 12.625 -8.047 1 92.25 210 TYR A O 1
ATOM 1702 N N . THR A 1 211 ? 9.797 13.867 -8.742 1 88.25 211 THR A N 1
ATOM 1703 C CA . THR A 1 211 ? 8.805 12.914 -8.266 1 88.25 211 THR A CA 1
ATOM 1704 C C . THR A 1 211 ? 8.383 11.969 -9.391 1 88.25 211 THR A C 1
ATOM 1706 O O . THR A 1 211 ? 8.602 12.266 -10.562 1 88.25 211 THR A O 1
ATOM 1709 N N . SER A 1 212 ? 7.992 10.773 -9.047 1 74.12 212 SER A N 1
ATOM 1710 C CA . SER A 1 212 ? 7.469 9.812 -10.008 1 74.12 212 SER A CA 1
ATOM 1711 C C . SER A 1 212 ? 5.996 10.078 -10.305 1 74.12 212 SER A C 1
ATOM 1713 O O . SER A 1 212 ? 5.414 9.453 -11.195 1 74.12 212 SER A O 1
ATOM 1715 N N . SER A 1 213 ? 5.371 10.922 -9.5 1 61.97 213 SER A N 1
ATOM 1716 C CA . SER A 1 213 ? 3.934 11.125 -9.633 1 61.97 213 SER A CA 1
ATOM 1717 C C . SER A 1 213 ? 3.625 12.305 -10.547 1 61.97 213 SER A C 1
ATOM 1719 O O . SER A 1 213 ? 4.367 13.289 -10.57 1 61.97 213 SER A O 1
ATOM 1721 N N . ASN A 1 214 ? 3.027 12.008 -11.711 1 52.44 214 ASN A N 1
ATOM 1722 C CA . ASN A 1 214 ? 2.543 13.148 -12.484 1 52.44 214 ASN A CA 1
ATOM 1723 C C . ASN A 1 214 ? 1.498 13.938 -11.703 1 52.44 214 ASN A C 1
ATOM 1725 O O . ASN A 1 214 ? 0.311 13.617 -11.742 1 52.44 214 ASN A O 1
ATOM 1729 N N . ILE A 1 215 ? 1.828 14.219 -10.477 1 42.78 215 ILE A N 1
ATOM 1730 C CA . ILE A 1 215 ? 0.791 15.016 -9.844 1 42.78 215 ILE A CA 1
ATOM 1731 C C . ILE A 1 215 ? 0.808 16.438 -10.414 1 42.78 215 ILE A C 1
ATOM 1733 O O . ILE A 1 215 ? 1.875 16.984 -10.711 1 42.78 215 ILE A O 1
ATOM 1737 N N . MET B 1 1 ? -6.281 -19.188 6.031 1 42.53 1 MET B N 1
ATOM 1738 C CA . MET B 1 1 ? -5.359 -19.266 4.902 1 42.53 1 MET B CA 1
ATOM 1739 C C . MET B 1 1 ? -4.918 -17.875 4.465 1 42.53 1 MET B C 1
ATOM 1741 O O . MET B 1 1 ? -5.742 -17.047 4.074 1 42.53 1 MET B O 1
ATOM 1745 N N . LYS B 1 2 ? -3.846 -17.359 5.043 1 54.84 2 LYS B N 1
ATOM 1746 C CA . LYS B 1 2 ? -3.434 -15.977 4.867 1 54.84 2 LYS B CA 1
ATOM 1747 C C . LYS B 1 2 ? -3.139 -15.672 3.398 1 54.84 2 LYS B C 1
ATOM 1749 O O . LYS B 1 2 ? -2.492 -16.469 2.713 1 54.84 2 LYS B O 1
ATOM 1754 N N . LYS B 1 3 ? -3.998 -14.969 2.537 1 67.25 3 LYS B N 1
ATOM 1755 C CA . LYS B 1 3 ? -3.875 -14.57 1.137 1 67.25 3 LYS B CA 1
ATOM 1756 C C . LYS B 1 3 ? -2.561 -13.836 0.887 1 67.25 3 LYS B C 1
ATOM 1758 O O . LYS B 1 3 ? -1.957 -13.297 1.816 1 67.25 3 LYS B O 1
ATOM 1763 N N . SER B 1 4 ? -1.991 -14.25 -0.227 1 80 4 SER B N 1
ATOM 1764 C CA . SER B 1 4 ? -0.702 -13.719 -0.655 1 80 4 SER B CA 1
ATOM 1765 C C . SER B 1 4 ? -0.827 -12.961 -1.972 1 80 4 SER B C 1
ATOM 1767 O O . SER B 1 4 ? -1.912 -12.891 -2.553 1 80 4 SER B O 1
ATOM 1769 N N . ARG B 1 5 ? 0.265 -12.367 -2.396 1 86.56 5 ARG B N 1
ATOM 1770 C CA . ARG B 1 5 ? 0.347 -11.633 -3.656 1 86.56 5 ARG B CA 1
ATOM 1771 C C . ARG B 1 5 ? 0.19 -12.57 -4.848 1 86.56 5 ARG B C 1
ATOM 1773 O O . ARG B 1 5 ? -0.15 -12.141 -5.949 1 86.56 5 ARG B O 1
ATOM 1780 N N . LEU B 1 6 ? 0.391 -13.867 -4.574 1 81.31 6 LEU B N 1
ATOM 1781 C CA . LEU B 1 6 ? 0.303 -14.859 -5.641 1 81.31 6 LEU B CA 1
ATOM 1782 C C . LEU B 1 6 ? -1.031 -15.594 -5.59 1 81.31 6 LEU B C 1
ATOM 1784 O O . LEU B 1 6 ? -1.349 -16.375 -6.488 1 81.31 6 LEU B O 1
ATOM 1788 N N . GLY B 1 7 ? -1.822 -15.375 -4.645 1 78 7 GLY B N 1
ATOM 1789 C CA . GLY B 1 7 ? -3.135 -15.953 -4.406 1 78 7 GLY B CA 1
ATOM 1790 C C . GLY B 1 7 ? -4.039 -15.062 -3.578 1 78 7 GLY B C 1
ATOM 1791 O O . GLY B 1 7 ? -4.168 -15.25 -2.367 1 78 7 GLY B O 1
ATOM 1792 N N . LEU B 1 8 ? -4.633 -14.164 -4.277 1 77.06 8 LEU B N 1
ATOM 1793 C CA . LEU B 1 8 ? -5.504 -13.234 -3.566 1 77.06 8 LEU B CA 1
ATOM 1794 C C . LEU B 1 8 ? -6.75 -13.945 -3.053 1 77.06 8 LEU B C 1
ATOM 1796 O O . LEU B 1 8 ? -7.094 -15.031 -3.529 1 77.06 8 LEU B O 1
ATOM 1800 N N . LEU B 1 9 ? -7.352 -13.344 -2.135 1 74.69 9 LEU B N 1
ATOM 1801 C CA . LEU B 1 9 ? -8.578 -13.875 -1.562 1 74.69 9 LEU B CA 1
ATOM 1802 C C . LEU B 1 9 ? -9.641 -14.086 -2.643 1 74.69 9 LEU B C 1
ATOM 1804 O O . LEU B 1 9 ? -9.914 -13.18 -3.428 1 74.69 9 LEU B O 1
ATOM 1808 N N . GLN B 1 10 ? -10.07 -15.305 -2.654 1 77.31 10 GLN B N 1
ATOM 1809 C CA . GLN B 1 10 ? -11.203 -15.578 -3.533 1 77.31 10 GLN B CA 1
ATOM 1810 C C . GLN B 1 10 ? -12.523 -15.258 -2.84 1 77.31 10 GLN B C 1
ATOM 1812 O O . GLN B 1 10 ? -12.844 -15.836 -1.802 1 77.31 10 GLN B O 1
ATOM 1817 N N . THR B 1 11 ? -13.258 -14.234 -3.219 1 76.19 11 THR B N 1
ATOM 1818 C CA . THR B 1 11 ? -14.422 -13.68 -2.531 1 76.19 11 THR B CA 1
ATOM 1819 C C . THR B 1 11 ? -15.703 -14.375 -2.988 1 76.19 11 THR B C 1
ATOM 1821 O O . THR B 1 11 ? -16.75 -14.211 -2.371 1 76.19 11 THR B O 1
ATOM 1824 N N . GLN B 1 12 ? -15.734 -15.227 -4.047 1 80.88 12 GLN B N 1
ATOM 1825 C CA . GLN B 1 12 ? -16.906 -15.812 -4.672 1 80.88 12 GLN B CA 1
ATOM 1826 C C . GLN B 1 12 ? -17.875 -14.734 -5.148 1 80.88 12 GLN B C 1
ATOM 1828 O O . GLN B 1 12 ? -19.094 -14.922 -5.109 1 80.88 12 GLN B O 1
ATOM 1833 N N . ILE B 1 13 ? -17.344 -13.609 -5.383 1 81.25 13 ILE B N 1
ATOM 1834 C CA . ILE B 1 13 ? -18.109 -12.414 -5.711 1 81.25 13 ILE B CA 1
ATOM 1835 C C . ILE B 1 13 ? -19 -12.695 -6.926 1 81.25 13 ILE B C 1
ATOM 1837 O O . ILE B 1 13 ? -20.125 -12.211 -7 1 81.25 13 ILE B O 1
ATOM 1841 N N . LEU B 1 14 ? -18.547 -13.477 -7.805 1 81.44 14 LEU B N 1
ATOM 1842 C CA . LEU B 1 14 ? -19.281 -13.734 -9.039 1 81.44 14 LEU B CA 1
ATOM 1843 C C . LEU B 1 14 ? -20.516 -14.586 -8.766 1 81.44 14 LEU B C 1
ATOM 1845 O O . LEU B 1 14 ? -21.5 -14.523 -9.508 1 81.44 14 LEU B O 1
ATOM 1849 N N . GLU B 1 15 ? -20.375 -15.336 -7.73 1 82 15 GLU B N 1
ATOM 1850 C CA . GLU B 1 15 ? -21.516 -16.141 -7.32 1 82 15 GLU B CA 1
ATOM 1851 C C . GLU B 1 15 ? -22.531 -15.305 -6.535 1 82 15 GLU B C 1
ATOM 1853 O O . GLU B 1 15 ? -23.734 -15.555 -6.594 1 82 15 GLU B O 1
ATOM 1858 N N . ILE B 1 16 ? -22.047 -14.406 -5.805 1 80.88 16 ILE B N 1
ATOM 1859 C CA . ILE B 1 16 ? -22.859 -13.555 -4.949 1 80.88 16 ILE B CA 1
ATOM 1860 C C . ILE B 1 16 ? -23.656 -12.578 -5.805 1 80.88 16 ILE B C 1
ATOM 1862 O O . ILE B 1 16 ? -24.828 -12.312 -5.527 1 80.88 16 ILE B O 1
ATOM 1866 N N . LEU B 1 17 ? -23 -12.055 -6.824 1 77.69 17 LEU B N 1
ATOM 1867 C CA . LEU B 1 17 ? -23.688 -11.133 -7.715 1 77.69 17 LEU B CA 1
ATOM 1868 C C . LEU B 1 17 ? -24.609 -11.875 -8.672 1 77.69 17 LEU B C 1
ATOM 1870 O O . LEU B 1 17 ? -24.188 -12.867 -9.289 1 77.69 17 LEU B O 1
ATOM 1874 N N . ASN B 1 18 ? -25.812 -11.609 -8.539 1 70.31 18 ASN B N 1
ATOM 1875 C CA . ASN B 1 18 ? -26.719 -12.219 -9.508 1 70.31 18 ASN B CA 1
ATOM 1876 C C . ASN B 1 18 ? -26.5 -11.656 -10.906 1 70.31 18 ASN B C 1
ATOM 1878 O O . ASN B 1 18 ? -25.781 -10.672 -11.086 1 70.31 18 ASN B O 1
ATOM 1882 N N . LYS B 1 19 ? -27.031 -12.445 -11.922 1 71.69 19 LYS B N 1
ATOM 1883 C CA . LYS B 1 19 ? -26.859 -12.102 -13.328 1 71.69 19 LYS B CA 1
ATOM 1884 C C . LYS B 1 19 ? -27.328 -10.672 -13.609 1 71.69 19 LYS B C 1
ATOM 1886 O O . LYS B 1 19 ? -26.688 -9.938 -14.352 1 71.69 19 LYS B O 1
ATOM 1891 N N . SER B 1 20 ? -28.312 -10.289 -12.938 1 75.25 20 SER B N 1
ATOM 1892 C CA . SER B 1 20 ? -28.875 -8.969 -13.195 1 75.25 20 SER B CA 1
ATOM 1893 C C . SER B 1 20 ? -27.953 -7.859 -12.734 1 75.25 20 SER B C 1
ATOM 1895 O O . SER B 1 20 ? -27.828 -6.82 -13.383 1 75.25 20 SER B O 1
ATOM 1897 N N . GLU B 1 21 ? -27.203 -8.078 -11.688 1 77.06 21 GLU B N 1
ATOM 1898 C CA . GLU B 1 21 ? -26.266 -7.09 -11.164 1 77.06 21 GLU B CA 1
ATOM 1899 C C . GLU B 1 21 ? -24.984 -7.035 -12 1 77.06 21 GLU B C 1
ATOM 1901 O O . GLU B 1 21 ? -24.469 -5.953 -12.281 1 77.06 21 GLU B O 1
ATOM 1906 N N . LEU B 1 22 ? -24.562 -8.242 -12.422 1 79.25 22 LEU B N 1
ATOM 1907 C CA . LEU B 1 22 ? -23.344 -8.328 -13.219 1 79.25 22 LEU B CA 1
ATOM 1908 C C . LEU B 1 22 ? -23.547 -7.727 -14.609 1 79.25 22 LEU B C 1
ATOM 1910 O O . LEU B 1 22 ? -22.609 -7.176 -15.195 1 79.25 22 LEU B O 1
ATOM 1914 N N . ASP B 1 23 ? -24.75 -7.828 -15.055 1 79.06 23 ASP B N 1
ATOM 1915 C CA . ASP B 1 23 ? -25.078 -7.324 -16.391 1 79.06 23 ASP B CA 1
ATOM 1916 C C . ASP B 1 23 ? -24.984 -5.805 -16.438 1 79.06 23 ASP B C 1
ATOM 1918 O O . ASP B 1 23 ? -24.938 -5.215 -17.516 1 79.06 23 ASP B O 1
ATOM 1922 N N . LYS B 1 24 ? -24.938 -5.227 -15.297 1 79.38 24 LYS B N 1
ATOM 1923 C CA . LYS B 1 24 ? -24.828 -3.773 -15.227 1 79.38 24 LYS B CA 1
ATOM 1924 C C . LYS B 1 24 ? -23.406 -3.324 -15.547 1 79.38 24 LYS B C 1
ATOM 1926 O O . LYS B 1 24 ? -23.156 -2.143 -15.805 1 79.38 24 LYS B O 1
ATOM 1931 N N . PHE B 1 25 ? -22.516 -4.344 -15.492 1 83.12 25 PHE B N 1
ATOM 1932 C CA . PHE B 1 25 ? -21.125 -3.98 -15.688 1 83.12 25 PHE B CA 1
ATOM 1933 C C . PHE B 1 25 ? -20.641 -4.414 -17.062 1 83.12 25 PHE B C 1
ATOM 1935 O O . PHE B 1 25 ? -21.203 -5.34 -17.672 1 83.12 25 PHE B O 1
ATOM 1942 N N . GLU B 1 26 ? -19.703 -3.664 -17.484 1 86.38 26 GLU B N 1
ATOM 1943 C CA . GLU B 1 26 ? -19.094 -3.973 -18.781 1 86.38 26 GLU B CA 1
ATOM 1944 C C . GLU B 1 26 ? -18.219 -5.211 -18.703 1 86.38 26 GLU B C 1
ATOM 1946 O O . GLU B 1 26 ? -17.266 -5.246 -17.906 1 86.38 26 GLU B O 1
ATOM 1951 N N . LEU B 1 27 ? -18.609 -6.199 -19.484 1 92.44 27 LEU B N 1
ATOM 1952 C CA . LEU B 1 27 ? -17.781 -7.395 -19.609 1 92.44 27 LEU B CA 1
ATOM 1953 C C . LEU B 1 27 ? -16.844 -7.285 -20.797 1 92.44 27 LEU B C 1
ATOM 1955 O O . LEU B 1 27 ? -17.297 -7.066 -21.938 1 92.44 27 LEU B O 1
ATOM 1959 N N . GLU B 1 28 ? -15.578 -7.41 -20.531 1 95.38 28 GLU B N 1
ATOM 1960 C CA . GLU B 1 28 ? -14.586 -7.316 -21.594 1 95.38 28 GLU B CA 1
ATOM 1961 C C . GLU B 1 28 ? -13.852 -8.641 -21.781 1 95.38 28 GLU B C 1
ATOM 1963 O O . GLU B 1 28 ? -13.477 -9.289 -20.797 1 95.38 28 GLU B O 1
ATOM 1968 N N . ASN B 1 29 ? -13.758 -9.055 -23 1 97.12 29 ASN B N 1
ATOM 1969 C CA . ASN B 1 29 ? -12.859 -10.148 -23.375 1 97.12 29 ASN B CA 1
ATOM 1970 C C . ASN B 1 29 ? -11.508 -9.625 -23.844 1 97.12 29 ASN B C 1
ATOM 1972 O O . ASN B 1 29 ? -11.422 -8.906 -24.844 1 97.12 29 ASN B O 1
ATOM 1976 N N . LEU B 1 30 ? -10.484 -10.016 -23.141 1 97.56 30 LEU B N 1
ATOM 1977 C CA . LEU B 1 30 ? -9.156 -9.484 -23.438 1 97.56 30 LEU B CA 1
ATOM 1978 C C . LEU B 1 30 ? -8.172 -10.609 -23.75 1 97.56 30 LEU B C 1
ATOM 1980 O O . LEU B 1 30 ? -8.047 -11.555 -22.969 1 97.56 30 LEU B O 1
ATOM 1984 N N . PRO B 1 31 ? -7.516 -10.5 -24.875 1 97.94 31 PRO B N 1
ATOM 1985 C CA . PRO B 1 31 ? -6.5 -11.516 -25.203 1 97.94 31 PRO B CA 1
ATOM 1986 C C . PRO B 1 31 ? -5.246 -11.375 -24.344 1 97.94 31 PRO B C 1
ATOM 1988 O O . PRO B 1 31 ? -4.984 -10.305 -23.781 1 97.94 31 PRO B O 1
ATOM 1991 N N . LYS B 1 32 ? -4.539 -12.406 -24.328 1 97.5 32 LYS B N 1
ATOM 1992 C CA . LYS B 1 32 ? -3.238 -12.406 -23.672 1 97.5 32 LYS B CA 1
ATOM 1993 C C . LYS B 1 32 ? -2.389 -11.219 -24.109 1 97.5 32 LYS B C 1
ATOM 1995 O O . LYS B 1 32 ? -2.393 -10.859 -25.297 1 97.5 32 LYS B O 1
ATOM 2000 N N . ALA B 1 33 ? -1.709 -10.594 -23.141 1 97 33 ALA B N 1
ATOM 2001 C CA . ALA B 1 33 ? -0.725 -9.531 -23.359 1 97 33 ALA B CA 1
ATOM 2002 C C . ALA B 1 33 ? -1.401 -8.172 -23.469 1 97 33 ALA B C 1
ATOM 2004 O O . ALA B 1 33 ? -0.728 -7.141 -23.578 1 97 33 ALA B O 1
ATOM 2005 N N . SER B 1 34 ? -2.76 -8.195 -23.344 1 97.38 34 SER B N 1
ATOM 2006 C CA . SER B 1 34 ? -3.453 -6.914 -23.25 1 97.38 34 SER B CA 1
ATOM 2007 C C . SER B 1 34 ? -3.15 -6.211 -21.938 1 97.38 34 SER B C 1
ATOM 2009 O O . SER B 1 34 ? -2.895 -6.859 -20.922 1 97.38 34 SER B O 1
ATOM 2011 N N . THR B 1 35 ? -3.156 -4.852 -21.984 1 97.44 35 THR B N 1
ATOM 2012 C CA . THR B 1 35 ? -2.963 -4.055 -20.781 1 97.44 35 THR B CA 1
ATOM 2013 C C . THR B 1 35 ? -4.121 -3.082 -20.578 1 97.44 35 THR B C 1
ATOM 2015 O O . THR B 1 35 ? -4.742 -2.639 -21.562 1 97.44 35 THR B O 1
ATOM 2018 N N . ILE B 1 36 ? -4.43 -2.838 -19.406 1 96.81 36 ILE B N 1
ATOM 2019 C CA . ILE B 1 36 ? -5.48 -1.888 -19.047 1 96.81 36 ILE B CA 1
ATOM 2020 C C . ILE B 1 36 ? -4.891 -0.759 -18.203 1 96.81 36 ILE B C 1
ATOM 2022 O O . ILE B 1 36 ? -4.285 -1.007 -17.172 1 96.81 36 ILE B O 1
ATOM 2026 N N . TYR B 1 37 ? -5.094 0.438 -18.688 1 94.88 37 TYR B N 1
ATOM 2027 C CA . TYR B 1 37 ? -4.75 1.659 -17.969 1 94.88 37 TYR B CA 1
ATOM 2028 C C . TYR B 1 37 ? -5.988 2.5 -17.703 1 94.88 37 TYR B C 1
ATOM 2030 O O . TYR B 1 37 ? -7.012 2.348 -18.375 1 94.88 37 TYR B O 1
ATOM 2038 N N . THR B 1 38 ? -5.879 3.303 -16.688 1 93.94 38 THR B N 1
ATOM 2039 C CA . THR B 1 38 ? -7.004 4.191 -16.422 1 93.94 38 THR B CA 1
ATOM 2040 C C . THR B 1 38 ? -6.527 5.496 -15.781 1 93.94 38 THR B C 1
ATOM 2042 O O . THR B 1 38 ? -5.461 5.539 -15.164 1 93.94 38 THR B O 1
ATOM 2045 N N . ASP B 1 39 ? -7.309 6.531 -15.93 1 90.44 39 ASP B N 1
ATOM 2046 C CA . ASP B 1 39 ? -7.047 7.805 -15.273 1 90.44 39 ASP B CA 1
ATOM 2047 C C . ASP B 1 39 ? -7.871 7.945 -13.992 1 90.44 39 ASP B C 1
ATOM 2049 O O . ASP B 1 39 ? -7.574 8.789 -13.141 1 90.44 39 ASP B O 1
ATOM 2053 N N . ASP B 1 40 ? -8.914 7.102 -13.984 1 91.62 40 ASP B N 1
ATOM 2054 C CA . ASP B 1 40 ? -9.773 7.133 -12.812 1 91.62 40 ASP B CA 1
ATOM 2055 C C . ASP B 1 40 ? -9.758 5.789 -12.086 1 91.62 40 ASP B C 1
ATOM 2057 O O . ASP B 1 40 ? -9.281 4.789 -12.625 1 91.62 40 ASP B O 1
ATOM 2061 N N . ILE B 1 41 ? -10.297 5.828 -10.945 1 93.31 41 ILE B N 1
ATOM 2062 C CA . ILE B 1 41 ? -10.32 4.59 -10.172 1 93.31 41 ILE B CA 1
ATOM 2063 C C . ILE B 1 41 ? -11.352 3.633 -10.758 1 93.31 41 ILE B C 1
ATOM 2065 O O . ILE B 1 41 ? -12.508 4.012 -10.969 1 93.31 41 ILE B O 1
ATOM 2069 N N . LYS B 1 42 ? -10.953 2.463 -11.023 1 94.88 42 LYS B N 1
ATOM 2070 C CA . LYS B 1 42 ? -11.828 1.404 -11.508 1 94.88 42 LYS B CA 1
ATOM 2071 C C . LYS B 1 42 ? -11.68 0.138 -10.664 1 94.88 42 LYS B C 1
ATOM 2073 O O . LYS B 1 42 ? -10.602 -0.145 -10.148 1 94.88 42 LYS B O 1
ATOM 2078 N N . ILE B 1 43 ? -12.773 -0.506 -10.609 1 94.38 43 ILE B N 1
ATOM 2079 C CA . ILE B 1 43 ? -12.773 -1.835 -10.008 1 94.38 43 ILE B CA 1
ATOM 2080 C C . ILE B 1 43 ? -12.742 -2.898 -11.102 1 94.38 43 ILE B C 1
ATOM 2082 O O . ILE B 1 43 ? -13.508 -2.834 -12.062 1 94.38 43 ILE B O 1
ATOM 2086 N N . VAL B 1 44 ? -11.859 -3.822 -10.93 1 94.88 44 VAL B N 1
ATOM 2087 C CA . VAL B 1 44 ? -11.734 -4.914 -11.891 1 94.88 44 VAL B CA 1
ATOM 2088 C C . VAL B 1 44 ? -12.078 -6.238 -11.219 1 94.88 44 VAL B C 1
ATOM 2090 O O . VAL B 1 44 ? -11.516 -6.57 -10.164 1 94.88 44 VAL B O 1
ATOM 2093 N N . ILE B 1 45 ? -12.977 -6.891 -11.75 1 93.5 45 ILE B N 1
ATOM 2094 C CA . ILE B 1 45 ? -13.281 -8.25 -11.32 1 93.5 45 ILE B CA 1
ATOM 2095 C C . ILE B 1 45 ? -12.883 -9.242 -12.414 1 93.5 45 ILE B C 1
ATOM 2097 O O . ILE B 1 45 ? -13.375 -9.156 -13.539 1 93.5 45 ILE B O 1
ATOM 2101 N N . LEU B 1 46 ? -12.047 -10.125 -12.078 1 95.19 46 LEU B N 1
ATOM 2102 C CA . LEU B 1 46 ? -11.641 -11.133 -13.055 1 95.19 46 LEU B CA 1
ATOM 2103 C C . LEU B 1 46 ? -12.625 -12.297 -13.078 1 95.19 46 LEU B C 1
ATOM 2105 O O . LEU B 1 46 ? -12.695 -13.078 -12.125 1 95.19 46 LEU B O 1
ATOM 2109 N N . LYS B 1 47 ? -13.336 -12.352 -14.094 1 93.69 47 LYS B N 1
ATOM 2110 C CA . LYS B 1 47 ? -14.297 -13.438 -14.234 1 93.69 47 LYS B CA 1
ATOM 2111 C C . LYS B 1 47 ? -13.602 -14.758 -14.555 1 93.69 47 LYS B C 1
ATOM 2113 O O . LYS B 1 47 ? -13.945 -15.805 -14 1 93.69 47 LYS B O 1
ATOM 2118 N N . SER B 1 48 ? -12.68 -14.688 -15.5 1 95.38 48 SER B N 1
ATOM 2119 C CA . SER B 1 48 ? -11.891 -15.852 -15.867 1 95.38 48 SER B CA 1
ATOM 2120 C C . SER B 1 48 ? -10.547 -15.445 -16.469 1 95.38 48 SER B C 1
ATOM 2122 O O . SER B 1 48 ? -10.445 -14.406 -17.109 1 95.38 48 SER B O 1
ATOM 2124 N N . GLY B 1 49 ? -9.523 -16.359 -16.234 1 95.69 49 GLY B N 1
ATOM 2125 C CA . GLY B 1 49 ? -8.195 -16.109 -16.781 1 95.69 49 GLY B CA 1
ATOM 2126 C C . GLY B 1 49 ? -7.16 -15.789 -15.719 1 95.69 49 GLY B C 1
ATOM 2127 O O . GLY B 1 49 ? -7.246 -16.281 -14.594 1 95.69 49 GLY B O 1
ATOM 2128 N N . LEU B 1 50 ? -6.121 -15.07 -16.172 1 96.12 50 LEU B N 1
ATOM 2129 C CA . LEU B 1 50 ? -4.988 -14.711 -15.312 1 96.12 50 LEU B CA 1
ATOM 2130 C C . LEU B 1 50 ? -4.465 -13.328 -15.672 1 96.12 50 LEU B C 1
ATOM 2132 O O . LEU B 1 50 ? -4.344 -12.984 -16.844 1 96.12 50 LEU B O 1
ATOM 2136 N N . ALA B 1 51 ? -4.258 -12.531 -14.672 1 97 51 ALA B N 1
ATOM 2137 C CA . ALA B 1 51 ? -3.73 -11.188 -14.883 1 97 51 ALA B CA 1
ATOM 2138 C C . ALA B 1 51 ? -2.801 -10.773 -13.75 1 97 51 ALA B C 1
ATOM 2140 O O . ALA B 1 51 ? -2.645 -11.508 -12.766 1 97 51 ALA B O 1
ATOM 2141 N N . LYS B 1 52 ? -2.102 -9.719 -13.914 1 96.75 52 LYS B N 1
ATOM 2142 C CA . LYS B 1 52 ? -1.297 -9.133 -12.844 1 96.75 52 LYS B CA 1
ATOM 2143 C C . LYS B 1 52 ? -1.487 -7.621 -12.773 1 96.75 52 LYS B C 1
ATOM 2145 O O . LYS B 1 52 ? -1.765 -6.977 -13.789 1 96.75 52 LYS B O 1
ATOM 2150 N N . LEU B 1 53 ? -1.429 -7.09 -11.625 1 97.75 53 LEU B N 1
ATOM 2151 C CA . LEU B 1 53 ? -1.398 -5.652 -11.391 1 97.75 53 LEU B CA 1
ATOM 2152 C C . LEU B 1 53 ? 0.019 -5.184 -11.078 1 97.75 53 LEU B C 1
ATOM 2154 O O . LEU B 1 53 ? 0.688 -5.746 -10.211 1 97.75 53 LEU B O 1
ATOM 2158 N N . SER B 1 54 ? 0.523 -4.109 -11.836 1 97.56 54 SER B N 1
ATOM 2159 C CA . SER B 1 54 ? 1.918 -3.701 -11.703 1 97.56 54 SER B CA 1
ATOM 2160 C C . SER B 1 54 ? 2.055 -2.184 -11.742 1 97.56 54 SER B C 1
ATOM 2162 O O . SER B 1 54 ? 1.164 -1.488 -12.234 1 97.56 54 SER B O 1
ATOM 2164 N N . PHE B 1 55 ? 3.117 -1.749 -11.156 1 96.38 55 PHE B N 1
ATOM 2165 C CA . PHE B 1 55 ? 3.617 -0.403 -11.406 1 96.38 55 PHE B CA 1
ATOM 2166 C C . PHE B 1 55 ? 4.672 -0.412 -12.508 1 96.38 55 PHE B C 1
ATOM 2168 O O . PHE B 1 55 ? 5.465 -1.353 -12.609 1 96.38 55 PHE B O 1
ATOM 2175 N N . PHE B 1 56 ? 4.637 0.648 -13.297 1 92.69 56 PHE B N 1
ATOM 2176 C CA . PHE B 1 56 ? 5.727 0.882 -14.234 1 92.69 56 PHE B CA 1
ATOM 2177 C C . PHE B 1 56 ? 6.332 2.264 -14.031 1 92.69 56 PHE B C 1
ATOM 2179 O O . PHE B 1 56 ? 5.605 3.254 -13.906 1 92.69 56 PHE B O 1
ATOM 2186 N N . GLU B 1 57 ? 7.656 2.285 -13.922 1 88.44 57 GLU B N 1
ATOM 2187 C CA . GLU B 1 57 ? 8.391 3.541 -13.812 1 88.44 57 GLU B CA 1
ATOM 2188 C C . GLU B 1 57 ? 9.766 3.438 -14.469 1 88.44 57 GLU B C 1
ATOM 2190 O O . GLU B 1 57 ? 10.578 2.59 -14.086 1 88.44 57 GLU B O 1
ATOM 2195 N N . GLU B 1 58 ? 10.055 4.316 -15.469 1 84.75 58 GLU B N 1
ATOM 2196 C CA . GLU B 1 58 ? 11.336 4.383 -16.172 1 84.75 58 GLU B CA 1
ATOM 2197 C C . GLU B 1 58 ? 11.781 2.998 -16.625 1 84.75 58 GLU B C 1
ATOM 2199 O O . GLU B 1 58 ? 12.914 2.58 -16.359 1 84.75 58 GLU B O 1
ATOM 2204 N N . GLY B 1 59 ? 10.922 2.256 -17.141 1 85.5 59 GLY B N 1
ATOM 2205 C CA . GLY B 1 59 ? 11.234 0.974 -17.766 1 85.5 59 GLY B CA 1
ATOM 2206 C C . GLY B 1 59 ? 11.273 -0.171 -16.766 1 85.5 59 GLY B C 1
ATOM 2207 O O . GLY B 1 59 ? 11.484 -1.324 -17.156 1 85.5 59 GLY B O 1
ATOM 2208 N N . GLU B 1 60 ? 11.047 0.105 -15.523 1 90.62 60 GLU B N 1
ATOM 2209 C CA . GLU B 1 60 ? 11.055 -0.941 -14.5 1 90.62 60 GLU B CA 1
ATOM 2210 C C . GLU B 1 60 ? 9.633 -1.283 -14.055 1 90.62 60 GLU B C 1
ATOM 2212 O O . GLU B 1 60 ? 8.789 -0.395 -13.922 1 90.62 60 GLU B O 1
ATOM 2217 N N . GLU B 1 61 ? 9.438 -2.533 -13.883 1 95.31 61 GLU B N 1
ATOM 2218 C CA . GLU B 1 61 ? 8.141 -3.021 -13.43 1 95.31 61 GLU B CA 1
ATOM 2219 C C . GLU B 1 61 ? 8.211 -3.504 -11.984 1 95.31 61 GLU B C 1
ATOM 2221 O O . GLU B 1 61 ? 9.203 -4.113 -11.57 1 95.31 61 GLU B O 1
ATOM 2226 N N . PHE B 1 62 ? 7.234 -3.24 -11.219 1 97.25 62 PHE B N 1
ATOM 2227 C CA . PHE B 1 62 ? 7 -3.852 -9.914 1 97.25 62 PHE B CA 1
ATOM 2228 C C . PHE B 1 62 ? 5.621 -4.5 -9.859 1 97.25 62 PHE B C 1
ATOM 2230 O O . PHE B 1 62 ? 4.605 -3.814 -9.961 1 97.25 62 PHE B O 1
ATOM 2237 N N . ILE B 1 63 ? 5.609 -5.77 -9.68 1 96.94 63 ILE B N 1
ATOM 2238 C CA . ILE B 1 63 ? 4.352 -6.508 -9.664 1 96.94 63 ILE B CA 1
ATOM 2239 C C . ILE B 1 63 ? 3.754 -6.48 -8.258 1 96.94 63 ILE B C 1
ATOM 2241 O O . ILE B 1 63 ? 4.383 -6.938 -7.305 1 96.94 63 ILE B O 1
ATOM 2245 N N . LEU B 1 64 ? 2.586 -5.969 -8.141 1 96.81 64 LEU B N 1
ATOM 2246 C CA . LEU B 1 64 ? 1.896 -5.93 -6.855 1 96.81 64 LEU B CA 1
ATOM 2247 C C . LEU B 1 64 ? 1.331 -7.305 -6.5 1 96.81 64 LEU B C 1
ATOM 2249 O O . LEU B 1 64 ? 1.652 -7.855 -5.445 1 96.81 64 LEU B O 1
ATOM 2253 N N . TYR B 1 65 ? 0.499 -7.863 -7.395 1 94.94 65 TYR B N 1
ATOM 2254 C CA . TYR B 1 65 ? -0.052 -9.195 -7.172 1 94.94 65 TYR B CA 1
ATOM 2255 C C . TYR B 1 65 ? -0.662 -9.758 -8.445 1 94.94 65 TYR B C 1
ATOM 2257 O O . TYR B 1 65 ? -0.893 -9.016 -9.406 1 94.94 65 TYR B O 1
ATOM 2265 N N . HIS B 1 66 ? -0.873 -11.031 -8.43 1 93.56 66 HIS B N 1
ATOM 2266 C CA . HIS B 1 66 ? -1.562 -11.734 -9.5 1 93.56 66 HIS B CA 1
ATOM 2267 C C . HIS B 1 66 ? -3.064 -11.789 -9.25 1 93.56 66 HIS B C 1
ATOM 2269 O O . HIS B 1 66 ? -3.504 -11.812 -8.102 1 93.56 66 HIS B O 1
ATOM 2275 N N . LEU B 1 67 ? -3.811 -11.805 -10.32 1 95 67 LEU B N 1
ATOM 2276 C CA . LEU B 1 67 ? -5.262 -11.945 -10.266 1 95 67 LEU B CA 1
ATOM 2277 C C . LEU B 1 67 ? -5.707 -13.234 -10.945 1 95 67 LEU B C 1
ATOM 2279 O O . LEU B 1 67 ? -5.211 -13.578 -12.023 1 95 67 LEU B O 1
ATOM 2283 N N . GLN B 1 68 ? -6.594 -13.883 -10.281 1 93.38 68 GLN B N 1
ATOM 2284 C CA . GLN B 1 68 ? -7.258 -15.062 -10.82 1 93.38 68 GLN B CA 1
ATOM 2285 C C . GLN B 1 68 ? -8.773 -14.945 -10.695 1 93.38 68 GLN B C 1
ATOM 2287 O O . GLN B 1 68 ? -9.297 -13.891 -10.328 1 93.38 68 GLN B O 1
ATOM 2292 N N . ASN B 1 69 ? -9.422 -16.047 -11.008 1 92.38 69 ASN B N 1
ATOM 2293 C CA . ASN B 1 69 ? -10.883 -16.047 -11.008 1 92.38 69 ASN B CA 1
ATOM 2294 C C . ASN B 1 69 ? -11.438 -15.508 -9.688 1 92.38 69 ASN B C 1
ATOM 2296 O O . ASN B 1 69 ? -10.977 -15.891 -8.609 1 92.38 69 ASN B O 1
ATOM 2300 N N . ASP B 1 70 ? -12.367 -14.562 -9.734 1 90.75 70 ASP B N 1
ATOM 2301 C CA . ASP B 1 70 ? -13.156 -14.055 -8.617 1 90.75 70 ASP B CA 1
ATOM 2302 C C . ASP B 1 70 ? -12.336 -13.062 -7.781 1 90.75 70 ASP B C 1
ATOM 2304 O O . ASP B 1 70 ? -12.75 -12.68 -6.688 1 90.75 70 ASP B O 1
ATOM 2308 N N . ASN B 1 71 ? -11.148 -12.742 -8.352 1 93.06 71 ASN B N 1
ATOM 2309 C CA . ASN B 1 71 ? -10.383 -11.719 -7.652 1 93.06 71 ASN B CA 1
ATOM 2310 C C . ASN B 1 71 ? -10.867 -10.312 -8 1 93.06 71 ASN B C 1
ATOM 2312 O O . ASN B 1 71 ? -11.43 -10.094 -9.078 1 93.06 71 ASN B O 1
ATOM 2316 N N . ILE B 1 72 ? 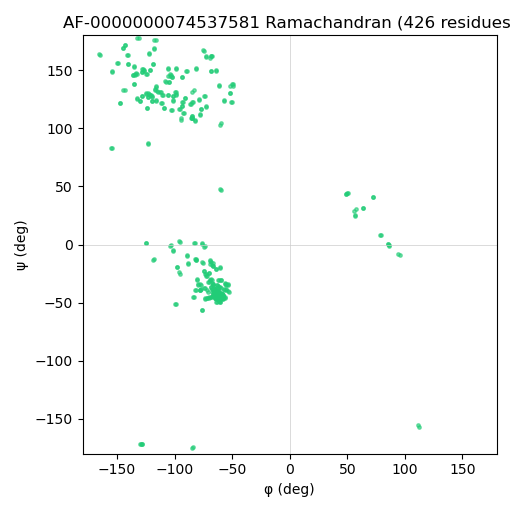-10.711 -9.438 -7.113 1 92.94 72 ILE B N 1
ATOM 2317 C CA . ILE B 1 72 ? -11.031 -8.023 -7.277 1 92.94 72 ILE B CA 1
ATOM 2318 C C . ILE B 1 72 ? -9.766 -7.18 -7.16 1 92.94 72 ILE B C 1
ATOM 2320 O O . ILE B 1 72 ? -8.93 -7.426 -6.285 1 92.94 72 ILE B O 1
ATOM 2324 N N . ALA B 1 73 ? -9.586 -6.281 -8.047 1 94.69 73 ALA B N 1
ATOM 2325 C CA . ALA B 1 73 ? -8.477 -5.332 -7.984 1 94.69 73 ALA B CA 1
ATOM 2326 C C . ALA B 1 73 ? -8.977 -3.895 -8.086 1 94.69 73 ALA B C 1
ATOM 2328 O O . ALA B 1 73 ? -10.039 -3.641 -8.656 1 94.69 73 ALA B O 1
ATOM 2329 N N . VAL B 1 74 ? -8.281 -3.045 -7.496 1 95.75 74 VAL B N 1
ATOM 2330 C CA . VAL B 1 74 ? -8.508 -1.611 -7.648 1 95.75 74 VAL B CA 1
ATOM 2331 C C . VAL B 1 74 ? -7.457 -1.021 -8.586 1 95.75 74 VAL B C 1
ATOM 2333 O O . VAL B 1 74 ? -6.258 -1.079 -8.297 1 95.75 74 VAL B O 1
ATOM 2336 N N . LEU B 1 75 ? -7.934 -0.54 -9.68 1 95.94 75 LEU B N 1
ATOM 2337 C CA . LEU B 1 75 ? -7.066 0.056 -10.688 1 95.94 75 LEU B CA 1
ATOM 2338 C C . LEU B 1 75 ? -7.117 1.579 -10.617 1 95.94 75 LEU B C 1
ATOM 2340 O O . LEU B 1 75 ? -8.203 2.168 -10.594 1 95.94 75 LEU B O 1
ATOM 2344 N N . ASP B 1 76 ? -6.008 2.191 -10.453 1 94.81 76 ASP B N 1
ATOM 2345 C CA . ASP B 1 76 ? -5.941 3.65 -10.508 1 94.81 76 ASP B CA 1
ATOM 2346 C C . ASP B 1 76 ? -4.852 4.113 -11.469 1 94.81 76 ASP B C 1
ATOM 2348 O O . ASP B 1 76 ? -4.352 3.328 -12.273 1 94.81 76 ASP B O 1
ATOM 2352 N N . GLU B 1 77 ? -4.547 5.363 -11.516 1 92.75 77 GLU B N 1
ATOM 2353 C CA . GLU B 1 77 ? -3.658 5.938 -12.523 1 92.75 77 GLU B CA 1
ATOM 2354 C C . GLU B 1 77 ? -2.217 5.484 -12.312 1 92.75 77 GLU B C 1
ATOM 2356 O O . GLU B 1 77 ? -1.383 5.613 -13.211 1 92.75 77 GLU B O 1
ATOM 2361 N N . ASN B 1 78 ? -1.92 4.902 -11.164 1 90.88 78 ASN B N 1
ATOM 2362 C CA . ASN B 1 78 ? -0.554 4.5 -10.844 1 90.88 78 ASN B CA 1
ATOM 2363 C C . ASN B 1 78 ? -0.256 3.086 -11.336 1 90.88 78 ASN B C 1
ATOM 2365 O O . ASN B 1 78 ? 0.906 2.682 -11.406 1 90.88 78 ASN B O 1
ATOM 2369 N N . CYS B 1 79 ? -1.292 2.322 -11.648 1 95 79 CYS B N 1
ATOM 2370 C CA . CYS B 1 79 ? -1.096 0.895 -11.875 1 95 79 CYS B CA 1
ATOM 2371 C C . CYS B 1 79 ? -1.574 0.494 -13.266 1 95 79 CYS B C 1
ATOM 2373 O O . CYS B 1 79 ? -2.26 1.267 -13.938 1 95 79 CYS B O 1
ATOM 2375 N N . VAL B 1 80 ? -1.178 -0.634 -13.672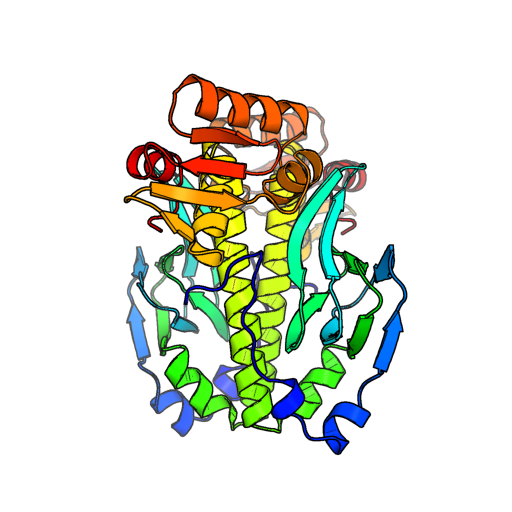 1 96.62 80 VAL B N 1
ATOM 2376 C CA . VAL B 1 80 ? -1.568 -1.252 -14.93 1 96.62 80 VAL B CA 1
ATOM 2377 C C . VAL B 1 80 ? -1.913 -2.723 -14.703 1 96.62 80 VAL B C 1
ATOM 2379 O O . VAL B 1 80 ? -1.251 -3.408 -13.922 1 96.62 80 VAL B O 1
ATOM 2382 N N . ILE B 1 81 ? -2.941 -3.178 -15.32 1 97.75 81 ILE B N 1
ATOM 2383 C CA . ILE B 1 81 ? -3.236 -4.605 -15.344 1 97.75 81 ILE B CA 1
ATOM 238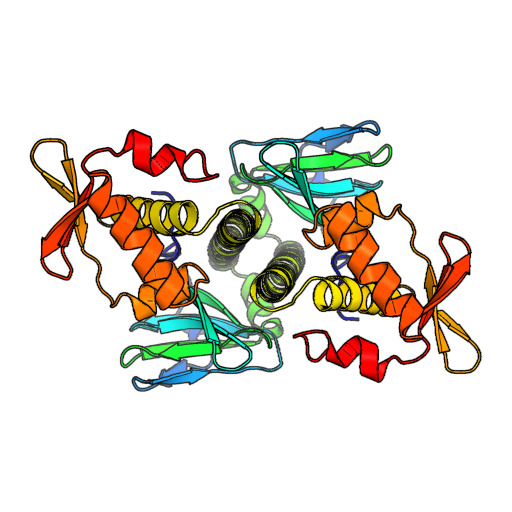4 C C . ILE B 1 81 ? -2.752 -5.207 -16.656 1 97.75 81 ILE B C 1
ATOM 2386 O O . ILE B 1 81 ? -3.018 -4.664 -17.734 1 97.75 81 ILE B O 1
ATOM 2390 N N . GLU B 1 82 ? -2.031 -6.219 -16.625 1 97.94 82 GLU B N 1
ATOM 2391 C CA . GLU B 1 82 ? -1.63 -6.988 -17.797 1 97.94 82 GLU B CA 1
ATOM 2392 C C . GLU B 1 82 ? -2.273 -8.375 -17.812 1 97.94 82 GLU B C 1
ATOM 2394 O O . GLU B 1 82 ? -2.238 -9.078 -16.797 1 97.94 82 GLU B O 1
ATOM 2399 N N . ILE B 1 83 ? -2.842 -8.711 -18.938 1 98.06 83 ILE B N 1
ATOM 2400 C CA . ILE B 1 83 ? -3.494 -10.008 -19.109 1 98.06 83 ILE B CA 1
ATOM 2401 C C . ILE B 1 83 ? -2.457 -11.062 -19.5 1 98.06 83 ILE B C 1
ATOM 2403 O O . ILE B 1 83 ? -1.732 -10.898 -20.484 1 98.06 83 ILE B O 1
ATOM 2407 N N . LEU B 1 84 ? -2.385 -12.102 -18.703 1 96.31 84 LEU B N 1
ATOM 2408 C CA . LEU B 1 84 ? -1.345 -13.102 -18.891 1 96.31 84 LEU B CA 1
ATOM 2409 C C . LEU B 1 84 ? -1.861 -14.281 -19.703 1 96.31 84 LEU B C 1
ATOM 2411 O O . LEU B 1 84 ? -1.073 -15.047 -20.266 1 96.31 84 LEU B O 1
ATOM 2415 N N . GLU B 1 85 ? -3.15 -14.523 -19.719 1 97.19 85 GLU B N 1
ATOM 2416 C CA . GLU B 1 85 ? -3.869 -15.438 -20.594 1 97.19 85 GLU B CA 1
ATOM 2417 C C . GLU B 1 85 ? -5.215 -14.859 -21.016 1 97.19 85 GLU B C 1
ATOM 2419 O O . GLU B 1 85 ? -5.703 -13.906 -20.406 1 97.19 85 GLU B O 1
ATOM 2424 N N . ASP B 1 86 ? -5.773 -15.438 -22.062 1 98.19 86 ASP B N 1
ATOM 2425 C CA . ASP B 1 86 ? -7.086 -14.945 -22.469 1 98.19 86 ASP B CA 1
ATOM 2426 C C . ASP B 1 86 ? -8.047 -14.898 -21.297 1 98.19 86 ASP B C 1
ATOM 2428 O O . ASP B 1 86 ? -8.234 -15.898 -20.594 1 98.19 86 ASP B O 1
ATOM 2432 N N . SER B 1 87 ? -8.578 -13.648 -21.062 1 97.81 87 SER B N 1
ATOM 2433 C CA . SER B 1 87 ? -9.336 -13.445 -19.828 1 97.81 87 SER B CA 1
ATOM 2434 C C . SER B 1 87 ? -10.625 -12.68 -20.094 1 97.81 87 SER B C 1
ATOM 2436 O O . SER B 1 87 ? -10.742 -11.977 -21.094 1 97.81 87 SER B O 1
ATOM 2438 N N . LYS B 1 88 ? -11.57 -12.906 -19.266 1 97.06 88 LYS B N 1
ATOM 2439 C CA . LYS B 1 88 ? -12.789 -12.109 -19.188 1 97.06 88 LYS B CA 1
ATOM 2440 C C . LYS B 1 88 ? -12.828 -11.297 -17.891 1 97.06 88 LYS B C 1
ATOM 2442 O O . LYS B 1 88 ? -12.633 -11.844 -16.797 1 97.06 88 LYS B O 1
ATOM 2447 N N . ILE B 1 89 ? -13.07 -9.984 -18.031 1 96.12 89 ILE B N 1
ATOM 2448 C CA . ILE B 1 89 ? -13.031 -9.141 -16.844 1 96.12 89 ILE B CA 1
ATOM 2449 C C . ILE B 1 89 ? -14.219 -8.18 -16.859 1 96.12 89 ILE B C 1
ATOM 2451 O O . ILE B 1 89 ? -14.711 -7.797 -17.922 1 96.12 89 ILE B O 1
ATOM 2455 N N . TYR B 1 90 ? -14.727 -7.875 -15.703 1 93.88 90 TYR B N 1
ATOM 2456 C CA . TYR B 1 90 ? -15.617 -6.734 -15.516 1 93.88 90 TYR B CA 1
ATOM 2457 C C . TYR B 1 90 ? -14.828 -5.484 -15.148 1 93.88 90 TYR B C 1
ATOM 2459 O O . TYR B 1 90 ? -14 -5.508 -14.242 1 93.88 90 TYR B O 1
ATOM 2467 N N . LEU B 1 91 ? -15.016 -4.5 -15.844 1 92.62 91 LEU B N 1
ATOM 2468 C CA . LEU B 1 91 ? -14.43 -3.191 -15.57 1 92.62 91 LEU B CA 1
ATOM 2469 C C . LEU B 1 91 ? -15.5 -2.207 -15.109 1 92.62 91 LEU B C 1
ATOM 2471 O O . LEU B 1 91 ? -16.391 -1.84 -15.883 1 92.62 91 LEU B O 1
ATOM 2475 N N . ILE B 1 92 ? -15.328 -1.754 -13.883 1 91.94 92 ILE B N 1
ATOM 2476 C CA . ILE B 1 92 ? -16.422 -0.999 -13.266 1 91.94 92 ILE B CA 1
ATOM 2477 C C . ILE B 1 92 ? -15.883 0.323 -12.719 1 91.94 92 ILE B C 1
ATOM 2479 O O . ILE B 1 92 ? -14.914 0.342 -11.961 1 91.94 92 ILE B O 1
ATOM 2483 N N . ASP B 1 93 ? -16.547 1.374 -13.125 1 91.44 93 ASP B N 1
ATOM 2484 C CA . ASP B 1 93 ? -16.203 2.65 -12.508 1 91.44 93 ASP B CA 1
ATOM 2485 C C . ASP B 1 93 ? -16.469 2.623 -11 1 91.44 93 ASP B C 1
ATOM 2487 O O . ASP B 1 93 ? -17.516 2.129 -10.555 1 91.44 93 ASP B O 1
ATOM 2491 N N . ALA B 1 94 ? -15.547 3.156 -10.258 1 87.94 94 ALA B N 1
ATOM 2492 C CA . ALA B 1 94 ? -15.688 3.131 -8.797 1 87.94 94 ALA B CA 1
ATOM 2493 C C . ALA B 1 94 ? -17 3.764 -8.367 1 87.94 94 ALA B C 1
ATOM 2495 O O . ALA B 1 94 ? -17.672 3.266 -7.449 1 87.94 94 ALA B O 1
ATOM 2496 N N . GLU B 1 95 ? -17.406 4.824 -9.016 1 83.44 95 GLU B N 1
ATOM 2497 C CA . GLU B 1 95 ? -18.672 5.5 -8.68 1 83.44 95 GLU B CA 1
ATOM 2498 C C . GLU B 1 95 ? -19.859 4.598 -8.953 1 83.44 95 GLU B C 1
ATOM 2500 O O . GLU B 1 95 ? -20.828 4.602 -8.188 1 83.44 95 GLU B O 1
ATOM 2505 N N . LYS B 1 96 ? -19.844 3.838 -9.992 1 81.06 96 LYS B N 1
ATOM 2506 C CA . LYS B 1 96 ? -20.938 2.936 -10.359 1 81.06 96 LYS B CA 1
ATOM 2507 C C . LYS B 1 96 ? -20.969 1.718 -9.438 1 81.06 96 LYS B C 1
ATOM 2509 O O . LYS B 1 96 ? -22.047 1.199 -9.133 1 81.06 96 LYS B O 1
ATOM 2514 N N . SER B 1 97 ? -19.781 1.27 -9.086 1 79 97 SER B N 1
ATOM 2515 C CA . SER B 1 97 ? -19.719 0.11 -8.203 1 79 97 SER B CA 1
ATOM 2516 C C . SER B 1 97 ? -20.375 0.405 -6.852 1 79 97 SER B C 1
ATOM 2518 O O . SER B 1 97 ? -20.953 -0.485 -6.234 1 79 97 SER B O 1
ATOM 2520 N N . ALA B 1 98 ? -20.297 1.628 -6.484 1 77.38 98 ALA B N 1
ATOM 2521 C CA . ALA B 1 98 ? -20.891 2.033 -5.215 1 77.38 98 ALA B CA 1
ATOM 2522 C C . ALA B 1 98 ? -22.406 1.839 -5.238 1 77.38 98 ALA B C 1
ATOM 2524 O O . ALA B 1 98 ? -23.031 1.621 -4.195 1 77.38 98 ALA B O 1
ATOM 2525 N N . GLU B 1 99 ? -23.031 1.762 -6.363 1 77 99 GLU B N 1
ATOM 2526 C CA . GLU B 1 99 ? -24.469 1.641 -6.508 1 77 99 GLU B CA 1
ATOM 2527 C C . GLU B 1 99 ? -24.953 0.231 -6.164 1 77 99 GLU B C 1
ATOM 2529 O O . GLU B 1 99 ? -26.125 0.027 -5.828 1 77 99 GLU B O 1
ATOM 2534 N N . ILE B 1 100 ? -24.031 -0.664 -6.27 1 77.25 100 ILE B N 1
ATOM 2535 C CA . ILE B 1 100 ? -24.438 -2.047 -6.059 1 77.25 100 ILE B CA 1
ATOM 2536 C C . ILE B 1 100 ? -24.172 -2.451 -4.609 1 77.25 100 ILE B C 1
ATOM 2538 O O . ILE B 1 100 ? -24.484 -3.57 -4.203 1 77.25 100 ILE B O 1
ATOM 2542 N N . LEU B 1 101 ? -23.703 -1.524 -3.9 1 79.88 101 LEU B N 1
ATOM 2543 C CA . LEU B 1 101 ? -23.406 -1.796 -2.5 1 79.88 101 LEU B CA 1
ATOM 2544 C C . LEU B 1 101 ? -24.672 -1.903 -1.674 1 79.88 101 LEU B C 1
ATOM 2546 O O . LEU B 1 101 ? -24.625 -2.25 -0.491 1 79.88 101 LEU B O 1
ATOM 2550 N N . GLY B 1 102 ? -25.734 -1.701 -2.373 1 79.25 102 GLY B N 1
ATOM 2551 C CA . GLY B 1 102 ? -27 -1.954 -1.715 1 79.25 102 GLY B CA 1
ATOM 2552 C C . GLY B 1 102 ? -27.25 -3.426 -1.458 1 79.25 102 GLY B C 1
ATOM 2553 O O . GLY B 1 102 ? -28.062 -3.781 -0.601 1 79.25 102 GLY B O 1
ATOM 2554 N N . ASN B 1 103 ? -26.625 -4.25 -2.242 1 82.19 103 ASN B N 1
ATOM 2555 C CA . ASN B 1 103 ? -26.625 -5.684 -1.973 1 82.19 103 ASN B CA 1
ATOM 2556 C C . ASN B 1 103 ? -25.641 -6.043 -0.861 1 82.19 103 ASN B C 1
ATOM 2558 O O . ASN B 1 103 ? -24.438 -6.016 -1.066 1 82.19 103 ASN B O 1
ATOM 2562 N N . ALA B 1 104 ? -26.219 -6.469 0.268 1 83.38 104 ALA B N 1
ATOM 2563 C CA . ALA B 1 104 ? -25.422 -6.656 1.472 1 83.38 104 ALA B CA 1
ATOM 2564 C C . ALA B 1 104 ? -24.359 -7.734 1.257 1 83.38 104 ALA B C 1
ATOM 2566 O O . ALA B 1 104 ? -23.234 -7.605 1.731 1 83.38 104 ALA B O 1
ATOM 2567 N N . SER B 1 105 ? -24.734 -8.773 0.573 1 84 105 SER B N 1
ATOM 2568 C CA . SER B 1 105 ? -23.797 -9.859 0.323 1 84 105 SER B CA 1
ATOM 2569 C C . SE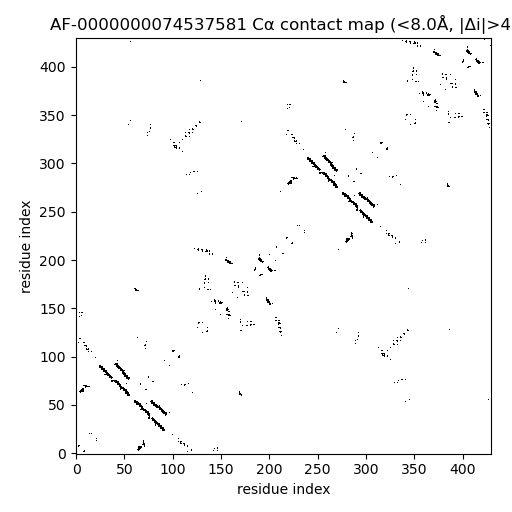R B 1 105 ? -22.641 -9.398 -0.56 1 84 105 SER B C 1
ATOM 2571 O O . SER B 1 105 ? -21.484 -9.75 -0.31 1 84 105 SER B O 1
ATOM 2573 N N . PHE B 1 106 ? -22.953 -8.594 -1.498 1 82.81 106 PHE B N 1
ATOM 2574 C CA . PHE B 1 106 ? -21.922 -8.039 -2.367 1 82.81 106 PHE B CA 1
ATOM 2575 C C . PHE B 1 106 ? -21.031 -7.07 -1.601 1 82.81 106 PHE B C 1
ATOM 2577 O O . PHE B 1 106 ? -19.812 -7.121 -1.723 1 82.81 106 PHE B O 1
ATOM 2584 N N . ALA B 1 107 ? -21.703 -6.258 -0.854 1 86 107 ALA B N 1
ATOM 2585 C CA . ALA B 1 107 ? -20.969 -5.273 -0.072 1 86 107 ALA B CA 1
ATOM 2586 C C . ALA B 1 107 ? -19.953 -5.953 0.853 1 86 107 ALA B C 1
ATOM 2588 O O . ALA B 1 107 ? -18.812 -5.508 0.976 1 86 107 ALA B O 1
ATOM 2589 N N . ARG B 1 108 ? -20.344 -7.031 1.391 1 86.88 108 ARG B N 1
ATOM 2590 C CA . ARG B 1 108 ? -19.469 -7.754 2.305 1 86.88 108 ARG B CA 1
ATOM 2591 C C . ARG B 1 108 ? -18.297 -8.383 1.559 1 86.88 108 ARG B C 1
ATOM 2593 O O . ARG B 1 108 ? -17.156 -8.328 2.027 1 86.88 108 ARG B O 1
ATOM 2600 N N . ALA B 1 109 ? -18.609 -8.992 0.469 1 85.19 109 ALA B N 1
ATOM 2601 C CA . ALA B 1 109 ? -17.562 -9.609 -0.338 1 85.19 109 ALA B CA 1
ATOM 2602 C C . ALA B 1 109 ? -16.547 -8.57 -0.811 1 85.19 109 ALA B C 1
ATOM 2604 O O . ALA B 1 109 ? -15.344 -8.812 -0.769 1 85.19 109 ALA B O 1
ATOM 2605 N N . PHE B 1 110 ? -17.078 -7.488 -1.212 1 87.25 110 PHE B N 1
ATOM 2606 C CA . PHE B 1 110 ? -16.234 -6.398 -1.674 1 87.25 110 PHE B CA 1
ATOM 2607 C C . PHE B 1 110 ? -15.375 -5.855 -0.533 1 87.25 110 PHE B C 1
ATOM 2609 O O . PHE B 1 110 ? -14.18 -5.609 -0.706 1 87.25 110 PHE B O 1
ATOM 2616 N N . TYR B 1 111 ? -15.992 -5.695 0.513 1 89.19 111 TYR B N 1
ATOM 2617 C CA . TYR B 1 111 ? -15.312 -5.23 1.719 1 89.19 111 TYR B CA 1
ATOM 2618 C C . TYR B 1 111 ? -14.148 -6.148 2.074 1 89.19 111 TYR B C 1
ATOM 2620 O O . TYR B 1 111 ? -13.031 -5.676 2.318 1 89.19 111 TYR B O 1
ATOM 2628 N N . LYS B 1 112 ? -14.383 -7.387 2.018 1 89.31 112 LYS B N 1
ATOM 2629 C CA . LYS B 1 112 ? -13.344 -8.359 2.34 1 89.31 112 LYS B CA 1
ATOM 2630 C C . LYS B 1 112 ? -12.195 -8.289 1.331 1 89.31 112 LYS B C 1
ATOM 2632 O O . LYS B 1 112 ? -11.031 -8.383 1.704 1 89.31 112 LYS B O 1
ATOM 2637 N N . ALA B 1 113 ? -12.531 -8.125 0.125 1 91 113 ALA B N 1
ATOM 2638 C CA . ALA B 1 113 ? -11.523 -8.031 -0.927 1 91 113 ALA B CA 1
ATOM 2639 C C . ALA B 1 113 ? -10.648 -6.793 -0.739 1 91 113 ALA B C 1
ATOM 2641 O O . ALA B 1 113 ? -9.43 -6.867 -0.87 1 91 113 ALA B O 1
ATOM 2642 N N . LEU B 1 114 ? -11.266 -5.695 -0.432 1 93.12 114 LEU B N 1
ATOM 2643 C CA . LEU B 1 114 ? -10.523 -4.449 -0.262 1 93.12 114 LEU B CA 1
ATOM 2644 C C . LEU B 1 114 ? -9.633 -4.512 0.973 1 93.12 114 LEU B C 1
ATOM 2646 O O . LEU B 1 114 ? -8.5 -4.016 0.953 1 93.12 114 LEU B O 1
ATOM 2650 N N . LEU B 1 115 ? -10.148 -5.125 2.014 1 93 115 LEU B N 1
ATOM 2651 C CA . LEU B 1 115 ? -9.328 -5.301 3.209 1 93 115 LEU B CA 1
ATOM 2652 C C . LEU B 1 115 ? -8.102 -6.148 2.906 1 93 115 LEU B C 1
ATOM 2654 O O . LEU B 1 115 ? -7.004 -5.863 3.402 1 93 115 LEU B O 1
ATOM 2658 N N . ASN B 1 116 ? -8.305 -7.152 2.143 1 92 116 ASN B N 1
ATOM 2659 C CA . ASN B 1 116 ? -7.188 -8 1.753 1 92 116 ASN B CA 1
ATOM 2660 C C . ASN B 1 116 ? -6.137 -7.219 0.971 1 92 116 ASN B C 1
ATOM 2662 O O . ASN B 1 116 ? -4.938 -7.363 1.218 1 92 116 ASN B O 1
ATOM 2666 N N . VAL B 1 117 ? -6.562 -6.402 0.074 1 94.25 117 VAL B N 1
ATOM 2667 C CA . VAL B 1 117 ? -5.656 -5.586 -0.73 1 94.25 117 VAL B CA 1
ATOM 2668 C C . VAL B 1 117 ? -4.879 -4.633 0.174 1 94.25 117 VAL B C 1
ATOM 2670 O O . VAL B 1 117 ? -3.656 -4.512 0.051 1 94.25 117 VAL B O 1
ATOM 2673 N N . ILE B 1 118 ? -5.551 -4.012 1.068 1 96.06 118 ILE B N 1
ATOM 2674 C CA . ILE B 1 118 ? -4.934 -3.049 1.975 1 96.06 118 ILE B CA 1
ATOM 2675 C C . ILE B 1 118 ? -3.871 -3.744 2.82 1 96.06 118 ILE B C 1
ATOM 2677 O O . ILE B 1 118 ? -2.754 -3.24 2.961 1 96.06 118 ILE B O 1
ATOM 2681 N N . THR B 1 119 ? -4.18 -4.883 3.352 1 93.38 119 THR B N 1
ATOM 2682 C CA . THR B 1 119 ? -3.248 -5.598 4.219 1 93.38 119 THR B CA 1
ATOM 2683 C C . THR B 1 119 ? -2.055 -6.117 3.422 1 93.38 119 THR B C 1
ATOM 2685 O O . THR B 1 119 ? -0.924 -6.109 3.914 1 93.38 119 THR B O 1
ATOM 2688 N N . LEU B 1 120 ? -2.316 -6.523 2.242 1 93 120 LEU B N 1
ATOM 2689 C CA . LEU B 1 120 ? -1.234 -6.953 1.364 1 93 120 LEU B CA 1
ATOM 2690 C C . LEU B 1 120 ? -0.297 -5.793 1.045 1 93 120 LEU B C 1
ATOM 2692 O O . LEU B 1 120 ? 0.925 -5.953 1.076 1 93 120 LEU B O 1
ATOM 2696 N N . GLN B 1 121 ? -0.872 -4.672 0.703 1 95.31 121 GLN B N 1
ATOM 2697 C CA . GLN B 1 121 ? -0.064 -3.492 0.401 1 95.31 121 GLN B CA 1
ATOM 2698 C C . GLN B 1 121 ? 0.754 -3.061 1.614 1 95.31 121 GLN B C 1
ATOM 2700 O O . GLN B 1 121 ? 1.879 -2.578 1.471 1 95.31 121 GLN B O 1
ATOM 2705 N N . ASN B 1 122 ? 0.174 -3.203 2.803 1 95.25 122 ASN B N 1
ATOM 2706 C CA . ASN B 1 122 ? 0.944 -2.934 4.012 1 95.25 122 ASN B CA 1
ATOM 2707 C C . ASN B 1 122 ? 2.193 -3.805 4.086 1 95.25 122 ASN B C 1
ATOM 2709 O O . ASN B 1 122 ? 3.279 -3.314 4.41 1 95.25 122 ASN B O 1
ATOM 2713 N N . GLN B 1 123 ? 2.076 -5.016 3.779 1 91.88 123 GLN B N 1
ATOM 2714 C CA . GLN B 1 123 ? 3.205 -5.941 3.807 1 91.88 123 GLN B CA 1
ATOM 2715 C C . GLN B 1 123 ? 4.254 -5.559 2.768 1 91.88 123 GLN B C 1
ATOM 2717 O O . GLN B 1 123 ? 5.457 -5.648 3.027 1 91.88 123 GLN B O 1
ATOM 2722 N N . ILE B 1 124 ? 3.781 -5.199 1.648 1 94.25 124 ILE B N 1
ATOM 2723 C CA . ILE B 1 124 ? 4.68 -4.789 0.575 1 94.25 124 ILE B CA 1
ATOM 2724 C C . ILE B 1 124 ? 5.492 -3.574 1.019 1 94.25 124 ILE B C 1
ATOM 2726 O O . ILE B 1 124 ? 6.719 -3.559 0.894 1 94.25 124 ILE B O 1
ATOM 2730 N N . ILE B 1 125 ? 4.816 -2.594 1.531 1 95.81 125 ILE B N 1
ATOM 2731 C CA . ILE B 1 125 ? 5.473 -1.365 1.963 1 95.81 125 ILE B CA 1
ATOM 2732 C C . ILE B 1 125 ? 6.527 -1.688 3.021 1 95.81 125 ILE B C 1
ATOM 2734 O O . ILE B 1 125 ? 7.668 -1.225 2.934 1 95.81 125 ILE B O 1
ATOM 2738 N N . LYS B 1 126 ? 6.152 -2.469 3.928 1 93.38 126 LYS B N 1
ATOM 2739 C CA . LYS B 1 126 ? 7.086 -2.824 4.996 1 93.38 126 LYS B CA 1
ATOM 2740 C C . LYS B 1 126 ? 8.305 -3.549 4.438 1 93.38 126 LYS B C 1
ATOM 2742 O O . LYS B 1 126 ? 9.438 -3.277 4.852 1 93.38 126 LYS B O 1
ATOM 2747 N N . SER B 1 127 ? 8.078 -4.441 3.564 1 92.75 127 SER B N 1
ATOM 2748 C CA . SER B 1 127 ? 9.164 -5.215 2.973 1 92.75 127 SER B CA 1
ATOM 2749 C C . SER B 1 127 ? 10.148 -4.312 2.23 1 92.75 127 SER B C 1
ATOM 2751 O O . SER B 1 127 ? 11.359 -4.398 2.445 1 92.75 127 SER B O 1
ATOM 2753 N N . ILE B 1 128 ? 9.625 -3.463 1.42 1 93.88 128 ILE B N 1
ATOM 2754 C CA . ILE B 1 128 ? 10.469 -2.605 0.596 1 93.88 128 ILE B CA 1
ATOM 2755 C C . ILE B 1 128 ? 11.242 -1.635 1.486 1 93.88 128 ILE B C 1
ATOM 2757 O O . ILE B 1 128 ? 12.406 -1.327 1.218 1 93.88 128 ILE B O 1
ATOM 2761 N N . LEU B 1 129 ? 10.633 -1.213 2.543 1 93.25 129 LEU B N 1
ATOM 2762 C CA . LEU B 1 129 ? 11.219 -0.201 3.418 1 93.25 129 LEU B CA 1
ATOM 2763 C C . LEU B 1 129 ? 12.305 -0.805 4.301 1 93.25 129 LEU B C 1
ATOM 2765 O O . LEU B 1 129 ? 13.336 -0.177 4.535 1 93.25 129 LEU B O 1
ATOM 2769 N N . PHE B 1 130 ? 12.047 -2.059 4.777 1 92.88 130 PHE B N 1
ATOM 2770 C CA . PHE B 1 130 ? 12.828 -2.469 5.934 1 92.88 130 PHE B CA 1
ATOM 2771 C C . PHE B 1 130 ? 13.68 -3.693 5.605 1 92.88 130 PHE B C 1
ATOM 2773 O O . PHE B 1 130 ? 14.586 -4.047 6.363 1 92.88 130 PHE B O 1
ATOM 2780 N N . GLU B 1 131 ? 13.406 -4.312 4.543 1 93 131 GLU B N 1
ATOM 2781 C CA . GLU B 1 131 ? 14.156 -5.512 4.207 1 93 131 GLU B CA 1
ATOM 2782 C C . GLU B 1 131 ? 15.211 -5.223 3.139 1 93 131 GLU B C 1
ATOM 2784 O O . GLU B 1 131 ? 14.977 -4.418 2.232 1 93 131 GLU B O 1
ATOM 2789 N N . ASP B 1 132 ? 16.312 -5.871 3.27 1 94.12 132 ASP B N 1
ATOM 2790 C CA . ASP B 1 132 ? 17.297 -5.816 2.197 1 94.12 132 ASP B CA 1
ATOM 2791 C C . ASP B 1 132 ? 16.984 -6.848 1.114 1 94.12 132 ASP B C 1
ATOM 2793 O O . ASP B 1 132 ? 15.93 -7.477 1.131 1 94.12 132 ASP B O 1
ATOM 2797 N N . ALA B 1 133 ? 17.875 -6.941 0.177 1 95.94 133 ALA B N 1
ATOM 2798 C CA . ALA B 1 133 ? 17.641 -7.797 -0.982 1 95.94 133 ALA B CA 1
ATOM 2799 C C . ALA B 1 133 ? 17.391 -9.242 -0.557 1 95.94 133 ALA B C 1
ATOM 2801 O O . ALA B 1 133 ? 16.438 -9.875 -1.02 1 95.94 133 ALA B O 1
ATOM 2802 N N . LYS B 1 134 ? 18.156 -9.812 0.371 1 95.44 134 LYS B N 1
ATOM 2803 C CA . LYS B 1 134 ? 18 -11.18 0.845 1 95.44 134 LYS B CA 1
ATOM 2804 C C . LYS B 1 134 ? 16.656 -11.359 1.558 1 95.44 134 LYS B C 1
ATOM 2806 O O . LYS B 1 134 ? 15.969 -12.367 1.363 1 95.44 134 LYS B O 1
ATOM 2811 N N . GLY B 1 135 ? 16.344 -10.344 2.324 1 95.5 135 GLY B N 1
ATOM 2812 C CA . GLY B 1 135 ? 15.086 -10.391 3.047 1 95.5 135 GLY B CA 1
ATOM 2813 C C . GLY B 1 135 ? 13.875 -10.414 2.131 1 95.5 135 GLY B C 1
ATOM 2814 O O . GLY B 1 135 ? 12.938 -11.172 2.359 1 95.5 135 GLY B O 1
ATOM 2815 N N . ARG B 1 136 ? 13.914 -9.594 1.135 1 95.19 136 ARG B N 1
ATOM 2816 C CA . ARG B 1 136 ? 12.789 -9.516 0.207 1 95.19 136 ARG B CA 1
ATOM 2817 C C . ARG B 1 136 ? 12.633 -10.82 -0.569 1 95.19 136 ARG B C 1
ATOM 2819 O O . ARG B 1 136 ? 11.516 -11.297 -0.768 1 95.19 136 ARG B O 1
ATOM 2826 N N . ILE B 1 137 ? 13.758 -11.406 -0.963 1 95 137 ILE B N 1
ATOM 2827 C CA . ILE B 1 137 ? 13.711 -12.688 -1.657 1 95 137 ILE B CA 1
ATOM 2828 C C . ILE B 1 137 ? 13.203 -13.773 -0.71 1 95 137 ILE B C 1
ATOM 2830 O O . ILE B 1 137 ? 12.352 -14.578 -1.084 1 95 137 ILE B O 1
ATOM 2834 N N . ALA B 1 138 ? 13.734 -13.727 0.487 1 94.56 138 ALA B N 1
ATOM 2835 C CA . ALA B 1 138 ? 13.32 -14.703 1.494 1 94.56 138 ALA B CA 1
ATOM 2836 C C . ALA B 1 138 ? 11.82 -14.625 1.746 1 94.56 138 ALA B C 1
ATOM 2838 O O . ALA B 1 138 ? 11.133 -15.648 1.786 1 94.56 138 ALA B O 1
ATOM 2839 N N . ASN B 1 139 ? 11.344 -13.422 1.893 1 92.31 139 ASN B N 1
ATOM 2840 C CA . ASN B 1 139 ? 9.922 -13.211 2.129 1 92.31 139 ASN B CA 1
ATOM 2841 C C . ASN B 1 139 ? 9.078 -13.781 0.994 1 92.31 139 ASN B C 1
ATOM 2843 O O . ASN B 1 139 ? 8.062 -14.445 1.238 1 92.31 139 ASN B O 1
ATOM 2847 N N . PHE B 1 140 ? 9.484 -13.586 -0.173 1 90.56 140 PHE B N 1
ATOM 2848 C CA . PHE B 1 140 ? 8.773 -14.094 -1.342 1 90.56 140 PHE B CA 1
ATOM 2849 C C . PHE B 1 140 ? 8.766 -15.617 -1.351 1 90.56 140 PHE B C 1
ATOM 2851 O O . PHE B 1 140 ? 7.727 -16.234 -1.599 1 90.56 140 PHE B O 1
ATOM 2858 N N . LEU B 1 141 ? 9.898 -16.188 -1.069 1 91.31 141 LEU B N 1
ATOM 2859 C CA . LEU B 1 141 ? 10.023 -17.641 -1.084 1 91.31 141 LEU B CA 1
ATOM 2860 C C . LEU B 1 141 ? 9.156 -18.266 -0.006 1 91.31 141 LEU B C 1
ATOM 2862 O O . LEU B 1 141 ? 8.539 -19.312 -0.235 1 91.31 141 LEU B O 1
ATOM 2866 N N . ILE B 1 142 ? 9.125 -17.625 1.06 1 90.44 142 ILE B N 1
ATOM 2867 C CA . ILE B 1 142 ? 8.312 -18.125 2.158 1 90.44 142 ILE B CA 1
ATOM 2868 C C . ILE B 1 142 ? 6.832 -18.047 1.778 1 90.44 142 ILE B C 1
ATOM 2870 O O . ILE B 1 142 ? 6.074 -18.984 2.025 1 90.44 142 ILE B O 1
ATOM 2874 N N . GLU B 1 143 ? 6.445 -16.953 1.185 1 87 143 GLU B N 1
ATOM 2875 C CA . GLU B 1 143 ? 5.074 -16.812 0.709 1 87 143 GLU B CA 1
ATOM 2876 C C . GLU B 1 143 ? 4.723 -17.906 -0.3 1 87 143 GLU B C 1
ATOM 2878 O O . GLU B 1 143 ? 3.646 -18.5 -0.23 1 87 143 GLU B O 1
ATOM 2883 N N . LEU B 1 144 ? 5.613 -18.109 -1.161 1 87.06 144 LEU B N 1
ATOM 2884 C CA . LEU B 1 144 ? 5.414 -19.125 -2.195 1 87.06 144 LEU B CA 1
ATOM 2885 C C . LEU B 1 144 ? 5.316 -20.516 -1.583 1 87.06 144 LEU B C 1
ATOM 2887 O O . LEU B 1 144 ? 4.461 -21.312 -1.975 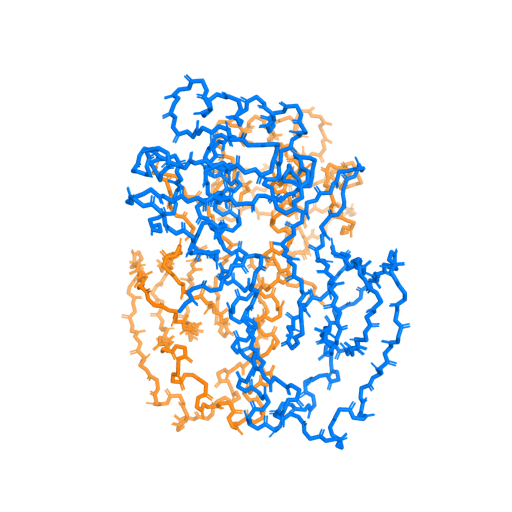1 87.06 144 LEU B O 1
ATOM 2891 N N . ALA B 1 145 ? 6.188 -20.766 -0.686 1 88.31 145 ALA B N 1
ATOM 2892 C CA . ALA B 1 145 ? 6.184 -22.062 0.001 1 88.31 145 ALA B CA 1
ATOM 2893 C C . ALA B 1 145 ? 4.859 -22.297 0.716 1 88.31 145 ALA B C 1
ATOM 2895 O O . ALA B 1 145 ? 4.301 -23.391 0.656 1 88.31 145 ALA B O 1
ATOM 2896 N N . ASN B 1 146 ? 4.398 -21.25 1.356 1 85.25 146 ASN B N 1
ATOM 2897 C CA . ASN B 1 146 ? 3.129 -21.359 2.072 1 85.25 146 ASN B CA 1
ATOM 2898 C C . ASN B 1 146 ? 1.961 -21.578 1.116 1 85.25 146 ASN B C 1
ATOM 2900 O O . ASN B 1 146 ? 1.048 -22.344 1.412 1 85.25 146 ASN B O 1
ATOM 2904 N N . GLU B 1 147 ? 1.984 -20.922 0.055 1 83.44 147 GLU B N 1
ATOM 2905 C CA . GLU B 1 147 ? 0.924 -21.047 -0.941 1 83.44 147 GLU B CA 1
ATOM 2906 C C . GLU B 1 147 ? 0.905 -22.438 -1.565 1 83.44 147 GLU B C 1
ATOM 2908 O O . GLU B 1 147 ? -0.163 -23.016 -1.774 1 83.44 147 GLU B O 1
ATOM 2913 N N . GLN B 1 148 ? 2.102 -22.922 -1.87 1 86.56 148 GLN B N 1
ATOM 2914 C CA . GLN B 1 148 ? 2.209 -24.203 -2.561 1 86.56 148 GLN B CA 1
ATOM 2915 C C . GLN B 1 148 ? 2.07 -25.375 -1.583 1 86.56 148 GLN B C 1
ATOM 2917 O O . GLN B 1 148 ? 1.609 -26.453 -1.958 1 86.56 148 GLN B O 1
ATOM 2922 N N . ASP B 1 149 ? 2.49 -25.125 -0.393 1 86.94 149 ASP B N 1
ATOM 2923 C CA . ASP B 1 149 ? 2.387 -26.094 0.697 1 86.94 149 ASP B CA 1
ATOM 2924 C C . ASP B 1 149 ? 2.939 -27.453 0.28 1 86.94 149 ASP B C 1
ATOM 2926 O O . ASP B 1 149 ? 2.283 -28.469 0.472 1 86.94 149 ASP B O 1
ATOM 2930 N N . LEU B 1 150 ? 4.039 -27.484 -0.352 1 84.69 150 LEU B N 1
ATOM 2931 C CA . LEU B 1 150 ? 4.723 -28.703 -0.762 1 84.69 150 LEU B CA 1
ATOM 2932 C C . LEU B 1 150 ? 5.77 -29.109 0.269 1 84.69 150 LEU B C 1
ATOM 2934 O O . LEU B 1 150 ? 6.727 -28.375 0.51 1 84.69 150 LEU B O 1
ATOM 2938 N N . LYS B 1 151 ? 5.473 -30.141 0.992 1 84.44 151 LYS B N 1
ATOM 2939 C CA . LYS B 1 151 ? 6.406 -30.641 1.993 1 84.44 151 LYS B CA 1
ATOM 2940 C C . LYS B 1 151 ? 6.809 -32.094 1.692 1 84.44 151 LYS B C 1
ATOM 2942 O O . LYS B 1 151 ? 5.98 -32.906 1.26 1 84.44 151 LYS B O 1
ATOM 2947 N N . GLN B 1 152 ? 8.109 -32.281 1.649 1 75.56 152 GLN B N 1
ATOM 2948 C CA . GLN B 1 152 ? 8.617 -33.656 1.509 1 75.56 152 GLN B CA 1
ATOM 2949 C C . GLN B 1 152 ? 9.742 -33.938 2.504 1 75.56 152 GLN B C 1
ATOM 2951 O O . GLN B 1 152 ? 10.719 -33.156 2.572 1 75.56 152 GLN B O 1
ATOM 2956 N N . ASN B 1 153 ? 9.664 -34.969 3.32 1 80.75 153 ASN B N 1
ATOM 2957 C CA . ASN B 1 153 ? 10.664 -35.438 4.281 1 80.75 153 ASN B CA 1
ATOM 2958 C 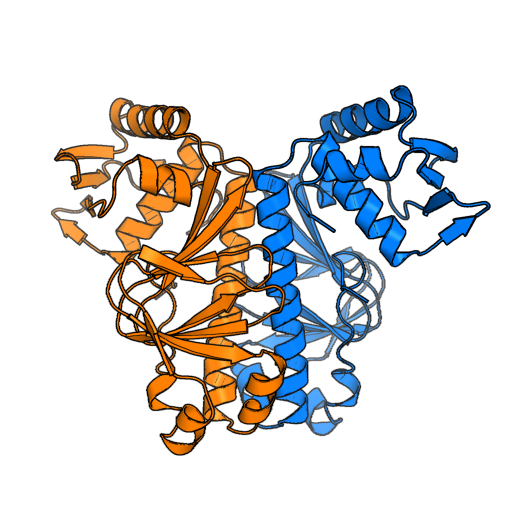C . ASN B 1 153 ? 11.023 -34.312 5.273 1 80.75 153 ASN B C 1
ATOM 2960 O O . ASN B 1 153 ? 12.195 -34.125 5.598 1 80.75 153 ASN B O 1
ATOM 2964 N N . GLY B 1 154 ? 10.109 -33.406 5.598 1 78.44 154 GLY B N 1
ATOM 2965 C CA . GLY B 1 154 ? 10.32 -32.375 6.609 1 78.44 154 GLY B CA 1
ATOM 2966 C C . GLY B 1 154 ? 10.82 -31.062 6.031 1 78.44 154 GLY B C 1
ATOM 2967 O O . GLY B 1 154 ? 10.984 -30.078 6.758 1 78.44 154 GLY B O 1
ATOM 2968 N N . TYR B 1 155 ? 11.133 -31.172 4.703 1 82.62 155 TYR B N 1
ATOM 2969 C CA . TYR B 1 155 ? 11.617 -29.938 4.066 1 82.62 155 TYR B CA 1
ATOM 2970 C C . TYR B 1 155 ? 10.531 -29.312 3.197 1 82.62 155 TYR B C 1
ATOM 2972 O O . TYR B 1 155 ? 9.656 -30.016 2.686 1 82.62 155 TYR B O 1
ATOM 2980 N N . HIS B 1 156 ? 10.57 -27.953 3.154 1 89.81 156 HIS B N 1
ATOM 2981 C CA . HIS B 1 156 ? 9.695 -27.234 2.236 1 89.81 156 HIS B CA 1
ATOM 2982 C C . HIS B 1 156 ? 10.32 -27.125 0.85 1 89.81 156 HIS B C 1
ATOM 2984 O O . HIS B 1 156 ? 11.523 -26.891 0.723 1 89.81 156 HIS B O 1
ATOM 2990 N N . TYR B 1 157 ? 9.516 -27.469 -0.111 1 89.69 157 TYR B N 1
ATOM 2991 C CA . TYR B 1 157 ? 9.891 -27.266 -1.505 1 89.69 157 TYR B CA 1
ATOM 2992 C C . TYR B 1 157 ? 9.164 -26.062 -2.094 1 89.69 157 TYR B C 1
ATOM 2994 O O . TYR B 1 157 ? 8.023 -25.766 -1.715 1 89.69 157 TYR B O 1
ATOM 3002 N N . VAL B 1 158 ? 9.867 -25.391 -2.959 1 91.25 158 VAL B N 1
ATOM 3003 C CA . VAL B 1 158 ? 9.25 -24.266 -3.641 1 91.25 158 VAL B CA 1
ATOM 3004 C C . VAL B 1 158 ? 9.469 -24.375 -5.148 1 91.25 158 VAL B C 1
ATOM 3006 O O . VAL B 1 158 ? 10.594 -24.594 -5.602 1 91.25 158 VAL B O 1
ATOM 3009 N N . PHE B 1 159 ? 8.43 -24.375 -5.848 1 90.06 159 PHE B N 1
ATOM 3010 C CA . PHE B 1 159 ? 8.484 -24.297 -7.301 1 90.06 159 PHE B CA 1
ATOM 3011 C C . PHE B 1 159 ? 8.305 -22.859 -7.766 1 90.06 159 PHE B C 1
ATOM 3013 O O . PHE B 1 159 ? 7.281 -22.234 -7.48 1 90.06 159 PHE B O 1
ATOM 3020 N N . LEU B 1 160 ? 9.289 -22.266 -8.414 1 88.69 160 LEU B N 1
ATOM 3021 C CA . LEU B 1 160 ? 9.18 -20.938 -8.984 1 88.69 160 LEU B CA 1
ATOM 3022 C C . LEU B 1 160 ? 8.492 -20.984 -10.344 1 88.69 160 LEU B C 1
ATOM 3024 O O . LEU B 1 160 ? 9.102 -21.375 -11.336 1 88.69 160 LEU B O 1
ATOM 3028 N N . PRO B 1 161 ? 7.281 -20.547 -10.422 1 84.62 161 PRO B N 1
ATOM 3029 C CA . PRO B 1 161 ? 6.543 -20.625 -11.68 1 84.62 161 PRO B CA 1
ATOM 3030 C C . PRO B 1 161 ? 6.973 -19.578 -12.695 1 84.62 161 PRO B C 1
ATOM 3032 O O . PRO B 1 161 ? 6.422 -19.516 -13.797 1 84.62 161 PRO B O 1
ATOM 3035 N N . PHE B 1 162 ? 7.945 -18.719 -12.398 1 85 162 PHE B N 1
ATOM 3036 C CA . PHE B 1 162 ? 8.391 -17.656 -13.297 1 85 162 PHE B CA 1
ATOM 3037 C C . PHE B 1 162 ? 9.898 -17.469 -13.195 1 85 162 PHE B C 1
ATOM 3039 O O . PHE B 1 162 ? 10.555 -18.062 -12.352 1 85 162 PHE B O 1
ATOM 3046 N N . SER B 1 163 ? 10.438 -16.688 -14.031 1 86.81 163 SER B N 1
ATOM 3047 C CA . SER B 1 163 ? 11.867 -16.438 -14.141 1 86.81 163 SER B CA 1
ATOM 3048 C C . SER B 1 163 ? 12.352 -15.531 -13.008 1 86.81 163 SER B C 1
ATOM 3050 O O . SER B 1 163 ? 11.539 -14.93 -12.297 1 86.81 163 SER B O 1
ATOM 3052 N N . LEU B 1 164 ? 13.641 -15.492 -12.898 1 87.5 164 LEU B N 1
ATOM 3053 C CA . LEU B 1 164 ? 14.273 -14.594 -11.938 1 87.5 164 LEU B CA 1
ATOM 3054 C C . LEU B 1 164 ? 13.906 -13.141 -12.234 1 87.5 164 LEU B C 1
ATOM 3056 O O . LEU B 1 164 ? 13.781 -12.328 -11.32 1 87.5 164 LEU B O 1
ATOM 3060 N N . LYS B 1 165 ? 13.688 -12.875 -13.5 1 89.88 165 LYS B N 1
ATOM 3061 C CA . LYS B 1 165 ? 13.273 -11.523 -13.883 1 89.88 165 LYS B CA 1
ATOM 3062 C C . LYS B 1 165 ? 11.898 -11.188 -13.305 1 89.88 165 LYS B C 1
ATOM 3064 O O . LYS B 1 165 ? 11.703 -10.102 -12.758 1 89.88 165 LYS B O 1
ATOM 3069 N N . VAL B 1 166 ? 11.023 -12.094 -13.438 1 90.88 166 VAL B N 1
ATOM 3070 C CA . VAL B 1 166 ? 9.68 -11.891 -12.898 1 90.88 166 VAL B CA 1
ATOM 3071 C C . VAL B 1 166 ? 9.742 -11.812 -11.375 1 90.88 166 VAL B C 1
ATOM 3073 O O . VAL B 1 166 ? 9.102 -10.953 -10.766 1 90.88 166 VAL B O 1
ATOM 3076 N N . LEU B 1 167 ? 10.531 -12.656 -10.805 1 92.31 167 LEU B N 1
ATOM 3077 C CA . LEU B 1 167 ? 10.727 -12.602 -9.359 1 92.31 167 LEU B CA 1
ATOM 3078 C C . LEU B 1 167 ? 11.242 -11.234 -8.93 1 92.31 167 LEU B C 1
ATOM 3080 O O . LEU B 1 167 ? 10.758 -10.656 -7.949 1 92.31 167 LEU B O 1
ATOM 3084 N N . SER B 1 168 ? 12.25 -10.727 -9.641 1 95.44 168 SER B N 1
ATOM 3085 C CA . SER B 1 168 ? 12.82 -9.414 -9.344 1 95.44 168 SER B CA 1
ATOM 3086 C C . SER B 1 168 ? 11.75 -8.328 -9.359 1 95.44 168 SER B C 1
ATOM 3088 O O . SER B 1 168 ? 11.781 -7.406 -8.539 1 95.44 168 SER B O 1
ATOM 3090 N N . SER B 1 169 ? 10.766 -8.477 -10.242 1 95.12 169 SER B N 1
ATOM 3091 C CA . SER B 1 169 ? 9.68 -7.512 -10.367 1 95.12 169 SER B CA 1
ATOM 3092 C C . SER B 1 169 ? 8.719 -7.602 -9.188 1 95.12 169 SER B C 1
ATOM 3094 O O . SER B 1 169 ? 8.102 -6.605 -8.805 1 95.12 169 SER B O 1
ATOM 3096 N N . PHE B 1 170 ? 8.648 -8.742 -8.555 1 93.75 170 PHE B N 1
ATOM 3097 C CA . PHE B 1 170 ? 7.793 -8.922 -7.387 1 93.75 170 PHE B CA 1
ATOM 3098 C C . PHE B 1 170 ? 8.43 -8.305 -6.152 1 93.75 170 PHE B C 1
ATOM 3100 O O . PHE B 1 170 ? 7.734 -7.762 -5.293 1 93.75 170 PHE B O 1
ATOM 3107 N N . VAL B 1 171 ? 9.758 -8.375 -6.117 1 94.69 171 VAL B N 1
ATOM 3108 C CA . VAL B 1 171 ? 10.398 -8.039 -4.852 1 94.69 171 VAL B CA 1
ATOM 3109 C C . VAL B 1 171 ? 11.016 -6.645 -4.941 1 94.69 171 VAL B C 1
ATOM 3111 O O . VAL B 1 171 ? 11.602 -6.152 -3.971 1 94.69 171 VAL B O 1
ATOM 3114 N N . GLY B 1 172 ? 10.898 -6.004 -6.094 1 94.75 172 GLY B N 1
ATOM 3115 C CA . GLY B 1 172 ? 11.359 -4.637 -6.266 1 94.75 172 GLY B CA 1
ATOM 3116 C C . GLY B 1 172 ? 12.875 -4.52 -6.301 1 94.75 172 GLY B C 1
ATOM 3117 O O . GLY B 1 172 ? 13.453 -3.643 -5.656 1 94.75 172 GLY B O 1
ATOM 3118 N N . LEU B 1 173 ? 13.523 -5.43 -6.961 1 94.94 173 LEU B N 1
ATOM 3119 C CA . LEU B 1 173 ? 14.969 -5.441 -7.145 1 94.94 173 LEU B CA 1
ATOM 3120 C C . LEU B 1 173 ? 15.328 -5.43 -8.625 1 94.94 173 LEU B C 1
ATOM 3122 O O . LEU B 1 173 ? 14.539 -5.863 -9.469 1 94.94 173 LEU B O 1
ATOM 3126 N N . LYS B 1 174 ? 16.469 -4.84 -8.859 1 93.62 174 LYS B N 1
ATOM 3127 C CA . LYS B 1 174 ? 17.047 -5.105 -10.172 1 93.62 174 LYS B CA 1
ATOM 3128 C C . LYS B 1 174 ? 17.406 -6.582 -10.328 1 93.62 174 LYS B C 1
ATOM 3130 O O . LYS B 1 174 ? 17.734 -7.25 -9.344 1 93.62 174 LYS B O 1
ATOM 3135 N N . ARG B 1 175 ? 17.312 -7.008 -11.609 1 91.75 175 ARG B N 1
ATOM 3136 C CA . ARG B 1 175 ? 17.578 -8.414 -11.891 1 91.75 175 ARG B CA 1
ATOM 3137 C C . ARG B 1 175 ? 18.938 -8.844 -11.32 1 91.75 175 ARG B C 1
ATOM 3139 O O . ARG B 1 175 ? 19.047 -9.914 -10.727 1 91.75 175 ARG B O 1
ATOM 3146 N N . GLN B 1 176 ? 19.938 -7.945 -11.469 1 93.94 176 GLN B N 1
ATOM 3147 C CA . GLN B 1 176 ? 21.281 -8.266 -10.992 1 93.94 176 GLN B CA 1
ATOM 3148 C C . GLN B 1 176 ? 21.312 -8.422 -9.477 1 93.94 176 GLN B C 1
ATOM 3150 O O . GLN B 1 176 ? 21.953 -9.336 -8.953 1 93.94 176 GLN B O 1
ATOM 3155 N N . SER B 1 177 ? 20.641 -7.57 -8.773 1 94.94 177 SER B N 1
ATOM 3156 C CA . SER B 1 177 ? 20.578 -7.613 -7.312 1 94.94 177 SER B CA 1
ATOM 3157 C C . SER B 1 177 ? 19.812 -8.852 -6.828 1 94.94 177 SER B C 1
ATOM 3159 O O . SER B 1 177 ? 20.219 -9.477 -5.844 1 94.94 177 SER B O 1
ATOM 3161 N N . ALA B 1 178 ? 18.75 -9.148 -7.508 1 95.5 178 ALA B N 1
ATOM 3162 C CA . ALA B 1 178 ? 17.984 -10.344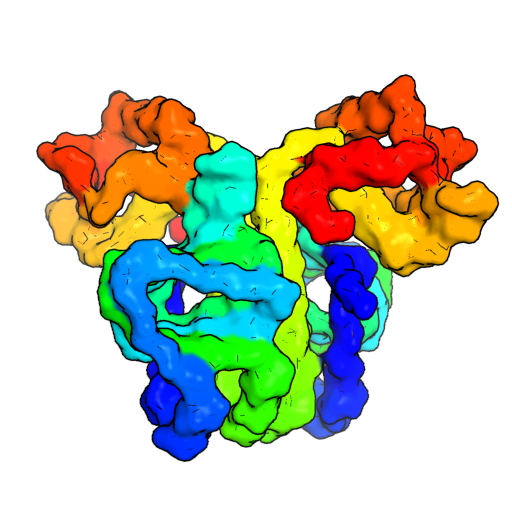 -7.152 1 95.5 178 ALA B CA 1
ATOM 3163 C C . ALA B 1 178 ? 18.812 -11.609 -7.34 1 95.5 178 ALA B C 1
ATOM 3165 O O . ALA B 1 178 ? 18.797 -12.5 -6.484 1 95.5 178 ALA B O 1
ATOM 3166 N N . SER B 1 179 ? 19.469 -11.664 -8.43 1 95.25 179 SER B N 1
ATOM 3167 C CA . SER B 1 179 ? 20.328 -12.812 -8.711 1 95.25 179 SER B CA 1
ATOM 3168 C C . SER B 1 179 ? 21.391 -12.984 -7.625 1 95.25 179 SER B C 1
ATOM 3170 O O . SER B 1 179 ? 21.594 -14.094 -7.129 1 95.25 179 SER B O 1
ATOM 3172 N N . THR B 1 180 ? 22 -11.844 -7.238 1 96.56 180 THR B N 1
ATOM 3173 C CA . THR B 1 180 ? 23.031 -11.875 -6.215 1 96.56 180 THR B CA 1
ATOM 3174 C C . THR B 1 180 ? 22.469 -12.359 -4.883 1 96.56 180 THR B C 1
ATOM 3176 O O . THR B 1 180 ? 23.047 -13.234 -4.238 1 96.56 180 THR B O 1
ATOM 3179 N N . ALA B 1 181 ? 21.406 -11.797 -4.488 1 96.5 181 ALA B N 1
ATOM 3180 C CA . ALA B 1 181 ? 20.781 -12.164 -3.219 1 96.5 181 ALA B CA 1
ATOM 3181 C C . ALA B 1 181 ? 20.344 -13.625 -3.227 1 96.5 181 ALA B C 1
ATOM 3183 O O . ALA B 1 181 ? 20.547 -14.344 -2.25 1 96.5 181 ALA B O 1
ATOM 3184 N N . PHE B 1 182 ? 19.75 -14.031 -4.312 1 95.25 182 PHE B N 1
ATOM 3185 C CA . PHE B 1 182 ? 19.281 -15.406 -4.48 1 95.25 182 PHE B CA 1
ATOM 3186 C C . PHE B 1 182 ? 20.453 -16.375 -4.41 1 95.25 182 PHE B C 1
ATOM 3188 O O . PHE B 1 182 ? 20.375 -17.391 -3.697 1 95.25 182 PHE B O 1
ATOM 3195 N N . ASN B 1 183 ? 21.484 -16.078 -5.07 1 95.75 183 ASN B N 1
ATOM 3196 C CA . ASN B 1 183 ? 22.656 -16.922 -5.102 1 95.75 183 ASN B CA 1
ATOM 3197 C C . ASN B 1 183 ? 23.344 -16.984 -3.74 1 95.75 183 ASN B C 1
ATOM 3199 O O . ASN B 1 183 ? 23.922 -18.016 -3.373 1 95.75 183 ASN B O 1
ATOM 3203 N N . GLU B 1 184 ? 23.297 -15.922 -3.043 1 97.12 184 GLU B N 1
ATOM 3204 C CA . GLU B 1 184 ? 23.859 -15.922 -1.695 1 97.12 184 GLU B CA 1
ATOM 3205 C C . GLU B 1 184 ? 23.109 -16.875 -0.778 1 97.12 184 GLU B C 1
ATOM 3207 O O . GLU B 1 184 ? 23.719 -17.547 0.057 1 97.12 184 GLU B O 1
ATOM 3212 N N . LEU B 1 185 ? 21.812 -16.906 -0.91 1 96.5 185 LEU B N 1
ATOM 3213 C CA . LEU B 1 185 ? 21.016 -17.828 -0.118 1 96.5 185 LEU B CA 1
ATOM 3214 C C . LEU B 1 185 ? 21.375 -19.281 -0.448 1 96.5 185 LEU B C 1
ATOM 3216 O O . LEU B 1 185 ? 21.391 -20.141 0.438 1 96.5 185 LEU B O 1
ATOM 3220 N N . ILE B 1 186 ? 21.688 -19.531 -1.703 1 95.62 186 ILE B N 1
ATOM 3221 C CA . ILE B 1 186 ? 22.094 -20.859 -2.15 1 95.62 186 ILE B CA 1
ATOM 3222 C C . ILE B 1 186 ? 23.5 -21.172 -1.619 1 95.62 186 ILE B C 1
ATOM 3224 O O . ILE B 1 186 ? 23.719 -22.25 -1.045 1 95.62 186 ILE B O 1
ATOM 3228 N N . LYS B 1 187 ? 24.375 -20.234 -1.758 1 96.94 187 LYS B N 1
ATOM 3229 C CA . LYS B 1 187 ? 25.766 -20.406 -1.312 1 96.94 187 LYS B CA 1
ATOM 3230 C C . LYS B 1 187 ? 25.828 -20.672 0.187 1 96.94 187 LYS B C 1
ATOM 3232 O O . LYS B 1 187 ? 26.641 -21.484 0.64 1 96.94 187 LYS B O 1
ATOM 3237 N N . ASP B 1 188 ? 24.938 -20.016 0.895 1 96.06 188 ASP B N 1
ATOM 3238 C CA . ASP B 1 188 ? 24.906 -20.141 2.348 1 96.06 188 ASP B CA 1
ATOM 3239 C C . ASP B 1 188 ? 24.125 -21.391 2.768 1 96.06 188 ASP B C 1
ATOM 3241 O O . ASP B 1 188 ? 23.922 -21.625 3.959 1 96.06 188 ASP B O 1
ATOM 3245 N N . ASP B 1 189 ? 23.641 -22.141 1.83 1 95.25 189 ASP B N 1
ATOM 3246 C CA . ASP B 1 189 ? 22.938 -23.406 2.008 1 95.25 189 ASP B CA 1
ATOM 3247 C C . ASP B 1 189 ? 21.641 -23.203 2.775 1 95.25 189 ASP B C 1
ATOM 3249 O O . ASP B 1 189 ? 21.25 -24.062 3.584 1 95.25 189 ASP B O 1
ATOM 3253 N N . ILE B 1 190 ? 21.094 -22.078 2.586 1 95.62 190 ILE B N 1
ATOM 3254 C CA . ILE B 1 190 ? 19.781 -21.812 3.152 1 95.62 190 ILE B CA 1
ATOM 3255 C C . ILE B 1 190 ? 18.703 -22.391 2.246 1 95.62 190 ILE B C 1
ATOM 3257 O O . ILE B 1 190 ? 17.703 -22.922 2.73 1 95.62 190 ILE B O 1
ATOM 3261 N N . ILE B 1 191 ? 18.953 -22.25 0.936 1 95.75 191 ILE B N 1
ATOM 3262 C CA . ILE B 1 191 ? 18.141 -22.906 -0.069 1 95.75 191 ILE B CA 1
ATOM 3263 C C . ILE B 1 191 ? 19.031 -23.688 -1.032 1 95.75 191 ILE B C 1
ATOM 3265 O O . ILE B 1 191 ? 20.219 -23.391 -1.162 1 95.75 191 ILE B O 1
ATOM 3269 N N . ARG B 1 192 ? 18.469 -24.781 -1.604 1 95.38 192 ARG B N 1
ATOM 3270 C CA . ARG B 1 192 ? 19.203 -25.594 -2.562 1 95.38 192 ARG B CA 1
ATOM 3271 C C . ARG B 1 192 ? 18.453 -25.703 -3.889 1 95.38 192 ARG B C 1
ATOM 3273 O O . ARG B 1 192 ? 17.25 -25.969 -3.908 1 95.38 192 ARG B O 1
ATOM 3280 N N . LYS B 1 193 ? 19.172 -25.438 -4.898 1 94.06 193 LYS B N 1
ATOM 3281 C CA . LYS B 1 193 ? 18.594 -25.562 -6.234 1 94.06 193 LYS B CA 1
ATOM 3282 C C . LYS B 1 193 ? 18.547 -27.016 -6.684 1 94.06 193 LYS B C 1
ATOM 3284 O O . LYS B 1 193 ? 19.578 -27.688 -6.711 1 94.06 193 LYS B O 1
ATOM 3289 N N . ILE B 1 194 ? 17.406 -27.531 -7.051 1 92.56 194 ILE B N 1
ATOM 3290 C CA . ILE B 1 194 ? 17.219 -28.891 -7.574 1 92.56 194 ILE B CA 1
ATOM 3291 C C . ILE B 1 194 ? 17.141 -28.844 -9.102 1 92.56 194 ILE B C 1
ATOM 3293 O O . ILE B 1 194 ? 17.844 -29.594 -9.781 1 92.56 194 ILE B O 1
ATOM 3297 N N . THR B 1 195 ? 16.297 -27.984 -9.555 1 91.88 195 THR B N 1
ATOM 3298 C CA . THR B 1 195 ? 16.188 -27.641 -10.969 1 91.88 195 THR B CA 1
ATOM 3299 C C . THR B 1 195 ? 16.141 -26.125 -11.148 1 91.88 195 THR B C 1
ATOM 3301 O O . THR B 1 195 ? 16.141 -25.375 -10.164 1 91.88 195 THR B O 1
ATOM 3304 N N . PRO B 1 196 ? 16.094 -25.672 -12.336 1 88 196 PRO B N 1
ATOM 3305 C CA . PRO B 1 196 ? 16.016 -24.219 -12.547 1 88 196 PRO B CA 1
ATOM 3306 C C . PRO B 1 196 ? 14.766 -23.594 -11.93 1 88 196 PRO B C 1
ATOM 3308 O O . PRO B 1 196 ? 14.742 -22.406 -11.641 1 88 196 PRO B O 1
ATOM 3311 N N . HIS B 1 197 ? 13.734 -24.375 -11.633 1 90.38 197 HIS B N 1
ATOM 3312 C CA . HIS B 1 197 ? 12.492 -23.828 -11.109 1 90.38 197 HIS B CA 1
ATOM 3313 C C . HIS B 1 197 ? 12.102 -24.484 -9.797 1 90.38 197 HIS B C 1
ATOM 3315 O O . HIS B 1 197 ? 11.062 -24.156 -9.219 1 90.38 197 HIS B O 1
ATOM 3321 N N . GLU B 1 198 ? 12.984 -25.391 -9.398 1 91.44 198 GLU B N 1
ATOM 3322 C CA . GLU B 1 198 ? 12.68 -26.109 -8.156 1 91.44 198 GLU B CA 1
ATOM 3323 C C . GLU B 1 198 ? 13.773 -25.891 -7.121 1 91.44 198 GLU B C 1
ATOM 3325 O O . GLU B 1 198 ? 14.953 -26.109 -7.402 1 91.44 198 GLU B O 1
ATOM 3330 N N . PHE B 1 199 ? 13.297 -25.5 -5.941 1 93.69 199 PHE B N 1
ATOM 3331 C CA . PHE B 1 199 ? 14.25 -25.234 -4.867 1 93.69 199 PHE B CA 1
ATOM 3332 C C . PHE B 1 199 ? 13.797 -25.891 -3.57 1 93.69 199 PHE B C 1
ATOM 3334 O O . PHE B 1 199 ? 12.594 -26.062 -3.34 1 93.69 199 PHE B O 1
ATOM 3341 N N . LEU B 1 200 ? 14.766 -26.297 -2.795 1 94.19 200 LEU B N 1
ATOM 3342 C CA . LEU B 1 200 ? 14.531 -26.812 -1.453 1 94.19 200 LEU B CA 1
ATOM 3343 C C . LEU B 1 200 ? 14.938 -25.797 -0.395 1 94.19 200 LEU B C 1
ATOM 3345 O O . LEU B 1 200 ? 16.016 -25.219 -0.466 1 94.19 200 LEU B O 1
ATOM 3349 N N . ILE B 1 201 ? 14.016 -25.531 0.546 1 95.06 201 ILE B N 1
ATOM 3350 C CA . ILE B 1 201 ? 14.375 -24.703 1.685 1 95.06 201 ILE B CA 1
ATOM 3351 C C . ILE B 1 201 ? 15.023 -25.547 2.77 1 95.06 201 ILE B C 1
ATOM 3353 O O . ILE B 1 201 ? 14.344 -26.328 3.443 1 95.06 201 ILE B O 1
ATOM 3357 N N . ILE B 1 202 ? 16.25 -25.375 2.939 1 93 202 ILE B N 1
ATOM 3358 C CA . ILE B 1 202 ? 17.047 -26.203 3.842 1 93 202 ILE B CA 1
ATOM 3359 C C . ILE B 1 202 ? 16.922 -25.672 5.27 1 93 202 ILE B C 1
ATOM 3361 O O . ILE B 1 202 ? 16.75 -26.438 6.211 1 93 202 ILE B O 1
ATOM 3365 N N . ASP B 1 203 ? 17.016 -24.422 5.418 1 92.44 203 ASP B N 1
ATOM 3366 C CA . ASP B 1 203 ? 16.953 -23.781 6.723 1 92.44 203 ASP B CA 1
ATOM 3367 C C . ASP B 1 203 ? 15.836 -22.734 6.766 1 92.44 203 ASP B C 1
ATOM 3369 O O . ASP B 1 203 ? 16.078 -21.547 6.613 1 92.44 203 ASP B O 1
ATOM 3373 N N . TYR B 1 204 ? 14.672 -23.172 7.082 1 91.31 204 TYR B N 1
ATOM 3374 C CA . TYR B 1 204 ? 13.477 -22.328 7.078 1 91.31 204 TYR B CA 1
ATOM 3375 C C . TYR B 1 204 ? 13.586 -21.219 8.117 1 91.31 204 TYR B C 1
ATOM 3377 O O . TYR B 1 204 ? 13.211 -20.078 7.852 1 91.31 204 TYR B O 1
ATOM 3385 N N . GLN B 1 205 ? 14.109 -21.562 9.242 1 90.94 205 GLN B N 1
ATOM 3386 C CA . GLN B 1 205 ? 14.234 -20.578 10.312 1 90.94 205 GLN B CA 1
ATOM 3387 C C . GLN B 1 205 ? 15.188 -19.453 9.922 1 90.94 205 GLN B C 1
ATOM 3389 O O . GLN B 1 205 ? 14.898 -18.281 10.164 1 90.94 205 GLN B O 1
ATOM 3394 N N . LYS B 1 206 ? 16.281 -19.859 9.383 1 93.75 206 LYS B N 1
ATOM 3395 C CA . LYS B 1 206 ? 17.219 -18.844 8.922 1 93.75 206 LYS B CA 1
ATOM 3396 C C . LYS B 1 206 ? 16.625 -17.984 7.812 1 93.75 206 LYS B C 1
ATOM 3398 O O . LYS B 1 206 ? 16.828 -16.781 7.777 1 93.75 206 LYS B O 1
ATOM 3403 N N . LEU B 1 207 ? 15.883 -18.641 6.895 1 94.06 207 LEU B N 1
ATOM 3404 C CA . LEU B 1 207 ? 15.211 -17.906 5.824 1 94.06 207 LEU B CA 1
ATOM 3405 C C . LEU B 1 207 ? 14.234 -16.891 6.395 1 94.06 207 LEU B C 1
ATOM 3407 O O . LEU B 1 207 ? 14.203 -15.742 5.957 1 94.06 207 LEU B O 1
ATOM 3411 N N . GLN B 1 208 ? 13.492 -17.219 7.395 1 91.94 208 GLN B N 1
ATOM 3412 C CA . GLN B 1 208 ? 12.508 -16.359 8.047 1 91.94 208 GLN B CA 1
ATOM 3413 C C . GLN B 1 208 ? 13.188 -15.203 8.773 1 91.94 208 GLN B C 1
ATOM 3415 O O . GLN B 1 208 ? 12.641 -14.102 8.844 1 91.94 208 GLN B O 1
ATOM 3420 N N . SER B 1 209 ? 14.406 -15.484 9.242 1 92.69 209 SER B N 1
ATOM 3421 C CA . SER B 1 209 ? 15.109 -14.484 10.031 1 92.69 209 SER B CA 1
ATOM 3422 C C . SER B 1 209 ? 15.492 -13.273 9.18 1 92.69 209 SER B C 1
ATOM 3424 O O . SER B 1 209 ? 15.789 -12.203 9.711 1 92.69 209 SER B O 1
ATOM 3426 N N . TYR B 1 210 ? 15.477 -13.453 7.836 1 92.19 210 TYR B N 1
ATOM 3427 C CA . TYR B 1 210 ? 15.812 -12.352 6.949 1 92.19 210 TYR B CA 1
ATOM 3428 C C . TYR B 1 210 ? 14.617 -11.43 6.742 1 92.19 210 TYR B C 1
ATOM 3430 O O . TYR B 1 210 ? 14.766 -10.312 6.227 1 92.19 210 TYR B O 1
ATOM 3438 N N . THR B 1 211 ? 13.438 -11.859 7.121 1 88.38 211 THR B N 1
ATOM 3439 C CA . THR B 1 211 ? 12.227 -11.125 6.793 1 88.38 211 THR B CA 1
ATOM 3440 C C . THR B 1 211 ? 11.773 -10.266 7.977 1 88.38 211 THR B C 1
ATOM 3442 O O . THR B 1 211 ? 12.195 -10.5 9.109 1 88.38 211 THR B O 1
ATOM 3445 N N . SER B 1 212 ? 11.109 -9.18 7.711 1 74.25 212 SER B N 1
ATOM 3446 C CA . SER B 1 212 ? 10.531 -8.328 8.75 1 74.25 212 SER B CA 1
ATOM 3447 C C . SER B 1 212 ? 9.195 -8.875 9.227 1 74.25 212 SER B C 1
ATOM 3449 O O . SER B 1 212 ? 8.617 -8.367 10.195 1 74.25 212 SER B O 1
ATOM 3451 N N . SER B 1 213 ? 8.648 -9.82 8.492 1 62.03 213 SER B N 1
ATOM 3452 C CA . SER B 1 213 ? 7.301 -10.289 8.797 1 62.03 213 SER B CA 1
ATOM 3453 C C . SER B 1 213 ? 7.336 -11.492 9.742 1 62.03 213 SER B C 1
ATOM 3455 O O . SER B 1 213 ? 8.258 -12.305 9.68 1 62.03 213 SER B O 1
ATOM 3457 N N . ASN B 1 214 ? 6.828 -11.281 10.969 1 52.62 214 ASN B N 1
ATOM 3458 C CA . ASN B 1 214 ? 6.672 -12.484 11.781 1 52.62 214 ASN B CA 1
ATOM 3459 C C . ASN B 1 214 ? 5.738 -13.492 11.125 1 52.62 214 ASN B C 1
ATOM 3461 O O . ASN B 1 214 ? 4.52 -13.43 11.297 1 52.62 214 ASN B O 1
ATOM 3465 N N . ILE B 1 215 ? 5.973 -13.703 9.859 1 43.12 215 ILE B N 1
ATOM 3466 C CA . ILE B 1 215 ? 5.062 -14.711 9.336 1 43.12 215 ILE B CA 1
ATOM 3467 C C . ILE B 1 215 ? 5.457 -16.094 9.875 1 43.12 215 ILE B C 1
ATOM 3469 O O . ILE B 1 215 ? 6.641 -16.375 10.062 1 43.12 215 ILE B O 1
#